Protein AF-0000000083255151 (afdb_homodimer)

Structure (mmCIF, N/CA/C/O backbone):
data_AF-0000000083255151-model_v1
#
loop_
_entity.id
_entity.type
_entity.pdbx_description
1 polymer 'AraC-like DNA-binding protein'
#
loop_
_atom_site.group_PDB
_atom_site.id
_atom_site.type_symbol
_atom_site.label_atom_id
_atom_site.label_alt_id
_atom_site.label_comp_id
_atom_site.label_asym_id
_atom_site.label_entity_id
_atom_site.label_seq_id
_atom_site.pdbx_PDB_ins_code
_atom_site.Cartn_x
_atom_site.Cartn_y
_atom_site.Cartn_z
_atom_site.occupancy
_atom_site.B_iso_or_equiv
_atom_site.auth_seq_id
_atom_site.auth_comp_id
_atom_site.auth_asym_id
_atom_site.auth_atom_id
_atom_site.pdbx_PDB_model_num
ATOM 1 N N . MET A 1 1 ? -8.586 -33.812 -32.344 1 21.75 1 MET A N 1
ATOM 2 C CA . MET A 1 1 ? -9.836 -33.344 -31.766 1 21.75 1 MET A CA 1
ATOM 3 C C . MET A 1 1 ? -9.727 -33.281 -30.234 1 21.75 1 MET A C 1
ATOM 5 O O . MET A 1 1 ? -9.516 -34.312 -29.578 1 21.75 1 MET A O 1
ATOM 9 N N . THR A 1 2 ? -9.094 -32.188 -29.609 1 25.64 2 THR A N 1
ATOM 10 C CA . THR A 1 2 ? -8.719 -31.984 -28.219 1 25.64 2 THR A CA 1
ATOM 11 C C . THR A 1 2 ? -9.914 -32.219 -27.297 1 25.64 2 THR A C 1
ATOM 13 O O . THR A 1 2 ? -10.922 -31.516 -27.375 1 25.64 2 THR A O 1
ATOM 16 N N . THR A 1 3 ? -10.203 -33.438 -27.047 1 28.23 3 THR A N 1
ATOM 17 C CA . THR A 1 3 ? -11.32 -33.906 -26.234 1 28.23 3 THR A CA 1
ATOM 18 C C . THR A 1 3 ? -11.445 -33.094 -24.953 1 28.23 3 THR A C 1
ATOM 20 O O . THR A 1 3 ? -10.531 -33.094 -24.125 1 28.23 3 THR A O 1
ATOM 23 N N . PHE A 1 4 ? -12.078 -31.938 -25 1 32.28 4 PHE A N 1
ATOM 24 C CA . PHE A 1 4 ? -12.453 -31.078 -23.875 1 32.28 4 PHE A CA 1
ATOM 25 C C . PHE A 1 4 ? -13.25 -31.859 -22.844 1 32.28 4 PHE A C 1
ATOM 27 O O . PHE A 1 4 ? -14.281 -32.469 -23.156 1 32.28 4 PHE A O 1
ATOM 34 N N . MET A 1 5 ? -12.719 -32.688 -22.047 1 35.41 5 MET A N 1
ATOM 35 C CA . MET A 1 5 ? -13.5 -33.344 -21.016 1 35.41 5 MET A CA 1
ATOM 36 C C . MET A 1 5 ? -14.398 -32.344 -20.281 1 35.41 5 MET A C 1
ATOM 38 O O . MET A 1 5 ? -14.078 -31.172 -20.188 1 35.41 5 MET A O 1
ATOM 42 N N . ASP A 1 6 ? -15.727 -32.562 -20.109 1 39.16 6 ASP A N 1
ATOM 43 C CA . ASP A 1 6 ? -16.875 -31.938 -19.469 1 39.16 6 ASP A CA 1
ATOM 44 C C . ASP A 1 6 ? -16.484 -31.281 -18.141 1 39.16 6 ASP A C 1
ATOM 46 O O . ASP A 1 6 ? -17.219 -30.438 -17.609 1 39.16 6 ASP A O 1
ATOM 50 N N . TYR A 1 7 ? -15.594 -31.875 -17.25 1 45.94 7 TYR A N 1
ATOM 51 C CA . TYR A 1 7 ? -15.359 -31.344 -15.914 1 45.94 7 TYR A CA 1
ATOM 52 C C . TYR A 1 7 ? -14.375 -30.188 -15.961 1 45.94 7 TYR A C 1
ATOM 54 O O . TYR A 1 7 ? -13.25 -30.297 -15.461 1 45.94 7 TYR A O 1
ATOM 62 N N . THR A 1 8 ? -14.508 -29.344 -17.016 1 59.59 8 THR A N 1
ATOM 63 C CA . THR A 1 8 ? -13.516 -28.281 -17.156 1 59.59 8 THR A CA 1
ATOM 64 C C . THR A 1 8 ? -13.852 -27.094 -16.266 1 59.59 8 THR A C 1
ATOM 66 O O . THR A 1 8 ? -15.016 -26.703 -16.141 1 59.59 8 THR A O 1
ATOM 69 N N . ILE A 1 9 ? -12.977 -26.688 -15.422 1 71.25 9 ILE A N 1
ATOM 70 C CA . ILE A 1 9 ? -13.117 -25.516 -14.578 1 71.25 9 ILE A CA 1
ATOM 71 C C . ILE A 1 9 ? -13.609 -24.328 -15.406 1 71.25 9 ILE A C 1
ATOM 73 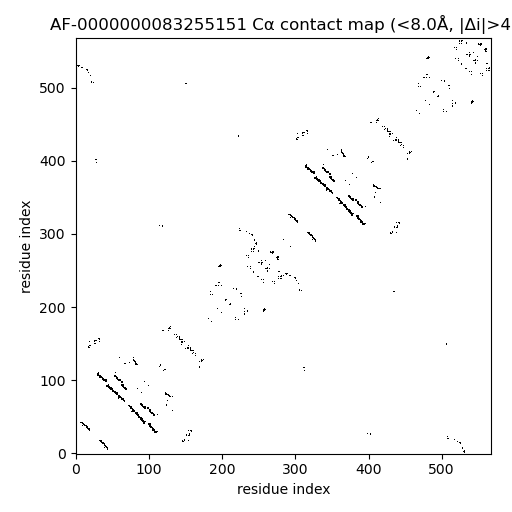O O . ILE A 1 9 ? -14.484 -23.578 -14.969 1 71.25 9 ILE A O 1
ATOM 77 N N . SER A 1 10 ? -13.062 -24.219 -16.703 1 73.75 10 SER A N 1
ATOM 78 C CA . SER A 1 10 ? -13.359 -23.125 -17.609 1 73.75 10 SER A CA 1
ATOM 79 C C . SER A 1 10 ? -13.195 -23.562 -19.062 1 73.75 10 SER A C 1
ATOM 81 O O . SER A 1 10 ? -12.328 -24.375 -19.391 1 73.75 10 SER A O 1
ATOM 83 N N . LYS A 1 11 ? -14.023 -23.109 -20.031 1 74.62 11 LYS A N 1
ATOM 84 C CA . LYS A 1 11 ? -13.914 -23.391 -21.453 1 74.62 11 LYS A CA 1
ATOM 85 C C . LYS A 1 11 ? -12.836 -22.531 -22.094 1 74.62 11 LYS A C 1
ATOM 87 O O . LYS A 1 11 ? -12.469 -22.75 -23.266 1 74.62 11 LYS A O 1
ATOM 92 N N . LEU A 1 12 ? -12.445 -21.531 -21.312 1 82.25 12 LEU A N 1
ATOM 93 C CA . LEU A 1 12 ? -11.375 -20.672 -21.781 1 82.25 12 LEU A CA 1
ATOM 94 C C . LEU A 1 12 ? -10.109 -20.875 -20.953 1 82.25 12 LEU A C 1
ATOM 96 O O . LEU A 1 12 ? -10.172 -21.328 -19.812 1 82.25 12 LEU A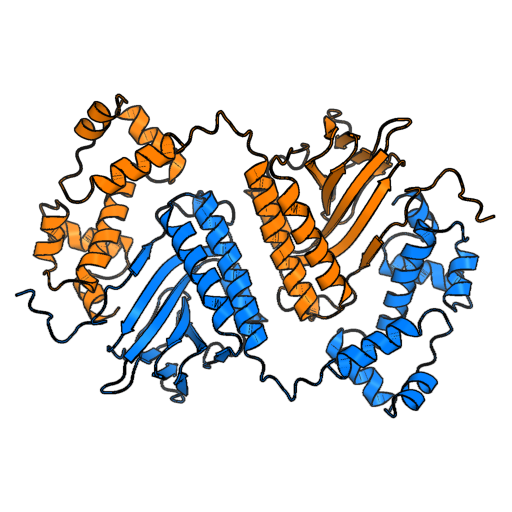 O 1
ATOM 100 N N . PRO A 1 13 ? -9.008 -20.578 -21.531 1 86.06 13 PRO A N 1
ATOM 101 C CA . PRO A 1 13 ? -7.742 -20.812 -20.828 1 86.06 13 PRO A CA 1
ATOM 102 C C . PRO A 1 13 ? -7.648 -20.062 -19.516 1 86.06 13 PRO A C 1
ATOM 104 O O . PRO A 1 13 ? -7.973 -18.875 -19.453 1 86.06 13 PRO A O 1
ATOM 107 N N . ILE A 1 14 ? -7.254 -20.812 -18.516 1 89.5 14 ILE A N 1
ATOM 108 C CA . ILE A 1 14 ? -7.027 -20.297 -17.172 1 89.5 14 ILE A CA 1
ATOM 109 C C . ILE A 1 14 ? -5.598 -19.781 -17.062 1 89.5 14 ILE A C 1
ATOM 111 O O . ILE A 1 14 ? -4.66 -20.406 -17.547 1 89.5 14 ILE A O 1
ATOM 115 N N . ARG A 1 15 ? -5.461 -18.594 -16.469 1 90.75 15 ARG A N 1
ATOM 116 C CA . ARG A 1 15 ? -4.148 -18 -16.25 1 90.75 15 ARG A CA 1
ATOM 117 C C . ARG A 1 15 ? -3.812 -17.984 -14.758 1 90.75 15 ARG A C 1
ATOM 119 O O . ARG A 1 15 ? -4.539 -17.391 -13.961 1 90.75 15 ARG A O 1
ATOM 126 N N . ILE A 1 16 ? -2.734 -18.672 -14.367 1 91.75 16 ILE A N 1
ATOM 127 C CA . ILE A 1 16 ? -2.273 -18.672 -12.977 1 91.75 16 ILE A CA 1
ATOM 128 C C . ILE A 1 16 ? -0.81 -18.25 -12.922 1 91.75 16 ILE A C 1
ATOM 130 O O . ILE A 1 16 ? 0.021 -18.734 -13.688 1 91.75 16 ILE A O 1
ATOM 134 N N . VAL A 1 17 ? -0.518 -17.312 -12.062 1 93.62 17 VAL A N 1
ATOM 135 C CA . VAL A 1 17 ? 0.846 -16.844 -11.852 1 93.62 17 VAL A CA 1
ATOM 136 C C . VAL A 1 17 ? 1.248 -17.062 -10.398 1 93.62 17 VAL A C 1
ATOM 138 O O . VAL A 1 17 ? 0.583 -16.562 -9.477 1 93.62 17 VAL A O 1
ATOM 141 N N . ASP A 1 18 ? 2.324 -17.828 -10.242 1 93.69 18 ASP A N 1
ATOM 142 C CA . ASP A 1 18 ? 2.811 -18.125 -8.898 1 93.69 18 ASP A CA 1
ATOM 143 C C . ASP A 1 18 ? 4.012 -17.25 -8.539 1 93.69 18 ASP A C 1
ATOM 145 O O . ASP A 1 18 ? 4.746 -16.797 -9.422 1 93.69 18 ASP A O 1
ATOM 149 N N . ARG A 1 19 ? 4.152 -17.016 -7.25 1 93.19 19 ARG A N 1
ATOM 150 C CA . ARG A 1 19 ? 5.371 -16.375 -6.77 1 93.19 19 ARG A CA 1
ATOM 151 C C . ARG A 1 19 ? 6.586 -17.266 -6.98 1 93.19 19 ARG A C 1
ATOM 153 O O . ARG A 1 19 ? 6.648 -18.375 -6.438 1 93.19 19 ARG A O 1
ATOM 160 N N . MET A 1 20 ? 7.562 -16.781 -7.691 1 91.31 20 MET A N 1
ATOM 161 C CA . MET A 1 20 ? 8.734 -17.594 -8.031 1 91.31 20 MET A CA 1
ATOM 162 C C . MET A 1 20 ? 9.961 -17.109 -7.25 1 91.31 20 MET A C 1
ATOM 164 O O . MET A 1 20 ? 11.086 -17.516 -7.551 1 91.31 20 MET A O 1
ATOM 168 N N . ILE A 1 21 ? 9.727 -16.219 -6.371 1 92.5 21 ILE A N 1
ATOM 169 C CA . ILE A 1 21 ? 10.797 -15.641 -5.578 1 92.5 21 ILE A CA 1
ATOM 170 C C . ILE A 1 21 ? 10.617 -16.016 -4.109 1 92.5 21 ILE A C 1
ATOM 172 O O . ILE A 1 21 ? 9.508 -15.977 -3.584 1 92.5 21 ILE A O 1
ATOM 176 N N . ASP A 1 22 ? 11.75 -16.391 -3.533 1 92.75 22 ASP A N 1
ATOM 177 C CA . ASP A 1 22 ? 11.742 -16.641 -2.094 1 92.75 22 ASP A CA 1
ATOM 178 C C . ASP A 1 22 ? 11.266 -15.406 -1.328 1 92.75 22 ASP A C 1
ATOM 180 O O . ASP A 1 22 ? 11.82 -14.32 -1.476 1 92.75 22 ASP A O 1
ATOM 184 N N . PRO A 1 23 ? 10.219 -15.602 -0.482 1 89.94 23 PRO A N 1
ATOM 185 C CA . PRO A 1 23 ? 9.688 -14.453 0.251 1 89.94 23 PRO A CA 1
ATOM 186 C C . PRO A 1 23 ? 10.734 -13.781 1.141 1 89.94 23 PRO A C 1
ATOM 188 O O . PRO A 1 23 ? 10.633 -12.586 1.418 1 89.94 23 PRO A O 1
ATOM 191 N N . GLY A 1 24 ? 11.695 -14.578 1.586 1 90.25 24 GLY A N 1
ATOM 192 C CA . GLY A 1 24 ? 12.75 -14.023 2.418 1 90.25 24 GLY A CA 1
ATOM 193 C C . GLY A 1 24 ? 13.57 -12.953 1.715 1 90.25 24 GLY A C 1
ATOM 194 O O . GLY A 1 24 ? 14.227 -12.141 2.367 1 90.25 24 GLY A O 1
ATOM 195 N N . THR A 1 25 ? 13.5 -12.938 0.373 1 90.81 25 THR A N 1
ATOM 196 C CA . THR A 1 25 ? 14.305 -11.992 -0.402 1 90.81 25 THR A CA 1
ATOM 197 C C . THR A 1 25 ? 13.5 -10.742 -0.732 1 90.81 25 THR A C 1
ATOM 199 O O . THR A 1 25 ? 14.047 -9.766 -1.25 1 90.81 25 THR A O 1
ATOM 202 N N . LEU A 1 26 ? 12.234 -10.742 -0.451 1 93.69 26 LEU A N 1
ATOM 203 C CA . LEU A 1 26 ? 11.375 -9.609 -0.771 1 93.69 26 LEU A CA 1
ATOM 204 C C . LEU A 1 26 ? 11.602 -8.461 0.206 1 93.69 26 LEU A C 1
ATOM 206 O O . LEU A 1 26 ? 12.039 -8.68 1.338 1 93.69 26 LEU A O 1
ATOM 210 N N . SER A 1 27 ? 11.383 -7.242 -0.234 1 93.88 27 SER A N 1
ATOM 211 C CA . SER A 1 27 ? 11.523 -6.055 0.605 1 93.88 27 SER A CA 1
ATOM 212 C C . SER A 1 27 ? 10.32 -5.879 1.519 1 93.88 27 SER A C 1
ATOM 214 O O . SER A 1 27 ? 10.469 -5.539 2.695 1 93.88 27 SER A O 1
ATOM 216 N N . VAL A 1 28 ? 9.133 -6.035 0.936 1 95.25 28 VAL A N 1
ATOM 217 C CA . VAL A 1 28 ? 7.906 -5.977 1.718 1 95.25 28 VAL A CA 1
ATOM 218 C C . VAL A 1 28 ? 7.664 -7.32 2.404 1 95.25 28 VAL A C 1
ATOM 220 O O . VAL A 1 28 ? 7.078 -8.227 1.813 1 95.25 28 VAL A O 1
ATOM 223 N N . LYS A 1 29 ? 8.016 -7.395 3.656 1 94.25 29 LYS A N 1
ATOM 224 C CA . LYS A 1 29 ? 8.023 -8.664 4.375 1 94.25 29 LYS A CA 1
ATOM 225 C C . LYS A 1 29 ? 6.637 -8.992 4.922 1 94.25 29 LYS A C 1
ATOM 227 O O . LYS A 1 29 ? 6.281 -10.164 5.062 1 94.25 29 LYS A O 1
ATOM 232 N N . SER A 1 30 ? 5.863 -7.984 5.172 1 95.88 30 SER A N 1
ATOM 233 C CA . SER A 1 30 ? 4.605 -8.18 5.895 1 95.88 30 SER A CA 1
ATOM 234 C C . SER A 1 30 ? 3.463 -8.5 4.934 1 95.88 30 SER A C 1
ATOM 236 O O . SER A 1 30 ? 2.344 -8.773 5.367 1 95.88 30 SER A O 1
ATOM 238 N N . LEU A 1 31 ? 3.691 -8.453 3.66 1 96.69 31 LEU A N 1
ATOM 239 C CA . LEU A 1 31 ? 2.664 -8.75 2.668 1 96.69 31 LEU A CA 1
ATOM 240 C C . LEU A 1 31 ? 3.277 -9.391 1.427 1 96.69 31 LEU A C 1
ATOM 242 O O . LEU A 1 31 ? 4.121 -8.789 0.763 1 96.69 31 LEU A O 1
ATOM 246 N N . SER A 1 32 ? 2.828 -10.531 1.109 1 95.56 32 SER A N 1
ATOM 247 C CA . SER A 1 32 ? 3.322 -11.234 -0.07 1 95.56 32 SER A CA 1
ATOM 248 C C . SER A 1 32 ? 2.182 -11.883 -0.848 1 95.56 32 SER A C 1
ATOM 250 O O . SER A 1 32 ? 1.274 -12.469 -0.254 1 95.56 32 SER A O 1
ATOM 252 N N . LEU A 1 33 ? 2.219 -11.672 -2.133 1 96.94 33 LEU A N 1
ATOM 253 C CA . LEU A 1 33 ? 1.314 -12.383 -3.033 1 96.94 33 LEU A CA 1
ATOM 254 C C . LEU A 1 33 ? 1.851 -13.766 -3.365 1 96.94 33 LEU A C 1
ATOM 256 O O . LEU A 1 33 ? 3.006 -13.914 -3.775 1 96.94 33 LEU A O 1
ATOM 260 N N . ILE A 1 34 ? 1.034 -14.742 -3.156 1 95.12 34 ILE A N 1
ATOM 261 C CA . ILE A 1 34 ? 1.442 -16.125 -3.396 1 95.12 34 ILE A CA 1
ATOM 262 C C . ILE A 1 34 ? 1.076 -16.531 -4.824 1 95.12 34 ILE A C 1
ATOM 264 O O . ILE A 1 34 ? 1.91 -17.062 -5.555 1 95.12 34 ILE A O 1
ATOM 268 N N . THR A 1 35 ? -0.158 -16.281 -5.152 1 94.88 35 THR A N 1
ATOM 269 C CA . THR A 1 35 ? -0.671 -16.656 -6.465 1 94.88 35 THR A CA 1
ATOM 270 C C . THR A 1 35 ? -1.714 -15.656 -6.945 1 94.88 35 THR A C 1
ATOM 272 O O . THR A 1 35 ? -2.418 -15.047 -6.133 1 94.88 35 THR A O 1
ATOM 275 N N . ALA A 1 36 ? -1.72 -15.367 -8.195 1 96.5 36 ALA A N 1
ATOM 276 C CA . ALA A 1 36 ? -2.809 -14.68 -8.875 1 96.5 36 ALA A CA 1
ATOM 277 C C . ALA A 1 36 ? -3.414 -15.555 -9.969 1 96.5 36 ALA A C 1
ATOM 279 O O . ALA A 1 36 ? -2.691 -16.234 -10.703 1 96.5 36 ALA A O 1
ATOM 280 N N . GLY A 1 37 ? -4.715 -15.547 -10.016 1 95.19 37 GLY A N 1
ATOM 281 C CA . GLY A 1 37 ? -5.371 -16.391 -11 1 95.19 37 GLY A CA 1
ATOM 282 C C . GLY A 1 37 ? -6.516 -15.695 -11.711 1 95.19 37 GLY A C 1
ATOM 283 O O . GLY A 1 37 ? -7.195 -14.852 -11.125 1 95.19 37 GLY A O 1
ATOM 284 N N . HIS A 1 38 ? -6.633 -15.977 -12.945 1 95.06 38 HIS A N 1
ATOM 285 C CA . HIS A 1 38 ? -7.766 -15.578 -13.766 1 95.06 38 HIS A CA 1
ATOM 286 C C . HIS A 1 38 ? -8.484 -16.797 -14.352 1 95.06 38 HIS A C 1
ATOM 288 O O . HIS A 1 38 ? -7.887 -17.562 -15.109 1 95.06 38 HIS A O 1
ATOM 294 N N . LEU A 1 39 ? -9.68 -17.031 -13.93 1 93.25 39 LEU A N 1
ATOM 295 C CA . LEU A 1 39 ? -10.539 -18.094 -14.438 1 93.25 39 LEU A CA 1
ATOM 296 C C . LEU A 1 39 ? -11.711 -17.531 -15.227 1 93.25 39 LEU A C 1
ATOM 298 O O . LEU A 1 39 ? -12.805 -17.359 -14.68 1 93.25 39 LEU A O 1
ATOM 302 N N . PRO A 1 40 ? -11.414 -17.375 -16.516 1 93.06 40 PRO A N 1
ATOM 303 C CA . PRO A 1 40 ? -12.523 -16.875 -17.328 1 93.06 40 PRO A CA 1
ATOM 304 C C . PRO A 1 40 ? -13.594 -17.938 -17.594 1 93.06 40 PRO A C 1
ATOM 306 O O . PRO A 1 40 ? -13.273 -19.109 -17.75 1 93.06 40 PRO A O 1
ATOM 309 N N . ASN A 1 41 ? -14.828 -17.609 -17.531 1 92.25 41 ASN A N 1
ATOM 310 C CA . ASN A 1 41 ? -15.953 -18.469 -17.875 1 92.25 41 ASN A CA 1
ATOM 311 C C . ASN A 1 41 ? -15.977 -19.734 -17 1 92.25 41 ASN A C 1
ATOM 313 O O . ASN A 1 41 ? -16.219 -20.828 -17.5 1 92.25 41 ASN A O 1
ATOM 317 N N . ARG A 1 42 ? -15.664 -19.609 -15.789 1 90.88 42 ARG A N 1
ATOM 318 C CA . ARG A 1 42 ? -15.711 -20.719 -14.859 1 90.88 42 ARG A CA 1
ATOM 319 C C . ARG A 1 42 ? -17.109 -21.328 -14.789 1 90.88 42 ARG A C 1
ATOM 321 O O . ARG A 1 42 ? -18.094 -20.594 -14.695 1 90.88 42 ARG A O 1
ATOM 328 N N . THR A 1 43 ? -17.188 -22.672 -14.812 1 89.88 43 THR A N 1
ATOM 329 C CA . THR A 1 43 ? -18.453 -23.375 -14.719 1 89.88 43 THR A CA 1
ATOM 330 C C . THR A 1 43 ? -18.531 -24.203 -13.445 1 89.88 43 THR A C 1
ATOM 332 O O . THR A 1 43 ? -19.609 -24.531 -12.969 1 89.88 43 THR A O 1
ATOM 335 N N . LEU A 1 44 ? -17.453 -24.469 -12.875 1 87.56 44 LEU A N 1
ATOM 336 C CA . LEU A 1 44 ? -17.359 -25.391 -11.75 1 87.56 44 LEU A CA 1
ATOM 337 C C . LEU A 1 44 ? -17.812 -24.734 -10.453 1 87.56 44 LEU A C 1
ATOM 339 O O . LEU A 1 44 ? -17.344 -23.641 -10.117 1 87.56 44 LEU A O 1
ATOM 343 N N . PHE A 1 45 ? -18.719 -25.406 -9.789 1 91.94 45 PHE A N 1
ATOM 344 C CA . PHE A 1 45 ? -19.109 -25.031 -8.438 1 91.94 45 PHE A CA 1
ATOM 345 C C . PHE A 1 45 ? -18.328 -25.828 -7.402 1 91.94 45 PHE A C 1
ATOM 347 O O . PHE A 1 45 ? -18.172 -27.047 -7.539 1 91.94 45 PHE A O 1
ATOM 354 N N . ARG A 1 46 ? -17.797 -25.188 -6.391 1 91.81 46 ARG A N 1
ATOM 355 C CA . ARG A 1 46 ? -17.016 -25.859 -5.359 1 91.81 46 ARG A CA 1
ATOM 356 C C . ARG A 1 46 ? -17.812 -25.984 -4.062 1 91.81 46 ARG A C 1
ATOM 358 O O . ARG A 1 46 ? -18.391 -25.016 -3.592 1 91.81 46 ARG A O 1
ATOM 365 N N . ARG A 1 47 ? -17.781 -27.25 -3.58 1 92.06 47 ARG A N 1
ATOM 366 C CA . ARG A 1 47 ? -18.453 -27.531 -2.312 1 92.06 47 ARG A CA 1
ATOM 367 C C . ARG A 1 47 ? -17.438 -27.875 -1.225 1 92.06 47 ARG A C 1
ATOM 369 O O . ARG A 1 47 ? -16.438 -28.562 -1.489 1 92.06 47 ARG A O 1
ATOM 376 N N . SER A 1 48 ? -17.688 -27.391 -0.019 1 93.31 48 SER A N 1
ATOM 377 C CA . SER A 1 48 ? -16.922 -27.719 1.176 1 93.31 48 SER A CA 1
ATOM 378 C C . SER A 1 48 ? -15.438 -27.422 0.976 1 93.31 48 SER A C 1
ATOM 380 O O . SER A 1 48 ? -14.586 -28.234 1.324 1 93.31 48 SER A O 1
ATOM 382 N N . ALA A 1 49 ? -15.18 -26.328 0.329 1 92 49 ALA A N 1
ATOM 383 C CA . ALA A 1 49 ? -13.797 -25.922 0.069 1 92 49 ALA A CA 1
ATOM 384 C C . ALA A 1 49 ? -13.164 -25.297 1.309 1 92 49 ALA A C 1
ATOM 386 O O . ALA A 1 49 ? -13.82 -24.531 2.029 1 92 49 ALA A O 1
ATOM 387 N N . THR A 1 50 ? -11.953 -25.672 1.591 1 91.94 50 THR A N 1
ATOM 388 C CA . THR A 1 50 ? -11.148 -25.062 2.648 1 91.94 50 THR A CA 1
ATOM 389 C C . THR A 1 50 ? -9.844 -24.5 2.086 1 91.94 50 THR A C 1
ATOM 391 O O . THR A 1 50 ? -9.359 -24.969 1.052 1 91.94 50 THR A O 1
ATOM 394 N N . PHE A 1 51 ? -9.336 -23.562 2.688 1 90.94 51 PHE A N 1
ATOM 395 C CA . PHE A 1 51 ? -8.117 -22.938 2.211 1 90.94 51 PHE A CA 1
ATOM 396 C C . PHE A 1 51 ? -7.133 -22.719 3.357 1 90.94 51 PHE A C 1
ATOM 398 O O . PHE A 1 51 ? -7.543 -22.5 4.5 1 90.94 51 PHE A O 1
ATOM 405 N N . ASN A 1 52 ? -5.855 -22.75 2.979 1 90.19 52 ASN A N 1
ATOM 406 C CA . ASN A 1 52 ? -4.805 -22.578 3.977 1 90.19 52 ASN A CA 1
ATOM 407 C C . ASN A 1 52 ? -4.328 -21.125 4.043 1 90.19 52 ASN A C 1
ATOM 409 O O . ASN A 1 52 ? -3.646 -20.75 4.992 1 90.19 52 ASN A O 1
ATOM 413 N N . HIS A 1 53 ? -4.66 -20.375 3.062 1 93.31 53 HIS A N 1
ATOM 414 C CA . HIS A 1 53 ? -4.266 -18.969 2.986 1 93.31 53 HIS A CA 1
ATOM 415 C C . HIS A 1 53 ? -5.469 -18.062 2.746 1 93.31 53 HIS A C 1
ATOM 417 O O . HIS A 1 53 ? -6.547 -18.547 2.377 1 93.31 53 HIS A O 1
ATOM 423 N N . HIS A 1 54 ? -5.254 -16.797 3.064 1 96.5 54 HIS A N 1
ATOM 424 C CA . HIS A 1 54 ? -6.266 -15.805 2.703 1 96.5 54 HIS A CA 1
ATOM 425 C C . HIS A 1 54 ? -6.281 -15.562 1.199 1 96.5 54 HIS A C 1
ATOM 427 O O . HIS A 1 54 ? -5.25 -15.664 0.536 1 96.5 54 HIS A O 1
ATOM 433 N N . ALA A 1 55 ? -7.473 -15.297 0.708 1 97 55 ALA A N 1
ATOM 434 C CA . ALA A 1 55 ? -7.578 -14.945 -0.706 1 97 55 ALA A CA 1
ATOM 435 C C . ALA A 1 55 ? -8.695 -13.938 -0.938 1 97 55 ALA A C 1
ATOM 437 O O . ALA A 1 55 ? -9.672 -13.883 -0.178 1 97 55 ALA A O 1
ATOM 438 N N . ILE A 1 56 ? -8.477 -13.086 -1.926 1 97.19 56 ILE A N 1
ATOM 439 C CA . ILE A 1 56 ? -9.484 -12.156 -2.416 1 97.19 56 ILE A CA 1
ATOM 440 C C . ILE A 1 56 ? -9.984 -12.609 -3.785 1 97.19 56 ILE A C 1
ATOM 442 O O . ILE A 1 56 ? -9.188 -12.898 -4.68 1 97.19 56 ILE A O 1
ATOM 446 N N . VAL A 1 57 ? -11.281 -12.664 -3.922 1 96.81 57 VAL A N 1
ATOM 447 C CA . VAL A 1 57 ? -11.875 -13.078 -5.191 1 96.81 57 VAL A CA 1
ATOM 448 C C . VAL A 1 57 ? -12.734 -11.945 -5.754 1 96.81 57 VAL A C 1
ATOM 450 O O . VAL A 1 57 ? -13.555 -11.367 -5.039 1 96.81 57 VAL A O 1
ATOM 453 N N . TYR A 1 58 ? -12.477 -11.594 -6.934 1 95.88 58 TYR A N 1
ATOM 454 C CA . TYR A 1 58 ? -13.25 -10.586 -7.652 1 95.88 58 TYR A CA 1
ATOM 455 C C . TYR A 1 58 ? -13.93 -11.188 -8.875 1 95.88 58 TYR A C 1
ATOM 457 O O . TYR A 1 58 ? -13.273 -11.844 -9.695 1 95.88 58 TYR A O 1
ATOM 465 N N . ILE A 1 59 ? -15.203 -10.969 -8.992 1 95.56 59 ILE A N 1
ATOM 466 C CA . ILE A 1 59 ? -15.977 -11.492 -10.109 1 95.56 59 ILE A CA 1
ATOM 467 C C . ILE A 1 59 ? -16.234 -10.383 -11.125 1 95.56 59 ILE A C 1
ATOM 469 O O . ILE A 1 59 ? -17.016 -9.461 -10.867 1 95.56 59 ILE A O 1
ATOM 473 N N . ALA A 1 60 ? -15.609 -10.516 -12.266 1 93.94 60 ALA A N 1
ATOM 474 C CA . ALA A 1 60 ? -15.688 -9.477 -13.289 1 93.94 60 ALA A CA 1
ATOM 475 C C . ALA A 1 60 ? -16.969 -9.609 -14.109 1 93.94 60 ALA A C 1
ATOM 477 O O . ALA A 1 60 ? -17.422 -8.641 -14.719 1 93.94 60 ALA A O 1
ATOM 478 N N . ASP A 1 61 ? -17.516 -10.742 -14.188 1 93.69 61 ASP A N 1
ATOM 479 C CA . ASP A 1 61 ? -18.75 -11.008 -14.914 1 93.69 61 ASP A CA 1
ATOM 480 C C . ASP A 1 61 ? -19.375 -12.336 -14.484 1 93.69 61 ASP A C 1
ATOM 482 O O . ASP A 1 61 ? -18.688 -13.172 -13.891 1 93.69 61 ASP A O 1
ATOM 486 N N . GLY A 1 62 ? -20.703 -12.43 -14.766 1 95.5 62 GLY A N 1
ATOM 487 C CA . GLY A 1 62 ? -21.375 -13.68 -14.469 1 95.5 62 GLY A CA 1
ATOM 488 C C . GLY A 1 62 ? -22.109 -13.664 -13.133 1 95.5 62 GLY A C 1
ATOM 489 O O . GLY A 1 62 ? -22.328 -12.594 -12.555 1 95.5 62 GLY A O 1
ATOM 490 N N . SER A 1 63 ? -22.562 -14.859 -12.789 1 96.06 63 SER A N 1
ATOM 491 C CA . SER A 1 63 ? -23.359 -14.945 -11.57 1 96.06 63 SER A CA 1
ATOM 492 C C . SER A 1 63 ? -23.188 -16.297 -10.891 1 96.06 63 SER A C 1
ATOM 494 O O . SER A 1 63 ? -22.812 -17.281 -11.539 1 96.06 63 SER A O 1
ATOM 496 N N . GLY A 1 64 ? -23.516 -16.344 -9.625 1 97.75 64 GLY A N 1
ATOM 497 C CA . GLY A 1 64 ? -23.438 -17.531 -8.805 1 97.75 64 GLY A CA 1
ATOM 498 C C . GLY A 1 64 ? -23.766 -17.281 -7.344 1 97.75 64 GLY A C 1
ATOM 499 O O . GLY A 1 64 ? -24.594 -16.422 -7.023 1 97.75 64 GLY A O 1
ATOM 500 N N . THR A 1 65 ? -23.203 -18.156 -6.527 1 98.25 65 THR A N 1
ATOM 501 C CA . THR A 1 65 ? -23.5 -18 -5.105 1 98.25 65 THR A CA 1
ATOM 502 C C . THR A 1 65 ? -22.25 -18.25 -4.262 1 98.25 65 THR A C 1
ATOM 504 O O . THR A 1 65 ? -21.266 -18.812 -4.75 1 98.25 65 THR A O 1
ATOM 507 N N . TYR A 1 66 ? -22.234 -17.766 -3.082 1 98.31 66 TYR A N 1
ATOM 508 C CA . TYR A 1 66 ? -21.172 -17.859 -2.08 1 98.31 66 TYR A CA 1
ATOM 509 C C . TYR A 1 66 ? -21.75 -18.109 -0.695 1 98.31 66 TYR A C 1
ATOM 511 O O . TYR A 1 66 ? -22.703 -17.438 -0.279 1 98.31 66 TYR A O 1
ATOM 519 N N . GLN A 1 67 ? -21.266 -19.172 -0.073 1 98.31 67 GLN A N 1
ATOM 520 C CA . GLN A 1 67 ? -21.734 -19.562 1.248 1 98.31 67 GLN A CA 1
ATOM 521 C C . GLN A 1 67 ? -20.562 -19.922 2.166 1 98.31 67 GLN A C 1
ATOM 523 O O . GLN A 1 67 ? -19.609 -20.578 1.742 1 98.31 67 GLN A O 1
ATOM 528 N N . VAL A 1 68 ? -20.609 -19.391 3.412 1 98.19 68 VAL A N 1
ATOM 529 C CA . VAL A 1 68 ? -19.547 -19.641 4.383 1 98.19 68 VAL A CA 1
ATOM 530 C C . VAL A 1 68 ? -20.094 -20.453 5.551 1 98.19 68 VAL A C 1
ATOM 532 O O . VAL A 1 68 ? -21.109 -20.078 6.156 1 98.19 68 VAL A O 1
ATOM 535 N N . ASN A 1 69 ? -19.438 -21.578 5.852 1 97.94 69 ASN A N 1
ATOM 536 C CA . ASN A 1 69 ? -19.75 -22.422 7.004 1 97.94 69 ASN A CA 1
ATOM 537 C C . ASN A 1 69 ? -21.219 -22.812 7.031 1 97.94 69 ASN A C 1
ATOM 539 O O . ASN A 1 69 ? -21.859 -22.766 8.078 1 97.94 69 ASN A O 1
ATOM 543 N N . GLY A 1 70 ? -21.688 -23.047 5.906 1 96 70 GLY A N 1
ATOM 544 C CA . GLY A 1 70 ? -23.062 -23.516 5.805 1 96 70 GLY A CA 1
ATOM 545 C C . GLY A 1 70 ? -24.094 -22.438 6.148 1 96 70 GLY A C 1
ATOM 546 O O . GLY A 1 70 ? -25.266 -22.734 6.391 1 96 70 GLY A O 1
ATOM 547 N N . GLY A 1 71 ? -23.672 -21.219 6.246 1 96.56 71 GLY A N 1
ATOM 548 C CA . GLY A 1 71 ? -24.562 -20.125 6.559 1 96.56 71 GLY A CA 1
ATOM 549 C C . GLY A 1 71 ? -25.438 -19.719 5.387 1 96.56 71 GLY A C 1
ATOM 550 O O . GLY A 1 71 ? -25.906 -20.562 4.625 1 96.56 71 GLY A O 1
ATOM 551 N N . GLU A 1 72 ? -25.766 -18.5 5.305 1 96.81 72 GLU A N 1
ATOM 552 C CA . GLU A 1 72 ? -26.641 -17.953 4.258 1 96.81 72 GLU A CA 1
ATOM 553 C C . GLU A 1 72 ? -25.969 -18.062 2.887 1 96.81 72 GLU A C 1
ATOM 555 O O . GLU A 1 72 ? -24.781 -17.781 2.74 1 96.81 72 GLU A O 1
ATOM 560 N N . ARG A 1 73 ? -26.859 -18.531 1.989 1 97.88 73 ARG A N 1
ATOM 561 C CA . ARG A 1 73 ? -26.406 -18.5 0.6 1 97.88 73 ARG A CA 1
ATOM 562 C C . ARG A 1 73 ? -26.547 -17.109 0.01 1 97.88 73 ARG A C 1
ATOM 564 O O . ARG A 1 73 ? -27.656 -16.562 -0.088 1 97.88 73 ARG A O 1
ATOM 571 N N . GLN A 1 74 ? -25.453 -16.531 -0.443 1 98.38 74 GLN A N 1
ATOM 572 C CA . GLN A 1 74 ? -25.438 -15.141 -0.9 1 98.38 74 GLN A CA 1
ATOM 573 C C . GLN A 1 74 ? -25.25 -15.062 -2.414 1 98.38 74 GLN A C 1
ATOM 575 O O . GLN A 1 74 ? -24.422 -15.773 -2.982 1 98.38 74 GLN A O 1
ATOM 580 N N . PRO A 1 75 ? -26.016 -14.219 -3.066 1 97.88 75 PRO A N 1
ATOM 581 C CA . PRO A 1 75 ? -25.844 -14.07 -4.512 1 97.88 75 PRO A CA 1
ATOM 582 C C . PRO A 1 75 ? -24.547 -13.359 -4.883 1 97.88 75 PRO A C 1
ATOM 584 O O . PRO A 1 75 ? -24.125 -12.438 -4.18 1 97.88 75 PRO A O 1
ATOM 587 N N . VAL A 1 76 ? -23.938 -13.781 -5.93 1 97.56 76 VAL A N 1
ATOM 588 C CA . VAL A 1 76 ? -22.734 -13.188 -6.516 1 97.56 76 VAL A CA 1
ATOM 589 C C . VAL A 1 76 ? -23.016 -12.766 -7.957 1 97.56 76 VAL A C 1
ATOM 591 O O . VAL A 1 76 ? -23.672 -13.5 -8.711 1 97.56 76 VAL A O 1
ATOM 594 N N . GLY A 1 77 ? -22.625 -11.617 -8.336 1 94.88 77 GLY A N 1
ATOM 595 C CA . GLY A 1 77 ? -22.75 -11.117 -9.695 1 94.88 77 GLY A CA 1
ATOM 596 C C . GLY A 1 77 ? -21.594 -10.25 -10.133 1 94.88 77 GLY A C 1
ATOM 597 O O . GLY A 1 77 ? -20.547 -10.242 -9.484 1 94.88 77 GLY A O 1
ATOM 598 N N . LYS A 1 78 ? -21.781 -9.641 -11.312 1 93.94 78 LYS A N 1
ATOM 599 C CA . LYS A 1 78 ? -20.75 -8.742 -11.82 1 93.94 78 LYS A CA 1
ATOM 600 C C . LYS A 1 78 ? -20.406 -7.664 -10.797 1 93.94 78 LYS A C 1
ATOM 602 O O . LYS A 1 78 ? -21.297 -6.969 -10.297 1 93.94 78 LYS A O 1
ATOM 607 N N . GLY A 1 79 ? -19.094 -7.586 -10.453 1 92.75 79 GLY A N 1
ATOM 608 C CA . GLY A 1 79 ? -18.656 -6.562 -9.523 1 92.75 79 GLY A CA 1
ATOM 609 C C . GLY A 1 79 ? -18.625 -7.039 -8.086 1 92.75 79 GLY A C 1
ATOM 610 O O . GLY A 1 79 ? -18.156 -6.32 -7.195 1 92.75 79 GLY A O 1
ATOM 611 N N . SER A 1 80 ? -19.031 -8.297 -7.871 1 95.19 80 SER A N 1
ATOM 612 C CA . SER A 1 80 ? -18.969 -8.852 -6.523 1 95.19 80 SER A CA 1
ATOM 613 C C . SER A 1 80 ? -17.547 -9.227 -6.148 1 95.19 80 SER A C 1
ATOM 615 O O . SER A 1 80 ? -16.734 -9.562 -7.016 1 95.19 80 SER A O 1
ATOM 617 N N . PHE A 1 81 ? -17.266 -9.086 -4.871 1 95.69 81 PHE A N 1
ATOM 618 C CA . PHE A 1 81 ? -16.016 -9.664 -4.367 1 95.69 81 PHE A CA 1
ATOM 619 C C . PHE A 1 81 ? -16.219 -10.242 -2.971 1 95.69 81 PHE A C 1
ATOM 621 O O . PHE A 1 81 ? -17.109 -9.797 -2.23 1 95.69 81 PHE A O 1
ATOM 628 N N . PHE A 1 82 ? -15.516 -11.289 -2.713 1 97.5 82 PHE A N 1
ATOM 629 C CA . PHE A 1 82 ? -15.602 -11.992 -1.438 1 97.5 82 PHE A CA 1
ATOM 630 C C . PHE A 1 82 ? -14.242 -12.562 -1.051 1 97.5 82 PHE A C 1
ATOM 632 O O . PHE A 1 82 ? -13.273 -12.453 -1.807 1 97.5 82 PHE A O 1
ATOM 639 N N . LEU A 1 83 ? -14.125 -13.07 0.156 1 97.56 83 LEU A N 1
ATOM 640 C CA . LEU A 1 83 ? -12.836 -13.43 0.734 1 97.56 83 LEU A CA 1
ATOM 641 C C . LEU A 1 83 ? -12.82 -14.906 1.127 1 97.56 83 LEU A C 1
ATOM 643 O O . LEU A 1 83 ? -13.859 -15.484 1.451 1 97.56 83 LEU A O 1
ATOM 647 N N . PHE A 1 84 ? -11.695 -15.516 0.991 1 96.62 84 PHE A N 1
ATOM 648 C CA . PHE A 1 84 ? -11.406 -16.797 1.624 1 96.62 84 PHE A CA 1
ATOM 649 C C . PHE A 1 84 ? -10.414 -16.625 2.768 1 96.62 84 PHE A C 1
ATOM 651 O O . PHE A 1 84 ? -9.539 -15.758 2.713 1 96.62 84 PHE A O 1
ATOM 658 N N . TYR A 1 85 ? -10.531 -17.406 3.775 1 96.25 85 TYR A N 1
ATOM 659 C CA . TYR A 1 85 ? -9.625 -17.375 4.922 1 96.25 85 TYR A CA 1
ATOM 660 C C . TYR A 1 85 ? -9.578 -18.734 5.609 1 96.25 85 TYR A C 1
ATOM 662 O O . TYR A 1 85 ? -10.516 -19.516 5.504 1 96.25 85 TYR A O 1
ATOM 670 N N . PRO A 1 86 ? -8.414 -19.047 6.227 1 94.44 86 PRO A N 1
ATOM 671 C CA . PRO A 1 86 ? -8.281 -20.344 6.895 1 94.44 86 PRO A CA 1
ATOM 672 C C . PRO A 1 86 ? -9.305 -20.531 8.016 1 94.44 86 PRO A C 1
ATOM 674 O O . PRO A 1 86 ? -9.711 -19.562 8.664 1 94.44 86 PRO A O 1
ATOM 677 N N . GLY A 1 87 ? -9.711 -21.766 8.234 1 95.31 87 GLY A N 1
ATOM 678 C CA . GLY A 1 87 ? -10.578 -22.109 9.352 1 95.31 87 GLY A CA 1
ATOM 679 C C . GLY A 1 87 ? -12.047 -22.109 8.984 1 95.31 87 GLY A C 1
ATOM 680 O O . GLY A 1 87 ? -12.898 -22.406 9.828 1 95.31 87 GLY A O 1
ATOM 681 N N . ALA A 1 88 ? -12.383 -21.812 7.793 1 96.75 88 ALA A N 1
ATOM 682 C CA . ALA A 1 88 ? -13.773 -21.797 7.336 1 96.75 88 ALA A CA 1
ATOM 683 C C . ALA A 1 88 ? -13.977 -22.734 6.156 1 96.75 88 ALA A C 1
ATOM 685 O O . ALA A 1 88 ? -13.016 -23.156 5.508 1 96.75 88 ALA A O 1
ATOM 686 N N . VAL A 1 89 ? -15.227 -23.094 5.977 1 96.38 89 VAL A N 1
ATOM 687 C CA . VAL A 1 89 ? -15.633 -23.938 4.855 1 96.38 89 VAL A CA 1
ATOM 688 C C . VAL A 1 89 ? -16.469 -23.125 3.873 1 96.38 89 VAL A C 1
ATOM 690 O O . VAL A 1 89 ? -17.391 -22.406 4.277 1 96.38 89 VAL A O 1
ATOM 693 N N . PHE A 1 90 ? -16.172 -23.234 2.594 1 96.38 90 PHE A N 1
ATOM 694 C CA . PHE A 1 90 ? -16.828 -22.375 1.607 1 96.38 90 PHE A CA 1
ATOM 695 C C . PHE A 1 90 ? -17.531 -23.203 0.546 1 96.38 90 PHE A C 1
ATOM 697 O O . PHE A 1 90 ? -17 -24.219 0.096 1 96.38 90 PHE A O 1
ATOM 704 N N . ASP A 1 91 ? -18.703 -22.875 0.177 1 96.38 91 ASP A N 1
ATOM 705 C CA . ASP A 1 91 ? -19.422 -23.312 -1.01 1 96.38 91 ASP A CA 1
ATOM 706 C C . ASP A 1 91 ? -19.641 -22.156 -1.979 1 96.38 91 ASP A C 1
ATOM 708 O O . ASP A 1 91 ? -20.297 -21.172 -1.638 1 96.38 91 ASP A O 1
ATOM 712 N N . TYR A 1 92 ? -19.094 -22.266 -3.146 1 96.81 92 TYR A N 1
ATOM 713 C CA . TYR A 1 92 ? -19.172 -21.094 -4.02 1 96.81 92 TYR A CA 1
ATOM 714 C C . TYR A 1 92 ? -19.016 -21.5 -5.48 1 96.81 92 TYR A C 1
ATOM 716 O O . TYR A 1 92 ? -18.422 -22.547 -5.785 1 96.81 92 TYR A O 1
ATOM 724 N N . GLY A 1 93 ? -19.484 -20.703 -6.383 1 95.69 93 GLY A N 1
ATOM 725 C CA . GLY A 1 93 ? -19.344 -20.906 -7.816 1 95.69 93 GLY A CA 1
ATOM 726 C C . GLY A 1 93 ? -20.609 -20.562 -8.594 1 95.69 93 GLY A C 1
ATOM 727 O O . GLY A 1 93 ? -21.594 -20.125 -8.016 1 95.69 93 GLY A O 1
ATOM 728 N N . PRO A 1 94 ? -20.438 -20.609 -9.891 1 95.62 94 PRO A N 1
ATOM 729 C CA . PRO A 1 94 ? -21.609 -20.359 -10.734 1 95.62 94 PRO A CA 1
ATOM 730 C C . PRO A 1 94 ? -22.719 -21.391 -10.531 1 95.62 94 PRO A C 1
ATOM 732 O O . PRO A 1 94 ? -22.438 -22.547 -10.172 1 95.62 94 PRO A O 1
ATOM 735 N N . GLY A 1 95 ? -23.984 -20.922 -10.672 1 90.25 95 GLY A N 1
ATOM 736 C CA . GLY A 1 95 ? -25.094 -21.859 -10.672 1 90.25 95 GLY A CA 1
ATOM 737 C C . GLY A 1 95 ? -25.062 -22.812 -11.859 1 90.25 95 GLY A C 1
ATOM 738 O O . GLY A 1 95 ? -24.203 -22.703 -12.727 1 90.25 95 GLY A O 1
ATOM 739 N N . PRO A 1 96 ? -26.125 -23.688 -11.781 1 88.44 96 PRO A N 1
ATOM 740 C CA . PRO A 1 96 ? -26.219 -24.609 -12.922 1 88.44 96 PRO A CA 1
ATOM 741 C C . PRO A 1 96 ? -26.391 -23.875 -14.25 1 88.44 96 PRO A C 1
ATOM 743 O O . PRO A 1 96 ? -27.203 -22.953 -14.352 1 88.44 96 PRO A O 1
ATOM 746 N N . ASN A 1 97 ? -25.609 -24.125 -15.289 1 88.38 97 ASN A N 1
ATOM 747 C CA . ASN A 1 97 ? -25.641 -23.547 -16.641 1 88.38 97 ASN A CA 1
ATOM 748 C C . ASN A 1 97 ? -25.188 -22.094 -16.641 1 88.38 97 ASN A C 1
ATOM 750 O O . ASN A 1 97 ? -25.562 -21.328 -17.531 1 88.38 97 ASN A O 1
ATOM 754 N N . GLU A 1 98 ? -24.672 -21.656 -15.57 1 92.88 98 GLU A N 1
ATOM 755 C CA . GLU A 1 98 ? -24.094 -20.312 -15.5 1 92.88 98 GLU A CA 1
ATOM 756 C C . GLU A 1 98 ? -22.578 -20.359 -15.492 1 92.88 98 GLU A C 1
ATOM 758 O O . GLU A 1 98 ? -21.984 -21.438 -15.328 1 92.88 98 GLU A O 1
ATOM 763 N N . THR A 1 99 ? -22.016 -19.234 -15.836 1 94.94 99 THR A N 1
ATOM 764 C CA . THR A 1 99 ? -20.578 -19.078 -15.758 1 94.94 99 THR A CA 1
ATOM 765 C C . THR A 1 99 ? -20.203 -17.766 -15.07 1 94.94 99 THR A C 1
ATOM 767 O O . THR A 1 99 ? -21.047 -16.875 -14.945 1 94.94 99 THR A O 1
ATOM 770 N N . TRP A 1 100 ? -19.031 -17.672 -14.508 1 95.38 100 TRP A N 1
ATOM 771 C CA . TRP A 1 100 ? -18.547 -16.359 -14.086 1 95.38 100 TRP A CA 1
ATOM 772 C C . TRP A 1 100 ? -17.078 -16.172 -14.445 1 95.38 100 TRP A C 1
ATOM 774 O O . TRP A 1 100 ? -16.406 -17.125 -14.852 1 95.38 100 TRP A O 1
ATOM 784 N N . ASP A 1 101 ? -16.625 -14.93 -14.547 1 95.12 101 ASP A N 1
ATOM 785 C CA . ASP A 1 101 ? -15.258 -14.492 -14.781 1 95.12 101 ASP A CA 1
ATOM 786 C C . ASP A 1 101 ? -14.586 -14.07 -13.469 1 95.12 101 ASP A C 1
ATOM 788 O O . ASP A 1 101 ? -14.906 -13.016 -12.922 1 95.12 101 ASP A O 1
ATOM 792 N N . GLU A 1 102 ? -13.617 -14.922 -13.07 1 95.5 102 GLU A N 1
ATOM 793 C CA . GLU A 1 102 ? -13.086 -14.797 -11.719 1 95.5 102 GLU A CA 1
ATOM 794 C C . GLU A 1 102 ? -11.609 -14.398 -11.742 1 95.5 102 GLU A C 1
ATOM 796 O O . GLU A 1 102 ? -10.82 -14.969 -12.5 1 95.5 102 GLU A O 1
ATOM 801 N N . PHE A 1 103 ? -11.273 -13.375 -11.016 1 96.06 103 PHE A N 1
ATOM 802 C CA . PHE A 1 103 ? -9.898 -13.109 -10.609 1 96.06 103 PHE A CA 1
ATOM 803 C C . PHE A 1 103 ? -9.703 -13.406 -9.125 1 96.06 103 PHE A C 1
ATOM 805 O O . PHE A 1 103 ? -10.57 -13.094 -8.305 1 96.06 103 PHE A O 1
ATOM 812 N N . TYR A 1 104 ? -8.633 -14.031 -8.766 1 96.56 104 TYR A N 1
ATOM 813 C CA . TYR A 1 104 ? -8.359 -14.219 -7.344 1 96.56 104 TYR A CA 1
ATOM 814 C C . TYR A 1 104 ? -6.895 -13.953 -7.031 1 96.56 104 TYR A C 1
ATOM 816 O O . TYR A 1 104 ? -6.031 -14.086 -7.902 1 96.56 104 TYR A O 1
ATOM 824 N N . PHE A 1 105 ? -6.586 -13.531 -5.836 1 97.69 105 PHE A N 1
ATOM 825 C CA . PHE A 1 105 ? -5.258 -13.258 -5.301 1 97.69 105 PHE A CA 1
ATOM 826 C C . PHE A 1 105 ? -5.082 -13.914 -3.936 1 97.69 105 PHE A C 1
ATOM 828 O O . PHE A 1 105 ? -5.828 -13.617 -3 1 97.69 105 PHE A O 1
ATOM 835 N N . THR A 1 106 ? -4.145 -14.82 -3.861 1 96.94 106 THR A N 1
ATOM 836 C CA . THR A 1 106 ? -3.805 -15.445 -2.586 1 96.94 106 THR A CA 1
ATOM 837 C C . THR A 1 106 ? -2.654 -14.695 -1.913 1 96.94 106 THR A C 1
ATOM 839 O O . THR A 1 106 ? -1.65 -14.383 -2.557 1 96.94 106 THR A O 1
ATOM 842 N N . VAL A 1 107 ? -2.824 -14.438 -0.595 1 97.44 107 VAL A N 1
ATOM 843 C CA . VAL A 1 107 ? -1.879 -13.555 0.079 1 97.44 107 VAL A CA 1
ATOM 844 C C . VAL A 1 107 ? -1.518 -14.133 1.446 1 97.44 107 VAL A C 1
ATOM 846 O O . VAL A 1 107 ? -2.217 -15.008 1.963 1 97.44 107 VAL A O 1
ATOM 849 N N . GLU A 1 108 ? -0.401 -13.648 1.929 1 96.25 108 GLU A N 1
ATOM 850 C CA . GLU A 1 108 ? 0.026 -13.969 3.287 1 96.25 108 GLU A CA 1
ATOM 851 C C . GLU A 1 108 ? 0.799 -12.812 3.912 1 96.25 108 GLU A C 1
ATOM 853 O O . GLU A 1 108 ? 1.219 -11.891 3.213 1 96.25 108 GLU A O 1
ATOM 858 N N . GLY A 1 109 ? 0.908 -12.859 5.27 1 95.69 109 GLY A N 1
ATOM 859 C CA . GLY A 1 109 ? 1.658 -11.852 6.012 1 95.69 109 GLY A CA 1
ATOM 860 C C . GLY A 1 109 ? 0.834 -11.164 7.078 1 95.69 109 GLY A C 1
ATOM 861 O O . GLY A 1 109 ? -0.393 -11.273 7.094 1 95.69 109 GLY A O 1
ATOM 862 N N . THR A 1 110 ? 1.49 -10.367 7.895 1 95.19 110 THR A N 1
ATOM 863 C CA . THR A 1 110 ? 0.852 -9.734 9.039 1 95.19 110 THR A CA 1
ATOM 864 C C . THR A 1 110 ? -0.123 -8.648 8.586 1 95.19 110 THR A C 1
ATOM 866 O O . THR A 1 110 ? -1.104 -8.359 9.281 1 95.19 110 THR A O 1
ATOM 869 N N . ARG A 1 111 ? 0.074 -8.0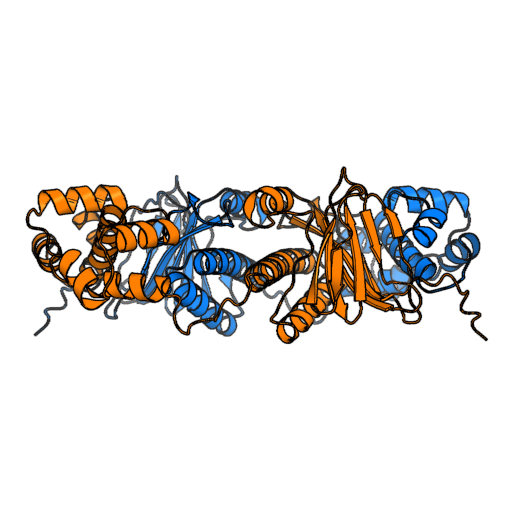23 7.449 1 95.94 111 ARG A N 1
ATOM 870 C CA . ARG A 1 111 ? -0.836 -7 6.941 1 95.94 111 ARG A CA 1
ATOM 871 C C . ARG A 1 111 ? -2.201 -7.598 6.617 1 95.94 111 ARG A C 1
ATOM 873 O O . ARG A 1 111 ? -3.229 -6.934 6.777 1 95.94 111 ARG A O 1
ATOM 880 N N . VAL A 1 112 ? -2.127 -8.828 6.207 1 95.94 112 VAL A N 1
ATOM 881 C CA . VAL A 1 112 ? -3.379 -9.508 5.879 1 95.94 112 VAL A CA 1
ATOM 882 C C . VAL A 1 112 ? -4.227 -9.664 7.141 1 95.94 112 VAL A C 1
ATOM 884 O O . VAL A 1 112 ? -5.438 -9.438 7.113 1 95.94 112 VAL A O 1
ATOM 887 N N . GLU A 1 113 ? -3.543 -9.938 8.195 1 94 113 GLU A N 1
ATOM 888 C CA . GLU A 1 113 ? -4.242 -10.031 9.477 1 94 113 GLU A CA 1
ATOM 889 C C . GLU A 1 113 ? -4.859 -8.695 9.867 1 94 113 GLU A C 1
ATOM 891 O O . GLU A 1 113 ? -5.977 -8.648 10.383 1 94 113 GLU A O 1
ATOM 896 N N . GLU A 1 114 ? -4.148 -7.668 9.602 1 94.38 114 GLU A N 1
ATOM 897 C CA . GLU A 1 114 ? -4.672 -6.336 9.883 1 94.38 114 GLU A CA 1
ATOM 898 C C . GLU A 1 114 ? -5.906 -6.039 9.039 1 94.38 114 GLU A C 1
ATOM 900 O O . GLU A 1 114 ? -6.887 -5.484 9.531 1 94.38 114 GLU A O 1
ATOM 905 N N . TRP A 1 115 ? -5.836 -6.379 7.684 1 96.12 115 TRP A N 1
ATOM 906 C CA . TRP A 1 115 ? -6.984 -6.148 6.812 1 96.12 115 TRP A CA 1
ATOM 907 C C . TRP A 1 115 ? -8.25 -6.742 7.414 1 96.12 115 TRP A C 1
ATOM 909 O O . TRP A 1 115 ? -9.258 -6.047 7.562 1 96.12 115 TRP A O 1
ATOM 919 N N . PHE A 1 116 ? -8.141 -7.965 7.875 1 93.19 116 PHE A N 1
ATOM 920 C CA . PHE A 1 116 ? -9.281 -8.734 8.336 1 93.19 116 PHE A CA 1
ATOM 921 C C . PHE A 1 116 ? -9.75 -8.242 9.703 1 93.19 116 PHE A C 1
ATOM 923 O O . PHE A 1 116 ? -10.93 -8.367 10.047 1 93.19 116 PHE A O 1
ATOM 930 N N . ALA A 1 117 ? -8.859 -7.629 10.406 1 92.19 117 ALA A N 1
ATOM 931 C CA . ALA A 1 117 ? -9.195 -7.145 11.742 1 92.19 117 ALA A CA 1
ATOM 932 C C . ALA A 1 117 ? -9.773 -5.734 11.688 1 92.19 117 ALA A C 1
ATOM 934 O O . ALA A 1 117 ? -10.383 -5.27 12.648 1 92.19 117 ALA A O 1
ATOM 935 N N . THR A 1 118 ? -9.594 -5.055 10.594 1 92.62 118 THR A N 1
ATOM 936 C CA . THR A 1 118 ? -9.93 -3.633 10.602 1 92.62 118 THR A CA 1
ATOM 937 C C . THR A 1 118 ? -10.891 -3.293 9.469 1 92.62 118 THR A C 1
ATOM 939 O O . THR A 1 118 ? -12.102 -3.273 9.664 1 92.62 118 THR A O 1
ATOM 942 N N . TRP A 1 119 ? -10.484 -3.309 8.297 1 90.44 119 TRP A N 1
ATOM 943 C CA . TRP A 1 119 ? -11.312 -2.67 7.273 1 90.44 119 TRP A CA 1
ATOM 944 C C . TRP A 1 119 ? -11.93 -3.709 6.348 1 90.44 119 TRP A C 1
ATOM 946 O O . TRP A 1 119 ? -12.828 -3.393 5.559 1 90.44 119 TRP A O 1
ATOM 956 N N . LEU A 1 120 ? -11.445 -4.926 6.363 1 92.06 120 LEU A N 1
ATOM 957 C CA . LEU A 1 120 ? -12.188 -5.992 5.699 1 92.06 120 LEU A CA 1
ATOM 958 C C . LEU A 1 120 ? -13.219 -6.605 6.645 1 92.06 120 LEU A C 1
ATOM 960 O O . LEU A 1 120 ? -13.172 -7.805 6.926 1 92.06 120 LEU A O 1
ATOM 964 N N . SER A 1 121 ? -14.117 -5.773 6.988 1 86.56 121 SER A N 1
ATOM 965 C CA . SER A 1 121 ? -15.141 -6.188 7.945 1 86.56 121 SER A CA 1
ATOM 966 C C . SER A 1 121 ? -16.109 -7.191 7.32 1 86.56 121 SER A C 1
ATOM 968 O O . SER A 1 121 ? -16.266 -7.23 6.098 1 86.56 121 SER A O 1
ATOM 970 N N . GLU A 1 122 ? -16.688 -8.031 8.133 1 92.38 122 GLU A N 1
ATOM 971 C CA . GLU A 1 122 ? -17.656 -9.039 7.695 1 92.38 122 GLU A CA 1
ATOM 972 C C . GLU A 1 122 ? -17.062 -9.898 6.574 1 92.38 122 GLU A C 1
ATOM 974 O O . GLU A 1 122 ? -17.625 -9.977 5.48 1 92.38 122 GLU A O 1
ATOM 979 N N . PRO A 1 123 ? -15.992 -10.586 6.84 1 94.56 123 PRO A N 1
ATOM 980 C CA . PRO A 1 123 ? -15.297 -11.344 5.801 1 94.56 123 PRO A CA 1
ATOM 981 C C . PRO A 1 123 ? -16.156 -12.453 5.199 1 94.56 123 PRO A C 1
ATOM 983 O O . PRO A 1 123 ? -15.82 -12.992 4.141 1 94.56 123 PRO A O 1
ATOM 986 N N . ASP A 1 124 ? -17.328 -12.773 5.824 1 96.62 124 ASP A N 1
ATOM 987 C CA . ASP A 1 124 ? -18.188 -13.852 5.359 1 96.62 124 ASP A CA 1
ATOM 988 C C . ASP A 1 124 ? -19.219 -13.344 4.355 1 96.62 124 ASP A C 1
ATOM 990 O O . ASP A 1 124 ? -20 -14.117 3.803 1 96.62 124 ASP A O 1
ATOM 994 N N . ARG A 1 125 ? -19.234 -12.039 4.113 1 96.62 125 ARG A N 1
ATOM 995 C CA . ARG A 1 125 ? -20.266 -11.461 3.271 1 96.62 125 ARG A CA 1
ATOM 996 C C . ARG A 1 125 ? -19.719 -11.102 1.895 1 96.62 125 ARG A C 1
ATOM 998 O O . ARG A 1 125 ? -18.594 -10.633 1.773 1 96.62 125 ARG A O 1
ATOM 1005 N N . VAL A 1 126 ? -20.594 -11.344 0.957 1 97.44 126 VAL A N 1
ATOM 1006 C CA . VAL A 1 126 ? -20.297 -10.859 -0.388 1 97.44 126 VAL A CA 1
ATOM 1007 C C . VAL A 1 126 ? -20.438 -9.336 -0.434 1 97.44 126 VAL A C 1
ATOM 1009 O O . VAL A 1 126 ? -21.391 -8.781 0.136 1 97.44 126 VAL A O 1
ATOM 1012 N N . LYS A 1 127 ? -19.484 -8.711 -1.05 1 94.62 127 LYS A N 1
ATOM 1013 C CA . LYS A 1 127 ? -19.547 -7.266 -1.238 1 94.62 127 LYS A CA 1
ATOM 1014 C C . LYS A 1 127 ? -19.703 -6.91 -2.715 1 94.62 127 LYS A C 1
ATOM 1016 O O . LYS A 1 127 ? -19.375 -7.715 -3.59 1 94.62 127 LYS A O 1
ATOM 1021 N N . GLN A 1 128 ? -20.266 -5.719 -2.939 1 92.38 128 GLN A N 1
ATOM 1022 C CA . GLN A 1 128 ? -20.531 -5.262 -4.301 1 92.38 128 GLN A CA 1
ATOM 1023 C C . GLN A 1 128 ? -19.75 -3.98 -4.605 1 92.38 128 GLN A C 1
ATOM 1025 O O . GLN A 1 128 ? -19.922 -2.971 -3.918 1 92.38 128 GLN A O 1
ATOM 1030 N N . ALA A 1 129 ? -18.875 -4.133 -5.574 1 87.88 129 ALA A N 1
ATOM 1031 C CA . ALA A 1 129 ? -18.172 -2.934 -6.031 1 87.88 129 ALA A CA 1
ATOM 1032 C C . ALA A 1 129 ? -18.938 -2.234 -7.145 1 87.88 129 ALA A C 1
ATOM 1034 O O . ALA A 1 129 ? -19.453 -2.887 -8.055 1 87.88 129 ALA A O 1
ATOM 1035 N N . TRP A 1 130 ? -19.062 -0.91 -7.129 1 78.12 130 TRP A N 1
ATOM 1036 C CA . TRP A 1 130 ? -19.875 -0.181 -8.094 1 78.12 130 TRP A CA 1
ATOM 1037 C C . TRP A 1 130 ? -19 0.477 -9.156 1 78.12 130 TRP A C 1
ATOM 1039 O O . TRP A 1 130 ? -19.516 0.961 -10.172 1 78.12 130 TRP A O 1
ATOM 1049 N N . ASN A 1 131 ? -17.719 0.63 -9.016 1 69.56 131 ASN A N 1
ATOM 1050 C CA . ASN A 1 131 ? -16.828 1.223 -10.008 1 69.56 131 ASN A CA 1
ATOM 1051 C C . ASN A 1 131 ? -15.992 0.161 -10.711 1 69.56 131 ASN A C 1
ATOM 1053 O O . ASN A 1 131 ? -14.773 0.095 -10.523 1 69.56 131 ASN A O 1
ATOM 1057 N N . TYR A 1 132 ? -16.562 -0.565 -11.812 1 62.53 132 TYR A N 1
ATOM 1058 C CA . TYR A 1 132 ? -16 -1.761 -12.438 1 62.53 132 TYR A CA 1
ATOM 1059 C C . TYR A 1 132 ? -14.805 -1.414 -13.305 1 62.53 132 TYR A C 1
ATOM 1061 O O . TYR A 1 132 ? -13.766 -2.076 -13.227 1 62.53 132 TYR A O 1
ATOM 1069 N N . ASP A 1 133 ? -14.883 -0.497 -14.164 1 64.19 133 ASP A N 1
ATOM 1070 C CA . ASP A 1 133 ? -13.961 -0.277 -15.273 1 64.19 133 ASP A CA 1
ATOM 1071 C C . ASP A 1 133 ? -12.562 0.059 -14.766 1 64.19 133 ASP A C 1
ATOM 1073 O O . ASP A 1 133 ? -11.562 -0.392 -15.328 1 64.19 133 ASP A O 1
ATOM 1077 N N . THR A 1 134 ? -12.523 0.591 -13.641 1 70.19 134 THR A N 1
ATOM 1078 C CA . THR A 1 134 ? -11.227 1.029 -13.141 1 70.19 134 THR A CA 1
ATOM 1079 C C . THR A 1 134 ? -10.484 -0.127 -12.477 1 70.19 134 THR A C 1
ATOM 1081 O O . THR A 1 134 ? -9.258 -0.127 -12.406 1 70.19 134 THR A O 1
ATOM 1084 N N . GLN A 1 135 ? -11.117 -1.215 -12.352 1 83.06 135 GLN A N 1
ATOM 1085 C CA . GLN A 1 135 ? -10.523 -2.303 -11.586 1 83.06 135 GLN A CA 1
ATOM 1086 C C . GLN A 1 135 ? -9.727 -3.242 -12.484 1 83.06 135 GLN A C 1
ATOM 1088 O O . GLN A 1 135 ? -8.672 -3.74 -12.086 1 83.06 135 GLN A O 1
ATOM 1093 N N . ARG A 1 136 ? -10.094 -3.355 -13.711 1 86.69 136 ARG A N 1
ATOM 1094 C CA . ARG A 1 136 ? -9.461 -4.32 -14.602 1 86.69 136 ARG A CA 1
ATOM 1095 C C . ARG A 1 136 ? -8.016 -3.924 -14.906 1 86.69 136 ARG A C 1
ATOM 1097 O O . ARG A 1 136 ? -7.133 -4.777 -14.953 1 86.69 136 ARG A O 1
ATOM 1104 N N . GLY A 1 137 ? -7.844 -2.695 -15.164 1 90 137 GLY A N 1
ATOM 1105 C CA . GLY A 1 137 ? -6.488 -2.221 -15.414 1 90 137 GLY A CA 1
ATOM 1106 C C . GLY A 1 137 ? -5.535 -2.512 -14.273 1 90 137 GLY A C 1
ATOM 1107 O O . GLY A 1 137 ? -4.41 -2.961 -14.5 1 90 137 GLY A O 1
ATOM 1108 N N . LYS A 1 138 ? -5.93 -2.303 -13.086 1 93.25 138 LYS A N 1
ATOM 1109 C CA . LYS A 1 138 ? -5.117 -2.572 -11.898 1 93.25 138 LYS A CA 1
ATOM 1110 C C . LYS A 1 138 ? -4.836 -4.066 -11.758 1 93.25 138 LYS A C 1
ATOM 1112 O O . LYS A 1 138 ? -3.711 -4.465 -11.453 1 93.25 138 LYS A O 1
ATOM 1117 N N . ILE A 1 139 ? -5.875 -4.84 -12.047 1 95.44 139 ILE A N 1
ATOM 1118 C CA . ILE A 1 139 ? -5.75 -6.289 -11.938 1 95.44 139 ILE A CA 1
ATOM 1119 C C . ILE A 1 139 ? -4.711 -6.793 -12.938 1 95.44 139 ILE A C 1
ATOM 1121 O O . ILE A 1 139 ? -3.809 -7.551 -12.57 1 95.44 139 ILE A O 1
ATOM 1125 N N . GLU A 1 140 ? -4.77 -6.352 -14.117 1 94.75 140 GLU A N 1
ATOM 1126 C CA . GLU A 1 140 ? -3.834 -6.777 -15.148 1 94.75 140 GLU A CA 1
ATOM 1127 C C . GLU A 1 140 ? -2.406 -6.355 -14.812 1 94.75 140 GLU A C 1
ATOM 1129 O O . GLU A 1 140 ? -1.453 -7.078 -15.109 1 94.75 140 GLU A O 1
ATOM 1134 N N . ARG A 1 141 ? -2.289 -5.23 -14.258 1 95.88 141 ARG A N 1
ATOM 1135 C CA . ARG A 1 141 ? -0.966 -4.766 -13.844 1 95.88 141 ARG A CA 1
ATOM 1136 C C . ARG A 1 141 ? -0.382 -5.664 -12.766 1 95.88 141 ARG A C 1
ATOM 1138 O O . ARG A 1 141 ? 0.81 -5.98 -12.789 1 95.88 141 ARG A O 1
ATOM 1145 N N . ILE A 1 142 ? -1.194 -6.082 -11.836 1 97.19 142 ILE A N 1
ATOM 1146 C CA . ILE A 1 142 ? -0.742 -6.988 -10.789 1 97.19 142 ILE A CA 1
ATOM 1147 C C . ILE A 1 142 ? -0.235 -8.289 -11.414 1 97.19 142 ILE A C 1
ATOM 1149 O O . ILE A 1 142 ? 0.849 -8.766 -11.07 1 97.19 142 ILE A O 1
ATOM 1153 N N . PHE A 1 143 ? -1 -8.805 -12.383 1 96.25 143 PHE A N 1
ATOM 1154 C CA . PHE A 1 143 ? -0.595 -10.023 -13.07 1 96.25 143 PHE A CA 1
ATOM 1155 C C . PHE A 1 143 ? 0.735 -9.828 -13.789 1 96.25 143 PHE A C 1
ATOM 1157 O O . PHE A 1 143 ? 1.626 -10.672 -13.703 1 96.25 143 PHE A O 1
ATOM 1164 N N . ALA A 1 144 ? 0.842 -8.711 -14.445 1 95.56 144 ALA A N 1
ATOM 1165 C CA . ALA A 1 144 ? 2.055 -8.43 -15.203 1 95.56 144 ALA A CA 1
ATOM 1166 C C . ALA A 1 144 ? 3.268 -8.32 -14.289 1 95.56 144 ALA A C 1
ATOM 1168 O O . ALA A 1 144 ? 4.34 -8.836 -14.602 1 95.56 144 ALA A O 1
ATOM 1169 N N . LEU A 1 145 ? 3.111 -7.664 -13.203 1 95.62 145 LEU A N 1
ATOM 1170 C CA . LEU A 1 145 ? 4.188 -7.512 -12.234 1 95.62 145 LEU A CA 1
ATOM 1171 C C . LEU A 1 145 ? 4.617 -8.867 -11.68 1 95.62 145 LEU A C 1
ATOM 1173 O O . LEU A 1 145 ? 5.809 -9.172 -11.617 1 95.62 145 LEU A O 1
ATOM 1177 N N . MET A 1 146 ? 3.646 -9.688 -11.375 1 94.38 146 MET A N 1
ATOM 1178 C CA . MET A 1 146 ? 3.957 -11.008 -10.852 1 94.38 146 MET A CA 1
ATOM 1179 C C . MET A 1 146 ? 4.637 -11.875 -11.906 1 94.38 146 MET A C 1
ATOM 1181 O O . MET A 1 146 ? 5.57 -12.617 -11.602 1 94.38 146 MET A O 1
ATOM 1185 N N . ASP A 1 147 ? 4.203 -11.727 -13.086 1 90.62 147 ASP A N 1
ATOM 1186 C CA . ASP A 1 147 ? 4.672 -12.547 -14.195 1 90.62 147 ASP A CA 1
ATOM 1187 C C . ASP A 1 147 ? 6.133 -12.242 -14.523 1 90.62 147 ASP A C 1
ATOM 1189 O O . ASP A 1 147 ? 6.832 -13.07 -15.102 1 90.62 147 ASP A O 1
ATOM 1193 N N . SER A 1 148 ? 6.574 -11.078 -14.18 1 87.31 148 SER A N 1
ATOM 1194 C CA . SER A 1 148 ? 7.949 -10.688 -14.477 1 87.31 148 SER A CA 1
ATOM 1195 C C . SER A 1 148 ? 8.945 -11.562 -13.727 1 87.31 148 SER A C 1
ATOM 1197 O O . SER A 1 148 ? 10.094 -11.719 -14.164 1 87.31 148 SER A O 1
ATOM 1199 N N . GLY A 1 149 ? 8.547 -12.055 -12.57 1 85.69 149 GLY A N 1
ATOM 1200 C CA . GLY A 1 149 ? 9.406 -12.93 -11.781 1 85.69 149 GLY A CA 1
ATOM 1201 C C . GLY A 1 149 ? 10.516 -12.18 -11.062 1 85.69 149 GLY A C 1
ATOM 1202 O O . GLY A 1 149 ? 11.508 -12.781 -10.648 1 85.69 149 GLY A O 1
ATOM 1203 N N . GLU A 1 150 ? 10.422 -10.891 -10.984 1 89.12 150 GLU A N 1
ATOM 1204 C CA . GLU A 1 150 ? 11.414 -10.078 -10.289 1 89.12 150 GLU A CA 1
ATOM 1205 C C . GLU A 1 150 ? 10.938 -9.688 -8.898 1 89.12 150 GLU A C 1
ATOM 1207 O O . GLU A 1 150 ? 9.766 -9.352 -8.703 1 89.12 150 GLU A O 1
ATOM 1212 N N . ALA A 1 151 ? 11.906 -9.734 -8 1 91.06 151 ALA A N 1
ATOM 1213 C CA . ALA A 1 151 ? 11.578 -9.5 -6.602 1 91.06 151 ALA A CA 1
ATOM 1214 C C . ALA A 1 151 ? 10.922 -8.133 -6.418 1 91.06 151 ALA A C 1
ATOM 1216 O O . ALA A 1 151 ? 9.883 -8.016 -5.766 1 91.06 151 ALA A O 1
ATOM 1217 N N . GLY A 1 152 ? 11.539 -7.105 -7.004 1 92.25 152 GLY A N 1
ATOM 1218 C CA . GLY A 1 152 ? 10.984 -5.766 -6.895 1 92.25 152 GLY A CA 1
ATOM 1219 C C . GLY A 1 152 ? 9.57 -5.66 -7.438 1 92.25 152 GLY A C 1
ATOM 1220 O O . GLY A 1 152 ? 8.742 -4.934 -6.887 1 92.25 152 GLY A O 1
ATOM 1221 N N . ASN A 1 153 ? 9.32 -6.406 -8.5 1 94.06 153 ASN A N 1
ATOM 1222 C CA . ASN A 1 153 ? 7.996 -6.383 -9.102 1 94.06 153 ASN A CA 1
ATOM 1223 C C . ASN A 1 153 ? 6.98 -7.141 -8.258 1 94.06 153 ASN A C 1
ATOM 1225 O O . ASN A 1 153 ? 5.801 -6.781 -8.227 1 94.06 153 ASN A O 1
ATOM 1229 N N . LEU A 1 154 ? 7.426 -8.156 -7.586 1 95.75 154 LEU A N 1
ATOM 1230 C CA . LEU A 1 154 ? 6.527 -8.844 -6.668 1 95.75 154 LEU A CA 1
ATOM 1231 C C . LEU A 1 154 ? 6.137 -7.941 -5.504 1 95.75 154 LEU A C 1
ATOM 1233 O O . LEU A 1 154 ? 4.984 -7.945 -5.07 1 95.75 154 LEU A O 1
ATOM 1237 N N . ASP A 1 155 ? 7.086 -7.172 -4.984 1 96.56 155 ASP A N 1
ATOM 1238 C CA . ASP A 1 155 ? 6.785 -6.184 -3.951 1 96.56 155 ASP A CA 1
ATOM 1239 C C . ASP A 1 155 ? 5.789 -5.145 -4.461 1 96.56 155 ASP A C 1
ATOM 1241 O O . ASP A 1 155 ? 4.824 -4.816 -3.768 1 96.56 155 ASP A O 1
ATOM 1245 N N . ARG A 1 156 ? 6.004 -4.727 -5.707 1 96.25 156 ARG A N 1
ATOM 1246 C CA . ARG A 1 156 ? 5.09 -3.773 -6.332 1 96.25 156 ARG A CA 1
ATOM 1247 C C . ARG A 1 156 ? 3.688 -4.355 -6.449 1 96.25 156 ARG A C 1
ATOM 1249 O O . ARG A 1 156 ? 2.701 -3.672 -6.172 1 96.25 156 ARG A O 1
ATOM 1256 N N . ALA A 1 157 ? 3.662 -5.566 -6.848 1 97.5 157 ALA A N 1
ATOM 1257 C CA . ALA A 1 157 ? 2.371 -6.23 -7.016 1 97.5 157 ALA A CA 1
ATOM 1258 C C . ALA A 1 157 ? 1.619 -6.312 -5.691 1 97.5 157 ALA A C 1
ATOM 1260 O O . ALA A 1 157 ? 0.409 -6.078 -5.641 1 97.5 157 ALA A O 1
ATOM 1261 N N . ALA A 1 158 ? 2.336 -6.609 -4.66 1 97.69 158 ALA A N 1
ATOM 1262 C CA . ALA A 1 158 ? 1.725 -6.723 -3.34 1 97.69 158 ALA A CA 1
ATOM 1263 C C . ALA A 1 158 ? 1.17 -5.379 -2.875 1 97.69 158 ALA A C 1
ATOM 1265 O O . ALA A 1 158 ? 0.047 -5.305 -2.369 1 97.69 158 ALA A O 1
ATOM 1266 N N . LEU A 1 159 ? 1.928 -4.34 -3.045 1 97 159 LEU A N 1
ATOM 1267 C CA . LEU A 1 159 ? 1.49 -3.002 -2.656 1 97 159 LEU A CA 1
ATOM 1268 C C . LEU A 1 159 ? 0.309 -2.549 -3.508 1 97 159 LEU A C 1
ATOM 1270 O O . LEU A 1 159 ? -0.636 -1.945 -2.992 1 97 159 LEU A O 1
ATOM 1274 N N . LEU A 1 160 ? 0.355 -2.846 -4.77 1 96.44 160 LEU A N 1
ATOM 1275 C CA . LEU A 1 160 ? -0.739 -2.504 -5.672 1 96.44 160 LEU A CA 1
ATOM 1276 C C . LEU A 1 160 ? -2.008 -3.262 -5.297 1 96.44 160 LEU A C 1
ATOM 1278 O O . LEU A 1 160 ? -3.105 -2.701 -5.336 1 96.44 160 LEU A O 1
ATOM 1282 N N . LEU A 1 161 ? -1.831 -4.473 -4.93 1 97.38 161 LEU A N 1
ATOM 1283 C CA . LEU A 1 161 ? -2.988 -5.262 -4.523 1 97.38 161 LEU A CA 1
ATOM 1284 C C . LEU A 1 161 ? -3.664 -4.648 -3.299 1 97.38 161 LEU A C 1
ATOM 1286 O O . LEU A 1 161 ? -4.895 -4.594 -3.229 1 97.38 161 LEU A O 1
ATOM 1290 N N . GLU A 1 162 ? -2.9 -4.223 -2.355 1 97.12 162 GLU A N 1
ATOM 1291 C CA . GLU A 1 162 ? -3.479 -3.625 -1.155 1 97.12 162 GLU A CA 1
ATOM 1292 C C . GLU A 1 162 ? -4.285 -2.373 -1.496 1 97.12 162 GLU A C 1
ATOM 1294 O O . GLU A 1 162 ? -5.395 -2.189 -0.997 1 97.12 162 GLU A O 1
ATOM 1299 N N . THR A 1 163 ? -3.713 -1.494 -2.334 1 94.38 163 THR A N 1
ATOM 1300 C CA . THR A 1 163 ? -4.43 -0.287 -2.736 1 94.38 163 THR A CA 1
ATOM 1301 C C . THR A 1 163 ? -5.695 -0.641 -3.51 1 94.38 163 THR A C 1
ATOM 1303 O O . THR A 1 163 ? -6.742 -0.021 -3.314 1 94.38 163 THR A O 1
ATOM 1306 N N . PHE A 1 164 ? -5.57 -1.633 -4.32 1 94.19 164 PHE A N 1
ATOM 1307 C CA . PHE A 1 164 ? -6.707 -2.113 -5.098 1 94.19 164 PHE A CA 1
ATOM 1308 C C . PHE A 1 164 ? -7.82 -2.604 -4.18 1 94.19 164 PHE A C 1
ATOM 1310 O O . PHE A 1 164 ? -8.977 -2.189 -4.32 1 94.19 164 PHE A O 1
ATOM 1317 N N . LEU A 1 165 ? -7.438 -3.453 -3.297 1 95 165 LEU A N 1
ATOM 1318 C CA . LEU A 1 165 ? -8.414 -4.031 -2.375 1 95 165 LEU A CA 1
ATOM 1319 C C . LEU A 1 165 ? -9.062 -2.945 -1.521 1 95 165 LEU A C 1
ATOM 1321 O O . LEU A 1 165 ? -10.266 -2.982 -1.272 1 95 165 LEU A O 1
ATOM 1325 N N . PHE A 1 166 ? -8.273 -1.997 -1.095 1 94.56 166 PHE A N 1
ATOM 1326 C CA . PHE A 1 166 ? -8.797 -0.894 -0.299 1 94.56 166 PHE A CA 1
ATOM 1327 C C . PHE A 1 166 ? -9.828 -0.094 -1.092 1 94.56 166 PHE A C 1
ATOM 1329 O O . PHE A 1 166 ? -10.883 0.258 -0.569 1 94.56 166 PHE A O 1
ATOM 1336 N N . GLU A 1 167 ? -9.555 0.173 -2.334 1 90.69 167 GLU A N 1
ATOM 1337 C CA . GLU A 1 167 ? -10.492 0.889 -3.195 1 90.69 167 GLU A CA 1
ATOM 1338 C C . GLU A 1 167 ? -11.766 0.084 -3.412 1 90.69 167 GLU A C 1
ATOM 1340 O O . GLU A 1 167 ? -12.867 0.647 -3.447 1 90.69 167 GLU A O 1
ATOM 1345 N N . LEU A 1 168 ? -11.562 -1.194 -3.609 1 91 168 LEU A N 1
ATOM 1346 C CA . LEU A 1 168 ? -12.711 -2.076 -3.783 1 91 168 LEU A CA 1
ATOM 1347 C C . LEU A 1 168 ? -13.641 -2.002 -2.576 1 91 168 LEU A C 1
ATOM 1349 O O . LEU A 1 168 ? -14.852 -1.868 -2.73 1 91 168 LEU A O 1
ATOM 1353 N N . MET A 1 169 ? -13.078 -2.041 -1.423 1 90.88 169 MET A N 1
ATOM 1354 C CA . MET A 1 169 ? -13.844 -1.994 -0.178 1 90.88 169 MET A CA 1
ATOM 1355 C C . MET A 1 169 ? -14.547 -0.651 -0.022 1 90.88 169 MET A C 1
ATOM 1357 O O . MET A 1 169 ? -15.711 -0.599 0.377 1 90.88 169 MET A O 1
ATOM 1361 N N . GLN A 1 170 ? -13.828 0.403 -0.38 1 86 170 GLN A N 1
ATOM 1362 C CA . GLN A 1 170 ? -14.414 1.734 -0.267 1 86 170 GLN A CA 1
ATOM 1363 C C . GLN A 1 170 ? -15.578 1.909 -1.24 1 86 170 GLN A C 1
ATOM 1365 O O . GLN A 1 170 ? -16.531 2.631 -0.95 1 86 170 GLN A O 1
ATOM 1370 N N . SER A 1 171 ? -15.492 1.262 -2.322 1 84.38 171 SER A N 1
ATOM 1371 C CA . SER A 1 171 ? -16.516 1.386 -3.357 1 84.38 171 SER A CA 1
ATOM 1372 C C . SER A 1 171 ? -17.719 0.496 -3.059 1 84.38 171 SER A C 1
ATOM 1374 O O . SER A 1 171 ? -18.734 0.555 -3.76 1 84.38 171 SER A O 1
ATOM 1376 N N . SER A 1 172 ? -17.578 -0.409 -2.148 1 85.12 172 SER A N 1
ATOM 1377 C CA . SER A 1 172 ? -18.672 -1.321 -1.828 1 85.12 172 SER A CA 1
ATOM 1378 C C . SER A 1 172 ? -19.688 -0.658 -0.912 1 85.12 172 SER A C 1
ATOM 1380 O O . SER A 1 172 ? -20.766 -1.218 -0.658 1 85.12 172 SER A O 1
ATOM 1382 N N . LYS A 1 173 ? -19.344 0.443 -0.393 1 74.62 173 LYS A N 1
ATOM 1383 C CA . LYS A 1 173 ? -20.328 1.187 0.393 1 74.62 173 LYS A CA 1
ATOM 1384 C C . LYS A 1 173 ? -21.406 1.789 -0.501 1 74.62 173 LYS A C 1
ATOM 1386 O O . LYS A 1 173 ? -21.094 2.334 -1.565 1 74.62 173 LYS A O 1
ATOM 1391 N N . PRO A 1 174 ? -22.75 1.178 -0.191 1 61.72 174 PRO A N 1
ATOM 1392 C CA . PRO A 1 174 ? -23.828 1.639 -1.072 1 61.72 174 PRO A CA 1
ATOM 1393 C C . PRO A 1 174 ? -23.703 3.123 -1.414 1 61.72 174 PRO A C 1
ATOM 1395 O O . PRO A 1 174 ? -23.281 3.922 -0.576 1 61.72 174 PRO A O 1
ATOM 1398 N N . PRO A 1 175 ? -23.562 3.242 -2.713 1 52.06 175 PRO A N 1
ATOM 1399 C CA . PRO A 1 175 ? -23.625 4.672 -3.035 1 52.06 175 PRO A CA 1
ATOM 1400 C C . PRO A 1 175 ? -24.766 5.387 -2.303 1 52.06 175 PRO A C 1
ATOM 1402 O O . PRO A 1 175 ? -25.922 4.973 -2.393 1 52.06 175 PRO A O 1
ATOM 1405 N N . GLY A 1 176 ? -24.844 5.289 -1.087 1 46.12 176 GLY A N 1
ATOM 1406 C CA . GLY A 1 176 ? -25.938 6.164 -0.696 1 46.12 176 GLY A CA 1
ATOM 1407 C C . GLY A 1 176 ? -26.234 7.23 -1.73 1 46.12 176 GLY A C 1
ATOM 1408 O O . GLY A 1 176 ? -25.5 7.391 -2.703 1 46.12 176 GLY A O 1
ATOM 1409 N N . LYS A 1 177 ? -27.688 7.754 -1.749 1 43.44 177 LYS A N 1
ATOM 1410 C CA . LYS A 1 177 ? -27.875 8.945 -2.578 1 43.44 177 LYS A CA 1
ATOM 1411 C C . LYS A 1 177 ? -26.609 9.805 -2.592 1 43.44 177 LYS A C 1
ATOM 1413 O O . LYS A 1 177 ? -26.25 10.406 -1.574 1 43.44 177 LYS A O 1
ATOM 1418 N N . ALA A 1 178 ? -25.625 9.266 -3.072 1 43.75 178 ALA A N 1
ATOM 1419 C CA . ALA A 1 178 ? -24.438 10.125 -3.152 1 43.75 178 ALA A CA 1
ATOM 1420 C C . ALA A 1 178 ? -24.828 11.602 -3.107 1 43.75 178 ALA A C 1
ATOM 1422 O O . ALA A 1 178 ? -25.328 12.148 -4.094 1 43.75 178 ALA A O 1
ATOM 1423 N N . PRO A 1 179 ? -25.375 12.078 -2.107 1 40.78 179 PRO A N 1
ATOM 1424 C CA . PRO A 1 179 ? -25.359 13.516 -2.404 1 40.78 179 PRO A CA 1
ATOM 1425 C C . PRO A 1 179 ? -24 14.016 -2.855 1 40.78 179 PRO A C 1
ATOM 1427 O O . PRO A 1 179 ? -22.969 13.383 -2.572 1 40.78 179 PRO A O 1
ATOM 1430 N N . ALA A 1 180 ? -23.781 14.93 -3.715 1 46.34 180 ALA A N 1
ATOM 1431 C CA . ALA A 1 180 ? -22.578 15.672 -4.07 1 46.34 180 ALA A CA 1
ATOM 1432 C C . ALA A 1 180 ? -21.547 15.617 -2.945 1 46.34 180 ALA A C 1
ATOM 1434 O O . ALA A 1 180 ? -20.422 15.172 -3.146 1 46.34 180 ALA A O 1
ATOM 1435 N N . VAL A 1 181 ? -21.578 16.422 -2.01 1 52.47 181 VAL A N 1
ATOM 1436 C CA . VAL A 1 181 ? -20.781 16.562 -0.793 1 52.47 181 VAL A CA 1
ATOM 1437 C C . VAL A 1 181 ? -21.5 15.906 0.379 1 52.47 181 VAL A C 1
ATOM 1439 O O . VAL A 1 181 ? -22.656 16.25 0.678 1 52.47 181 VAL A O 1
ATOM 1442 N N . SER A 1 182 ? -21 14.641 0.946 1 66.25 182 SER A N 1
ATOM 1443 C CA . SER A 1 182 ? -21.578 14.062 2.156 1 66.25 182 SER A CA 1
ATOM 1444 C C . SER A 1 182 ? -21.984 15.148 3.146 1 66.25 182 SER A C 1
ATOM 1446 O O . SER A 1 182 ? -21.312 16.172 3.256 1 66.25 182 SER A O 1
ATOM 1448 N N . PRO A 1 183 ? -23.234 15.195 3.578 1 74.88 183 PRO A N 1
ATOM 1449 C CA . PRO A 1 183 ? -23.609 16.188 4.59 1 74.88 183 PRO A CA 1
ATOM 1450 C C . PRO A 1 183 ? -22.516 16.391 5.633 1 74.88 183 PRO A C 1
ATOM 1452 O O . PRO A 1 183 ? -22.281 17.531 6.074 1 74.88 183 PRO A O 1
ATOM 1455 N N . THR A 1 184 ? -21.828 15.336 5.805 1 82.06 184 THR A N 1
ATOM 1456 C CA . THR A 1 184 ? -20.766 15.422 6.789 1 82.06 184 THR A CA 1
ATOM 1457 C C . THR A 1 184 ? -19.578 16.219 6.238 1 82.06 184 THR A C 1
ATOM 1459 O O . THR A 1 184 ? -19 17.062 6.945 1 82.06 184 THR A O 1
ATOM 1462 N N . ALA A 1 185 ? -19.359 15.953 5 1 81 185 ALA A N 1
ATOM 1463 C CA . ALA A 1 185 ? -18.266 16.703 4.367 1 81 185 ALA A CA 1
ATOM 1464 C C . ALA A 1 185 ? -18.578 18.203 4.332 1 81 185 ALA A C 1
ATOM 1466 O O . ALA A 1 185 ? -17.703 19.031 4.57 1 81 185 ALA A O 1
ATOM 1467 N N . ALA A 1 186 ? -19.734 18.484 4.098 1 84.5 186 ALA A N 1
ATOM 1468 C CA . ALA A 1 186 ? -20.172 19.891 4.062 1 84.5 186 ALA A CA 1
ATOM 1469 C C . ALA A 1 186 ? -20.047 20.531 5.441 1 84.5 186 ALA A C 1
ATOM 1471 O O . ALA A 1 186 ? -19.656 21.703 5.555 1 84.5 186 ALA A O 1
ATOM 1472 N N . LEU A 1 187 ? -20.391 19.766 6.41 1 88.19 187 LEU A N 1
ATOM 1473 C CA . LEU A 1 187 ? -20.297 20.281 7.77 1 88.19 187 LEU A CA 1
ATOM 1474 C C . LEU A 1 187 ? -18.844 20.484 8.18 1 88.19 187 LEU A C 1
ATOM 1476 O O . LEU A 1 187 ? -18.516 21.484 8.828 1 88.19 187 LEU A O 1
ATOM 1480 N N . LEU A 1 188 ? -18.047 19.562 7.805 1 88.88 188 LEU A N 1
ATOM 1481 C CA . LEU A 1 188 ? -16.625 19.703 8.086 1 88.88 188 LEU A CA 1
ATOM 1482 C C . LEU A 1 188 ? -16.062 20.969 7.43 1 88.88 188 LEU A C 1
ATOM 1484 O O . LEU A 1 188 ? -15.32 21.719 8.062 1 88.88 188 LEU A O 1
ATOM 1488 N N . GLU A 1 189 ? -16.453 21.141 6.23 1 88 189 GLU A N 1
ATOM 1489 C CA . GLU A 1 189 ? -16.016 22.328 5.5 1 88 189 GLU A CA 1
ATOM 1490 C C . GLU A 1 189 ? -16.516 23.609 6.16 1 88 189 GLU A C 1
ATOM 1492 O O . GLU A 1 189 ? -15.812 24.625 6.203 1 88 189 GLU A O 1
ATOM 1497 N N . ALA A 1 190 ? -17.703 23.516 6.574 1 89.38 190 ALA A N 1
ATOM 1498 C CA . ALA A 1 190 ? -18.312 24.672 7.234 1 89.38 190 ALA A CA 1
ATOM 1499 C C . ALA A 1 190 ? -17.562 25.016 8.516 1 89.38 190 ALA A C 1
ATOM 1501 O O . ALA A 1 190 ? -17.328 26.203 8.805 1 89.38 190 ALA A O 1
ATOM 1502 N N . VAL A 1 191 ? -17.234 24.031 9.273 1 91.62 191 VAL A N 1
ATOM 1503 C CA . VAL A 1 191 ? -16.484 24.266 10.508 1 91.62 191 VAL A CA 1
ATOM 1504 C C . VAL A 1 191 ? -15.117 24.844 10.18 1 91.62 191 VAL A C 1
ATOM 1506 O O . VAL A 1 191 ? -14.672 25.797 10.805 1 91.62 191 VAL A O 1
ATOM 1509 N N . GLN A 1 192 ? -14.516 24.281 9.203 1 88.75 192 GLN A N 1
ATOM 1510 C CA . GLN A 1 192 ? -13.195 24.734 8.781 1 88.75 192 GLN A CA 1
ATOM 1511 C C . GLN A 1 192 ? -13.227 26.203 8.352 1 88.75 192 GLN A C 1
ATOM 1513 O O . GLN A 1 192 ? -12.312 26.969 8.68 1 88.75 192 GLN A O 1
ATOM 1518 N N . ALA A 1 193 ? -14.188 26.562 7.676 1 86.5 193 ALA A N 1
ATOM 1519 C CA . ALA A 1 193 ? -14.32 27.906 7.148 1 86.5 193 ALA A CA 1
ATOM 1520 C C . ALA A 1 193 ? -14.57 28.922 8.273 1 86.5 193 ALA A C 1
ATOM 1522 O O . ALA A 1 193 ? -14.312 30.109 8.109 1 86.5 193 ALA A O 1
ATOM 1523 N N . GLY A 1 194 ? -15.031 28.453 9.391 1 83.25 194 GLY A N 1
ATOM 1524 C CA . GLY A 1 194 ? -15.445 29.344 10.461 1 83.25 194 GLY A CA 1
ATOM 1525 C C . GLY A 1 194 ? -14.406 29.484 11.555 1 83.25 194 GLY A C 1
ATOM 1526 O O . GLY A 1 194 ? -14.68 30.062 12.617 1 83.25 194 GLY A O 1
ATOM 1527 N N . ILE A 1 195 ? -13.164 29.062 11.305 1 81.5 195 ILE A N 1
ATOM 1528 C CA . ILE A 1 195 ? -12.234 28.969 12.422 1 81.5 195 ILE A CA 1
ATOM 1529 C C . ILE A 1 195 ? -11.5 30.281 12.617 1 81.5 195 ILE A C 1
ATOM 1531 O O . ILE A 1 195 ? -10.891 30.516 13.664 1 81.5 195 ILE A O 1
ATOM 1535 N N . ALA A 1 196 ? -11.438 31.219 11.656 1 76.56 196 ALA A N 1
ATOM 1536 C CA . ALA A 1 196 ? -10.68 32.469 11.711 1 76.56 196 ALA A CA 1
ATOM 1537 C C . ALA A 1 196 ? -11.266 33.406 12.742 1 76.56 196 ALA A C 1
ATOM 1539 O O . ALA A 1 196 ? -10.586 34.312 13.219 1 76.56 196 ALA A O 1
ATOM 1540 N N . GLU A 1 197 ? -12.508 33.312 13.086 1 75.94 197 GLU A N 1
ATOM 1541 C CA . GLU A 1 197 ? -13.219 34.031 14.133 1 75.94 197 GLU A CA 1
ATOM 1542 C C . GLU A 1 197 ? -13.578 33.125 15.297 1 75.94 197 GLU A C 1
ATOM 1544 O O . GLU A 1 197 ? -13.367 31.906 15.219 1 75.94 197 GLU A O 1
ATOM 1549 N N . PRO A 1 198 ? -13.781 33.781 16.516 1 81.62 198 PRO A N 1
ATOM 1550 C CA . PRO A 1 198 ? -14.32 32.844 17.5 1 81.62 198 PRO A CA 1
ATOM 1551 C C . PRO A 1 198 ? -15.383 31.922 16.922 1 81.62 198 PRO A C 1
ATOM 1553 O O . PRO A 1 198 ? -16.312 32.375 16.25 1 81.62 198 PRO A O 1
ATOM 1556 N N . PHE A 1 199 ? -15 30.703 16.953 1 85.88 199 PHE A N 1
ATOM 1557 C CA . PHE A 1 199 ? -15.898 29.688 16.406 1 85.88 199 PHE A CA 1
ATOM 1558 C C . PHE A 1 199 ? -17.25 29.703 17.109 1 85.88 199 PHE A C 1
ATOM 1560 O O . PHE A 1 199 ? -17.312 29.578 18.328 1 85.88 199 PHE A O 1
ATOM 1567 N N . ASP A 1 200 ? -18.203 30.016 16.375 1 90.25 200 ASP A N 1
ATOM 1568 C CA . ASP A 1 200 ? -19.562 30.047 16.906 1 90.25 200 ASP A CA 1
ATOM 1569 C C . ASP A 1 200 ? -20.375 28.859 16.391 1 90.25 200 ASP A C 1
ATOM 1571 O O . ASP A 1 200 ? -21 28.938 15.328 1 90.25 200 ASP A O 1
ATOM 1575 N N . ALA A 1 201 ? -20.422 27.891 17.234 1 92.19 201 ALA A N 1
ATOM 1576 C CA . ALA A 1 201 ? -21.125 26.656 16.844 1 92.19 201 ALA A CA 1
ATOM 1577 C C . ALA A 1 201 ? -22.609 26.906 16.688 1 92.19 201 ALA A C 1
ATOM 1579 O O . ALA A 1 201 ? -23.266 26.328 15.812 1 92.19 201 ALA A O 1
ATOM 1580 N N . ALA A 1 202 ? -23.141 27.75 17.516 1 93.12 202 ALA A N 1
ATOM 1581 C CA . ALA A 1 202 ? -24.562 28.031 17.469 1 93.12 202 ALA A CA 1
ATOM 1582 C C . ALA A 1 202 ? -24.953 28.703 16.141 1 93.12 202 ALA A C 1
ATOM 1584 O O . ALA A 1 202 ? -25.953 28.344 15.531 1 93.12 202 ALA A O 1
ATOM 1585 N N . ALA A 1 203 ? -24.172 29.641 15.781 1 92.69 203 ALA A N 1
ATOM 1586 C CA . ALA A 1 203 ? -24.406 30.312 14.516 1 92.69 203 ALA A CA 1
ATOM 1587 C C . ALA A 1 203 ? -24.344 29.344 13.344 1 92.69 203 ALA A C 1
ATOM 1589 O O . ALA A 1 203 ? -25.125 29.453 12.391 1 92.69 203 ALA A O 1
ATOM 1590 N N . LEU A 1 204 ? -23.359 28.469 13.383 1 91.88 204 LEU A N 1
ATOM 1591 C CA . LEU A 1 204 ? -23.203 27.469 12.336 1 91.88 204 LEU A CA 1
ATOM 1592 C C . LEU A 1 204 ? -24.438 26.562 12.266 1 91.88 204 LEU A C 1
ATOM 1594 O O . LEU A 1 204 ? -24.922 26.266 11.18 1 91.88 204 LEU A O 1
ATOM 1598 N N . CYS A 1 205 ? -24.875 26.125 13.383 1 94.38 205 CYS A N 1
ATOM 1599 C CA . CYS A 1 205 ? -26.062 25.281 13.445 1 94.38 205 CYS A CA 1
ATOM 1600 C C . CYS A 1 205 ? -27.266 25.984 12.82 1 94.38 205 CYS A C 1
ATOM 1602 O O . CYS A 1 205 ? -28.016 25.375 12.062 1 94.38 205 CYS A O 1
ATOM 1604 N N . GLU A 1 206 ? -27.438 27.25 13.188 1 94.44 206 GLU A N 1
ATOM 1605 C CA . GLU A 1 206 ? -28.547 28.047 12.641 1 94.44 206 GLU A CA 1
ATOM 1606 C C . GLU A 1 206 ? -28.453 28.141 11.125 1 94.44 206 GLU A C 1
ATOM 1608 O O . GLU A 1 206 ? -29.453 27.953 10.422 1 94.44 206 GLU A O 1
ATOM 1613 N N . ARG A 1 207 ? -27.328 28.375 10.633 1 91.69 207 ARG A N 1
ATOM 1614 C CA . ARG A 1 207 ? -27.094 28.531 9.203 1 91.69 207 ARG A CA 1
ATOM 1615 C C . ARG A 1 207 ? -27.391 27.25 8.445 1 91.69 207 ARG A C 1
ATOM 1617 O O . ARG A 1 207 ? -27.891 27.281 7.316 1 91.69 207 ARG A O 1
ATOM 1624 N N . HIS A 1 208 ? -27.078 26.141 9.039 1 91.62 208 HIS A N 1
ATOM 1625 C CA . HIS A 1 208 ? -27.219 24.859 8.359 1 91.62 208 HIS A CA 1
ATOM 1626 C C . HIS A 1 208 ? -28.469 24.125 8.82 1 91.62 208 HIS A C 1
ATOM 1628 O O . HIS A 1 208 ? -28.703 22.969 8.43 1 91.62 208 HIS A O 1
ATOM 1634 N N . HIS A 1 209 ? -29.219 24.75 9.648 1 93.94 209 HIS A N 1
ATOM 1635 C CA . HIS A 1 209 ? -30.5 24.234 10.125 1 93.94 209 HIS A CA 1
ATOM 1636 C C . HIS A 1 209 ? -30.328 22.859 10.773 1 93.94 209 HIS A C 1
ATOM 1638 O O . HIS A 1 209 ? -31.078 21.938 10.453 1 93.94 209 HIS A O 1
ATOM 1644 N N . ILE A 1 210 ? -29.359 22.766 11.633 1 94.75 210 ILE A N 1
ATOM 1645 C CA . ILE A 1 210 ? -29.141 21.531 12.391 1 94.75 210 ILE A CA 1
ATOM 1646 C C . ILE A 1 210 ? -28.984 21.875 13.875 1 94.75 210 ILE A C 1
ATOM 1648 O O . ILE A 1 210 ? -28.734 23.016 14.234 1 94.75 210 ILE A O 1
ATOM 1652 N N . SER A 1 211 ? -29.203 20.859 14.711 1 95.94 211 SER A N 1
ATOM 1653 C CA . SER A 1 211 ? -29.016 21.031 16.141 1 95.94 211 SER A CA 1
ATOM 1654 C C . SER A 1 211 ? -27.562 20.875 16.547 1 95.94 211 SER A C 1
ATOM 1656 O O . SER A 1 211 ? -26.75 20.344 15.781 1 95.94 211 SER A O 1
ATOM 1658 N N . MET A 1 212 ? -27.281 21.406 17.75 1 95.75 212 MET A N 1
ATOM 1659 C CA . MET A 1 212 ? -25.938 21.25 18.297 1 95.75 212 MET A CA 1
ATOM 1660 C C . MET A 1 212 ? -25.594 19.766 18.484 1 95.75 212 MET A C 1
ATOM 1662 O O . MET A 1 212 ? -24.469 19.359 18.234 1 95.75 212 MET A O 1
ATOM 1666 N N . SER A 1 213 ? -26.531 19.031 18.859 1 96.19 213 SER A N 1
ATOM 1667 C CA . SER A 1 213 ? -26.328 17.609 19.047 1 96.19 213 SER A CA 1
ATOM 1668 C C . SER A 1 213 ? -25.984 16.922 17.719 1 96.19 213 SER A C 1
ATOM 1670 O O . SER A 1 213 ? -25.109 16.062 17.656 1 96.19 213 SER A O 1
ATOM 1672 N N . THR A 1 214 ? -26.609 17.344 16.719 1 94.81 214 THR A N 1
ATOM 1673 C CA . THR A 1 214 ? -26.359 16.797 15.383 1 94.81 214 THR A CA 1
ATOM 1674 C C . THR A 1 214 ? -24.969 17.172 14.898 1 94.81 214 THR A C 1
ATOM 1676 O O . THR A 1 214 ? -24.25 16.328 14.352 1 94.81 214 THR A O 1
ATOM 1679 N N . LEU A 1 215 ? -24.609 18.391 15.125 1 95.06 215 LEU A N 1
ATOM 1680 C CA . LEU A 1 215 ? -23.281 18.844 14.734 1 95.06 215 LEU A CA 1
ATOM 1681 C C . LEU A 1 215 ? -22.203 18.062 15.469 1 95.06 215 LEU A C 1
ATOM 1683 O O . LEU A 1 215 ? -21.281 17.531 14.844 1 95.06 215 LEU A O 1
ATOM 1687 N N . ARG A 1 216 ? -22.375 17.969 16.75 1 96.25 216 ARG A N 1
ATOM 1688 C CA . ARG A 1 216 ? -21.391 17.266 17.562 1 96.25 216 ARG A CA 1
ATOM 1689 C C . ARG A 1 216 ? -21.281 15.812 17.156 1 96.25 216 ARG A C 1
ATOM 1691 O O . ARG A 1 216 ? -20.172 15.281 17.031 1 96.25 216 ARG A O 1
ATOM 1698 N N . ARG A 1 217 ? -22.375 15.211 16.906 1 95.19 217 ARG A N 1
ATOM 1699 C CA . ARG A 1 217 ? -22.391 13.805 16.5 1 95.19 217 ARG A CA 1
ATOM 1700 C C . ARG A 1 217 ? -21.734 13.625 15.133 1 95.19 217 ARG A C 1
ATOM 1702 O O . ARG A 1 217 ? -20.984 12.68 14.93 1 95.19 217 ARG A O 1
ATOM 1709 N N . ALA A 1 218 ? -22 14.508 14.266 1 93.44 218 ALA A N 1
ATOM 1710 C CA . ALA A 1 218 ? -21.453 14.438 12.914 1 93.44 218 ALA A CA 1
ATOM 1711 C C . ALA A 1 218 ? -19.938 14.57 12.93 1 93.44 218 ALA A C 1
ATOM 1713 O O . ALA A 1 218 ? -19.234 13.812 12.258 1 93.44 218 ALA A O 1
ATOM 1714 N N . ILE A 1 219 ? -19.484 15.492 13.734 1 94.06 219 ILE A N 1
ATOM 1715 C CA . ILE A 1 219 ? -18.047 15.734 13.812 1 94.06 219 ILE A CA 1
ATOM 1716 C C . ILE A 1 219 ? -17.344 14.539 14.461 1 94.06 219 ILE A C 1
ATOM 1718 O O . ILE A 1 219 ? -16.344 14.047 13.953 1 94.06 219 ILE A O 1
ATOM 1722 N N . HIS A 1 220 ? -17.938 14.117 15.453 1 95.25 220 HIS A N 1
ATOM 1723 C CA . HIS A 1 220 ? -17.344 12.977 16.141 1 95.25 220 HIS A CA 1
ATOM 1724 C C . HIS A 1 220 ? -17.328 11.742 15.242 1 95.25 220 HIS A C 1
ATOM 1726 O O . HIS A 1 220 ? -16.328 11.023 15.195 1 95.25 220 HIS A O 1
ATOM 1732 N N . LYS A 1 221 ? -18.359 11.523 14.609 1 92.19 221 LYS A N 1
ATOM 1733 C CA . LYS A 1 221 ? -18.453 10.383 13.711 1 92.19 221 LYS A CA 1
ATOM 1734 C C . LYS A 1 221 ? -17.438 10.484 12.578 1 92.19 221 LYS A C 1
ATOM 1736 O O . LYS A 1 221 ? -16.812 9.492 12.195 1 92.19 221 LYS A O 1
ATOM 1741 N N . ALA A 1 222 ? -17.234 11.648 12.117 1 91.56 222 ALA A N 1
ATOM 1742 C CA . ALA A 1 222 ? -16.406 11.875 10.938 1 91.56 222 ALA A CA 1
ATOM 1743 C C . ALA A 1 222 ? -14.922 11.891 11.312 1 91.56 222 ALA A C 1
ATOM 1745 O O . ALA A 1 222 ? -14.07 11.461 10.531 1 91.56 222 ALA A O 1
ATOM 1746 N N . THR A 1 223 ? -14.602 12.391 12.5 1 93.94 223 THR A N 1
ATOM 1747 C CA . THR A 1 223 ? -13.195 12.68 12.781 1 93.94 223 THR A CA 1
ATOM 1748 C C . THR A 1 223 ? -12.703 11.875 13.977 1 93.94 223 THR A C 1
ATOM 1750 O O . THR A 1 223 ? -11.5 11.734 14.18 1 93.94 223 THR A O 1
ATOM 1753 N N . GLY A 1 224 ? -13.609 11.438 14.742 1 94.81 224 GLY A N 1
ATOM 1754 C CA . GLY A 1 224 ? -13.258 10.789 16 1 94.81 224 GLY A CA 1
ATOM 1755 C C . GLY A 1 224 ? -13.016 11.773 17.125 1 94.81 224 GLY A C 1
ATOM 1756 O O . GLY A 1 224 ? -12.859 11.375 18.281 1 94.81 224 GLY A O 1
ATOM 1757 N N . TYR A 1 225 ? -13.016 12.992 16.859 1 95.56 225 TYR A N 1
ATOM 1758 C CA . TYR A 1 225 ? -12.781 14.016 17.875 1 95.56 225 TYR A CA 1
ATOM 1759 C C . TYR A 1 225 ? -14.094 14.672 18.297 1 95.56 225 TYR A C 1
ATOM 1761 O O . TYR A 1 225 ? -15.062 14.68 17.531 1 95.56 225 TYR A O 1
ATOM 1769 N N . SER A 1 226 ? -14.102 15.227 19.5 1 96.56 226 SER A N 1
ATOM 1770 C CA . SER A 1 226 ? -15.188 16.125 19.875 1 96.56 226 SER A CA 1
ATOM 1771 C C . SER A 1 226 ? -15.133 17.422 19.062 1 96.56 226 SER A C 1
ATOM 1773 O O . SER A 1 226 ? -14.086 17.766 18.5 1 96.56 226 SER A O 1
ATOM 1775 N N . LEU A 1 227 ? -16.266 18.078 18.984 1 94.94 227 LEU A N 1
ATOM 1776 C CA . LEU A 1 227 ? -16.328 19.344 18.25 1 94.94 227 LEU A CA 1
ATOM 1777 C C . LEU A 1 227 ? -15.273 20.312 18.75 1 94.94 227 LEU A C 1
ATOM 1779 O O . LEU A 1 227 ? -14.555 20.922 17.953 1 94.94 227 LEU A O 1
ATOM 1783 N N . HIS A 1 228 ? -15.18 20.391 20.016 1 94.38 228 HIS A N 1
ATOM 1784 C CA . HIS A 1 228 ? -14.227 21.312 20.609 1 94.38 228 HIS A CA 1
ATOM 1785 C C . HIS A 1 228 ? -12.797 20.953 20.234 1 94.38 228 HIS A C 1
ATOM 1787 O O . HIS A 1 228 ? -12.016 21.812 19.828 1 94.38 228 HIS A O 1
ATOM 1793 N N . GLU A 1 229 ? -12.484 19.656 20.375 1 95.44 229 GLU A N 1
ATOM 1794 C CA . GLU A 1 229 ? -11.148 19.188 20.031 1 95.44 229 GLU A CA 1
ATOM 1795 C C . GLU A 1 229 ? -10.859 19.391 18.547 1 95.44 229 GLU A C 1
ATOM 1797 O O . GLU A 1 229 ? -9.758 19.812 18.188 1 95.44 229 GLU A O 1
ATOM 1802 N N . TYR A 1 230 ? -11.844 19.125 17.703 1 95.5 230 TYR A N 1
ATOM 1803 C CA . TYR A 1 230 ? -11.68 19.312 16.266 1 95.5 230 TYR A CA 1
ATOM 1804 C C . TYR A 1 230 ? -11.391 20.766 15.93 1 95.5 230 TYR A C 1
ATOM 1806 O O . TYR A 1 230 ? -10.477 21.047 15.156 1 95.5 230 TYR A O 1
ATOM 1814 N N . VAL A 1 231 ? -12.102 21.656 16.5 1 94.81 231 VAL A N 1
ATOM 1815 C CA . VAL A 1 231 ? -11.922 23.078 16.266 1 94.81 231 VAL A CA 1
ATOM 1816 C C . VAL A 1 231 ? -10.531 23.516 16.719 1 94.81 231 VAL A C 1
ATOM 1818 O O . VAL A 1 231 ? -9.844 24.266 16.031 1 94.81 231 VAL A O 1
ATOM 1821 N N . HIS A 1 232 ? -10.141 22.984 17.859 1 95 232 HIS A N 1
ATOM 1822 C CA . HIS A 1 232 ? -8.805 23.312 18.375 1 95 232 HIS A CA 1
ATOM 1823 C C . HIS A 1 232 ? -7.727 22.844 17.406 1 95 232 HIS A C 1
ATOM 1825 O O . HIS A 1 232 ? -6.773 23.578 17.125 1 95 232 HIS A O 1
ATOM 1831 N N . ARG A 1 233 ? -7.898 21.688 16.938 1 94.88 233 ARG A N 1
ATOM 1832 C CA . ARG A 1 233 ? -6.91 21.141 16.016 1 94.88 233 ARG A CA 1
ATOM 1833 C C . ARG A 1 233 ? -6.879 21.938 14.711 1 94.88 233 ARG A C 1
ATOM 1835 O O . ARG A 1 233 ? -5.809 22.188 14.148 1 94.88 233 ARG A O 1
ATOM 1842 N N . LEU A 1 234 ? -8.008 22.328 14.234 1 94.56 234 LEU A N 1
ATOM 1843 C CA . LEU A 1 234 ? -8.086 23.172 13.047 1 94.56 234 LEU A CA 1
ATOM 1844 C C . LEU A 1 234 ? -7.359 24.484 13.266 1 94.56 234 LEU A C 1
ATOM 1846 O O . LEU A 1 234 ? -6.586 24.922 12.406 1 94.56 234 LEU A O 1
ATOM 1850 N N . LYS A 1 235 ? -7.629 25.062 14.359 1 94.81 235 LYS A N 1
ATOM 1851 C CA . LYS A 1 235 ? -7.016 26.344 14.672 1 94.81 235 LYS A CA 1
ATOM 1852 C C . LYS A 1 235 ? -5.5 26.219 14.805 1 94.81 235 LYS A C 1
ATOM 1854 O O . LYS A 1 235 ? -4.758 27.078 14.312 1 94.81 235 LYS A O 1
ATOM 1859 N N . ILE A 1 236 ? -5.105 25.172 15.461 1 95.19 236 ILE A N 1
ATOM 1860 C CA . ILE A 1 236 ? -3.674 24.969 15.648 1 95.19 236 ILE A CA 1
ATOM 1861 C C . ILE A 1 236 ? -3.008 24.719 14.289 1 95.19 236 ILE A C 1
ATOM 1863 O O . ILE A 1 236 ? -1.902 25.203 14.039 1 95.19 236 ILE A O 1
ATOM 1867 N N . SER A 1 237 ? -3.664 23.953 13.484 1 93.62 237 SER A N 1
ATOM 1868 C CA . SER A 1 237 ? -3.15 23.75 12.133 1 93.62 237 SER A CA 1
ATOM 1869 C C . SER A 1 237 ? -3.01 25.078 11.391 1 93.62 237 SER A C 1
ATOM 1871 O O . SER A 1 237 ? -1.992 25.328 10.742 1 93.62 237 SER A O 1
ATOM 1873 N N . GLU A 1 238 ? -3.969 25.891 11.5 1 92.5 238 GLU A N 1
ATOM 1874 C CA . GLU A 1 238 ? -3.914 27.219 10.891 1 92.5 238 GLU A CA 1
ATOM 1875 C C . GLU A 1 238 ? -2.818 28.062 11.523 1 92.5 238 GLU A C 1
ATOM 1877 O O . GLU A 1 238 ? -2.143 28.828 10.828 1 92.5 238 GLU A O 1
ATOM 1882 N N . ALA A 1 239 ? -2.721 27.953 12.758 1 93.81 239 ALA A N 1
ATOM 1883 C CA . ALA A 1 239 ? -1.659 28.688 13.453 1 93.81 239 ALA A CA 1
ATOM 1884 C C . ALA A 1 239 ? -0.289 28.328 12.875 1 93.81 239 ALA A C 1
ATOM 1886 O O . ALA A 1 239 ? 0.551 29.219 12.672 1 93.81 239 ALA A O 1
ATOM 1887 N N . LYS A 1 240 ? -0.095 27.047 12.656 1 91.75 240 LYS A N 1
ATOM 1888 C CA . LYS A 1 240 ? 1.154 26.594 12.039 1 91.75 240 LYS A CA 1
ATOM 1889 C C . LYS A 1 240 ? 1.397 27.312 10.711 1 91.75 240 LYS A C 1
ATOM 1891 O O . LYS A 1 240 ? 2.504 27.781 10.453 1 91.75 240 LYS A O 1
ATOM 1896 N N . ASN A 1 241 ? 0.38 27.375 9.953 1 89.94 241 ASN A N 1
ATOM 1897 C CA . ASN A 1 241 ? 0.477 28.016 8.648 1 89.94 241 ASN A CA 1
ATOM 1898 C C . ASN A 1 241 ? 0.796 29.5 8.781 1 89.94 241 ASN A C 1
ATOM 1900 O O . ASN A 1 241 ? 1.645 30.031 8.062 1 89.94 241 ASN A O 1
ATOM 1904 N N . ILE A 1 242 ? 0.152 30.141 9.695 1 90.56 242 ILE A N 1
ATOM 1905 C CA . ILE A 1 242 ? 0.361 31.562 9.906 1 90.56 242 ILE A CA 1
ATOM 1906 C C . ILE A 1 242 ? 1.79 31.812 10.391 1 90.56 242 ILE A C 1
ATOM 1908 O O . ILE A 1 242 ? 2.49 32.688 9.852 1 90.56 242 ILE A O 1
ATOM 1912 N N . LEU A 1 243 ? 2.215 31 11.32 1 89.88 243 LEU A N 1
ATOM 1913 C CA . LEU A 1 243 ? 3.533 31.172 11.922 1 89.88 243 LEU A CA 1
ATOM 1914 C C . LEU A 1 243 ? 4.633 30.984 10.883 1 89.88 243 LEU A C 1
ATOM 1916 O O . LEU A 1 243 ? 5.68 31.625 10.945 1 89.88 243 LEU A O 1
ATOM 1920 N N . LEU A 1 244 ? 4.332 30.156 9.945 1 87.81 244 LEU A N 1
ATOM 1921 C CA . LEU A 1 244 ? 5.363 29.797 8.969 1 87.81 244 LEU A CA 1
ATOM 1922 C C . LEU A 1 244 ? 5.324 30.75 7.773 1 87.81 244 LEU A C 1
ATOM 1924 O O . LEU A 1 244 ? 6.316 30.891 7.055 1 87.81 244 LEU A O 1
ATOM 1928 N N . ASN A 1 245 ? 4.172 31.422 7.566 1 89.44 245 ASN A N 1
ATOM 1929 C CA . ASN A 1 245 ? 4.012 32.156 6.316 1 89.44 245 ASN A CA 1
ATOM 1930 C C . ASN A 1 245 ? 3.906 33.656 6.555 1 89.44 245 ASN A C 1
ATOM 1932 O O . ASN A 1 245 ? 3.861 34.438 5.605 1 89.44 245 ASN A O 1
ATOM 1936 N N . THR A 1 246 ? 3.818 34.031 7.828 1 87.62 246 THR A N 1
ATOM 1937 C CA . THR A 1 246 ? 3.682 35.438 8.148 1 87.62 246 THR A CA 1
ATOM 1938 C C . THR A 1 246 ? 4.656 35.844 9.25 1 87.62 246 THR A C 1
ATOM 1940 O O . THR A 1 246 ? 5.359 35 9.805 1 87.62 246 THR A O 1
ATOM 1943 N N . ASN A 1 247 ? 4.691 37.156 9.531 1 86.56 247 ASN A N 1
ATOM 1944 C CA . ASN A 1 247 ? 5.52 37.656 10.617 1 86.56 247 ASN A CA 1
ATOM 1945 C C . ASN A 1 247 ? 4.691 37.969 11.859 1 86.56 247 ASN A C 1
ATOM 1947 O O . ASN A 1 247 ? 5.152 38.656 12.766 1 86.56 247 ASN A O 1
ATOM 1951 N N . GLN A 1 248 ? 3.572 37.438 11.828 1 91.38 248 GLN A N 1
ATOM 1952 C CA . GLN A 1 248 ? 2.717 37.656 12.984 1 91.38 248 GLN A CA 1
ATOM 1953 C C . GLN A 1 248 ? 3.316 37.031 14.25 1 91.38 248 GLN A C 1
ATOM 1955 O O . GLN A 1 248 ? 3.84 35.938 14.211 1 91.38 248 GLN A O 1
ATOM 1960 N N . SER A 1 249 ? 3.244 37.844 15.258 1 93.31 249 SER A N 1
ATOM 1961 C CA . SER A 1 249 ? 3.693 37.312 16.531 1 93.31 249 SER A CA 1
ATOM 1962 C C . SER A 1 249 ? 2.785 36.188 17.016 1 93.31 249 SER A C 1
ATOM 1964 O O . SER A 1 249 ? 1.693 36 16.484 1 93.31 249 SER A O 1
ATOM 1966 N N . VAL A 1 250 ? 3.293 35.438 18 1 95 250 VAL A N 1
ATOM 1967 C CA . VAL A 1 250 ? 2.492 34.406 18.609 1 95 250 VAL A CA 1
ATOM 1968 C C . VAL A 1 250 ? 1.19 34.969 19.141 1 95 250 VAL A C 1
ATOM 1970 O O . VAL A 1 250 ? 0.117 34.406 18.969 1 95 250 VAL A O 1
ATOM 1973 N N . LYS A 1 251 ? 1.358 36.156 19.734 1 95.56 251 LYS A N 1
ATOM 1974 C CA . LYS A 1 251 ? 0.191 36.844 20.281 1 95.56 251 LYS A CA 1
ATOM 1975 C C . LYS A 1 251 ? -0.798 37.219 19.188 1 95.56 251 LYS A C 1
ATOM 1977 O O . LYS A 1 251 ? -2 36.969 19.312 1 95.56 251 LYS A O 1
ATOM 1982 N N . GLU A 1 252 ? -0.344 37.781 18.141 1 94.88 252 GLU A N 1
ATOM 1983 C CA . GLU A 1 252 ? -1.194 38.188 17.031 1 94.88 252 GLU A CA 1
ATOM 1984 C C . GLU A 1 252 ? -1.877 36.969 16.391 1 94.88 252 GLU A C 1
ATOM 1986 O O . GLU A 1 252 ? -3.047 37.031 16.016 1 94.88 252 GLU A O 1
ATOM 1991 N N . THR A 1 253 ? -1.115 35.906 16.25 1 94.62 253 THR A N 1
ATOM 1992 C CA . THR A 1 253 ? -1.659 34.656 15.695 1 94.62 253 THR A CA 1
ATOM 1993 C C . THR A 1 253 ? -2.793 34.156 16.578 1 94.62 253 THR A C 1
ATOM 1995 O O . THR A 1 253 ? -3.855 33.781 16.062 1 94.62 253 THR A O 1
ATOM 1998 N N . ALA A 1 254 ? -2.551 34.125 17.859 1 95.19 254 ALA A N 1
ATOM 1999 C CA . ALA A 1 254 ? -3.562 33.656 18.812 1 95.19 254 ALA A CA 1
ATOM 2000 C C . ALA A 1 254 ? -4.84 34.5 18.688 1 95.19 254 ALA A C 1
ATOM 2002 O O . ALA A 1 254 ? -5.941 33.938 18.609 1 95.19 254 ALA A O 1
ATOM 2003 N N . ILE A 1 255 ? -4.703 35.812 18.609 1 93.06 255 ILE A N 1
ATOM 2004 C CA . ILE A 1 255 ? -5.836 36.75 18.5 1 93.06 255 ILE A CA 1
ATOM 2005 C C . ILE A 1 255 ? -6.574 36.5 17.188 1 93.06 255 ILE A C 1
ATOM 2007 O O . ILE A 1 255 ? -7.809 36.438 17.172 1 93.06 255 ILE A O 1
ATOM 2011 N N . ALA A 1 256 ? -5.844 36.344 16.156 1 91.31 256 ALA A N 1
ATOM 2012 C CA . ALA A 1 256 ? -6.43 36.125 14.836 1 91.31 256 ALA A CA 1
ATOM 2013 C C . ALA A 1 256 ? -7.289 34.875 14.812 1 91.31 256 ALA A C 1
ATOM 2015 O O . ALA A 1 256 ? -8.266 34.781 14.062 1 91.31 256 ALA A O 1
ATOM 2016 N N . LEU A 1 257 ? -6.965 33.938 15.641 1 93.5 257 LEU A N 1
ATOM 2017 C CA . LEU A 1 257 ? -7.672 32.656 15.648 1 93.5 257 LEU A CA 1
ATOM 2018 C C . LEU A 1 257 ? -8.719 32.625 16.75 1 93.5 257 LEU A C 1
ATOM 2020 O O . LEU A 1 257 ? -9.344 31.594 17 1 93.5 257 LEU A O 1
ATOM 2024 N N . GLY A 1 258 ? -8.875 33.75 17.453 1 91.44 258 GLY A N 1
ATOM 2025 C CA . GLY A 1 258 ? -9.984 33.938 18.375 1 91.44 258 GLY A CA 1
ATOM 2026 C C . GLY A 1 258 ? -9.656 33.5 19.797 1 91.44 258 GLY A C 1
ATOM 2027 O O . GLY A 1 258 ? -10.555 33.344 20.609 1 91.44 258 GLY A O 1
ATOM 2028 N N . PHE A 1 259 ? -8.414 33.312 20.047 1 93.5 259 PHE A N 1
ATOM 2029 C CA . PHE A 1 259 ? -8.031 33 21.422 1 93.5 259 PHE A CA 1
ATOM 2030 C C . PHE A 1 259 ? -7.926 34.281 22.266 1 93.5 259 PHE A C 1
ATOM 2032 O O . PHE A 1 259 ? -7.344 35.25 21.812 1 93.5 259 PHE A O 1
ATOM 2039 N N . LYS A 1 260 ? -8.516 34.25 23.391 1 90.31 260 LYS A N 1
ATOM 2040 C CA . LYS A 1 260 ? -8.461 35.406 24.281 1 90.31 260 LYS A CA 1
ATOM 2041 C C . LYS A 1 260 ? -7.207 35.375 25.141 1 90.31 260 LYS A C 1
ATOM 2043 O O . LYS A 1 260 ? -6.703 36.406 25.562 1 90.31 260 LYS A O 1
ATOM 2048 N N . ASP A 1 261 ? -6.742 34.188 25.375 1 93.94 261 ASP A N 1
ATOM 2049 C CA . ASP A 1 261 ? -5.574 33.969 26.234 1 93.94 261 ASP A CA 1
ATOM 2050 C C . ASP A 1 261 ? -4.418 33.375 25.438 1 93.94 261 ASP A C 1
ATOM 2052 O O . ASP A 1 261 ? -4.461 32.188 25.078 1 93.94 261 ASP A O 1
ATOM 2056 N N . VAL A 1 262 ? -3.404 34.156 25.344 1 94.88 262 VAL A N 1
ATOM 2057 C CA . VAL A 1 262 ? -2.242 33.75 24.562 1 94.88 262 VAL A CA 1
ATOM 2058 C C . VAL A 1 262 ? -1.543 32.594 25.25 1 94.88 262 VAL A C 1
ATOM 2060 O O . VAL A 1 262 ? -1.007 31.688 24.594 1 94.88 262 VAL A O 1
ATOM 2063 N N . PHE A 1 263 ? -1.584 32.562 26.547 1 95.62 263 PHE A N 1
ATOM 2064 C CA . PHE A 1 263 ? -0.949 31.484 27.297 1 95.62 263 PHE A CA 1
ATOM 2065 C C . PHE A 1 263 ? -1.683 30.156 27.062 1 95.62 263 PHE A C 1
ATOM 2067 O O . PHE A 1 263 ? -1.055 29.109 26.922 1 95.62 263 PHE A O 1
ATOM 2074 N N . TYR A 1 264 ? -2.967 30.312 27.078 1 96 264 TYR A N 1
ATOM 2075 C CA . TYR A 1 264 ? -3.746 29.109 26.766 1 96 264 TYR A CA 1
ATOM 2076 C C . TYR A 1 264 ? -3.457 28.625 25.359 1 96 264 TYR A C 1
ATOM 2078 O O . TYR A 1 264 ? -3.277 27.422 25.141 1 96 264 TYR A O 1
ATOM 2086 N N . PHE A 1 265 ? -3.428 29.531 24.438 1 96.56 265 PHE A N 1
ATOM 2087 C CA . PHE A 1 265 ? -3.098 29.203 23.062 1 96.56 265 PHE A CA 1
ATOM 2088 C C . PHE A 1 265 ? -1.76 28.469 22.984 1 96.56 265 PHE A C 1
ATOM 2090 O O . PHE A 1 265 ? -1.649 27.438 22.344 1 96.56 265 PHE A O 1
ATOM 2097 N N . SER A 1 266 ? -0.783 28.969 23.609 1 97.12 266 SER A N 1
ATOM 2098 C CA . SER A 1 266 ? 0.562 28.406 23.562 1 97.12 266 SER A CA 1
ATOM 2099 C C . SER A 1 266 ? 0.597 27 24.156 1 97.12 266 SER A C 1
ATOM 2101 O O . SER A 1 266 ? 1.257 26.109 23.625 1 97.12 266 SER A O 1
ATOM 2103 N N . ARG A 1 267 ? -0.092 26.797 25.234 1 96.75 267 ARG A N 1
ATOM 2104 C CA . ARG A 1 267 ? -0.161 25.484 25.859 1 96.75 267 ARG A CA 1
ATOM 2105 C C . ARG A 1 267 ? -0.855 24.484 24.953 1 96.75 267 ARG A C 1
ATOM 2107 O O . ARG A 1 267 ? -0.413 23.328 24.828 1 96.75 267 ARG A O 1
ATOM 2114 N N . LEU A 1 268 ? -1.919 24.906 24.375 1 96.44 268 LEU A N 1
ATOM 2115 C CA . LEU A 1 268 ? -2.668 24.047 23.469 1 96.44 268 LEU A CA 1
ATOM 2116 C C . LEU A 1 268 ? -1.824 23.688 22.25 1 96.44 268 LEU A C 1
ATOM 2118 O O . LEU A 1 268 ? -1.807 22.531 21.828 1 96.44 268 LEU A O 1
ATOM 2122 N N . PHE A 1 269 ? -1.17 24.703 21.703 1 96.81 269 PHE A N 1
ATOM 2123 C CA . PHE A 1 269 ? -0.272 24.484 20.578 1 96.81 269 PHE A CA 1
ATOM 2124 C C . PHE A 1 269 ? 0.78 23.438 20.922 1 96.81 269 PHE A C 1
ATOM 2126 O O . PHE A 1 269 ? 0.98 22.484 20.156 1 96.81 269 PHE A O 1
ATOM 2133 N N . LYS A 1 270 ? 1.344 23.594 22.031 1 95.12 270 LYS A N 1
ATOM 2134 C CA . LYS A 1 270 ? 2.383 22.656 22.453 1 95.12 270 LYS A CA 1
ATOM 2135 C C . LYS A 1 270 ? 1.812 21.266 22.656 1 95.12 270 LYS A C 1
ATOM 2137 O O . LYS A 1 270 ? 2.455 20.266 22.297 1 95.12 270 LYS A O 1
ATOM 2142 N N . LYS A 1 271 ? 0.688 21.172 23.203 1 94.94 271 LYS A N 1
ATOM 2143 C CA . LYS A 1 271 ? 0.036 19.891 23.438 1 94.94 271 LYS A CA 1
ATOM 2144 C C . LYS A 1 271 ? -0.211 19.156 22.109 1 94.94 271 LYS A C 1
ATOM 2146 O O . LYS A 1 271 ? 0.007 17.953 22.016 1 94.94 271 LYS A O 1
ATOM 2151 N N . ILE A 1 272 ? -0.629 19.875 21.109 1 93 272 ILE A N 1
ATOM 2152 C CA . ILE A 1 272 ? -1.052 19.266 19.859 1 93 272 ILE A CA 1
ATOM 2153 C C . ILE A 1 272 ? 0.159 19.078 18.938 1 93 272 ILE A C 1
ATOM 2155 O O . ILE A 1 272 ? 0.289 18.031 18.297 1 93 272 ILE A O 1
ATOM 2159 N N . VAL A 1 273 ? 1.071 20.016 18.969 1 90.69 273 VAL A N 1
ATOM 2160 C CA . VAL A 1 273 ? 2.182 20.031 18.016 1 90.69 273 VAL A CA 1
ATOM 2161 C C . VAL A 1 273 ? 3.416 19.406 18.672 1 90.69 273 VAL A C 1
ATOM 2163 O O . VAL A 1 273 ? 4.285 18.859 17.969 1 90.69 273 VAL A O 1
ATOM 2166 N N . GLY A 1 274 ? 3.562 19.516 20 1 88.62 274 GLY A N 1
ATOM 2167 C CA . GLY A 1 274 ? 4.688 18.938 20.719 1 88.62 274 GLY A CA 1
ATOM 2168 C C . GLY A 1 274 ? 5.742 19.969 21.094 1 88.62 274 GLY A C 1
ATOM 2169 O O . GLY A 1 274 ? 6.602 19.703 21.938 1 88.62 274 GLY A O 1
ATOM 2170 N N . VAL A 1 275 ? 5.727 21.078 20.422 1 89.62 275 VAL A N 1
ATOM 2171 C CA . VAL A 1 275 ? 6.66 22.156 20.734 1 89.62 275 VAL A CA 1
ATOM 2172 C C . VAL A 1 275 ? 5.906 23.484 20.828 1 89.62 275 VAL A C 1
ATOM 2174 O O . VAL A 1 275 ? 4.762 23.594 20.375 1 89.62 275 VAL A O 1
ATOM 2177 N N . SER A 1 276 ? 6.52 24.5 21.406 1 93.19 276 SER A N 1
ATOM 2178 C CA . SER A 1 276 ? 5.891 25.797 21.531 1 93.19 276 SER A CA 1
ATOM 2179 C C . SER A 1 276 ? 5.77 26.5 20.188 1 93.19 276 SER A C 1
ATOM 2181 O O . SER A 1 276 ? 6.488 26.156 19.234 1 93.19 276 SER A O 1
ATOM 2183 N N . PRO A 1 277 ? 4.84 27.422 20.078 1 93.81 277 PRO A N 1
ATOM 2184 C CA . PRO A 1 277 ? 4.699 28.141 18.812 1 93.81 277 PRO A CA 1
ATOM 2185 C C . PRO A 1 277 ? 5.992 28.828 18.375 1 93.81 277 PRO A C 1
ATOM 2187 O O . PRO A 1 277 ? 6.352 28.781 17.203 1 93.81 277 PRO A O 1
ATOM 2190 N N . GLN A 1 278 ? 6.637 29.422 19.328 1 90.12 278 GLN A N 1
ATOM 2191 C CA . GLN A 1 278 ? 7.883 30.109 19.016 1 90.12 278 GLN A CA 1
ATOM 2192 C C . GLN A 1 278 ? 8.938 29.125 18.516 1 90.12 278 GLN A C 1
ATOM 2194 O O . GLN A 1 278 ? 9.641 29.406 17.531 1 90.12 278 GLN A O 1
ATOM 2199 N N . HIS A 1 279 ? 9.055 28.078 19.203 1 86.75 279 HIS A N 1
ATOM 2200 C CA . HIS A 1 279 ? 9.992 27.031 18.797 1 86.75 279 HIS A CA 1
ATOM 2201 C C . HIS A 1 279 ? 9.641 26.516 17.406 1 86.75 279 HIS A C 1
ATOM 2203 O O . HIS A 1 279 ? 10.539 26.281 16.578 1 86.75 279 HIS A O 1
ATOM 2209 N N . TYR A 1 280 ? 8.383 26.328 17.219 1 87.94 280 TYR A N 1
ATOM 2210 C CA . TYR A 1 280 ? 7.918 25.844 15.922 1 87.94 280 TYR A CA 1
ATOM 2211 C C . TYR A 1 280 ? 8.328 26.797 14.797 1 87.94 280 TYR A C 1
ATOM 2213 O O . TYR A 1 280 ? 8.844 26.359 13.766 1 87.94 280 TYR A O 1
ATOM 2221 N N . ARG A 1 281 ? 8.141 28 14.977 1 83.62 281 ARG A N 1
ATOM 2222 C CA . ARG A 1 281 ? 8.492 29.016 13.984 1 83.62 281 ARG A CA 1
ATOM 2223 C C . ARG A 1 281 ? 9.984 29 13.688 1 83.62 281 ARG A C 1
ATOM 2225 O O . ARG A 1 281 ? 10.391 29.125 12.531 1 83.62 281 ARG A O 1
ATOM 2232 N N . ASN A 1 282 ? 10.75 28.75 14.727 1 76.94 282 ASN A N 1
ATOM 2233 C CA . ASN A 1 282 ? 12.195 28.906 14.594 1 76.94 282 ASN A CA 1
ATOM 2234 C C . ASN A 1 282 ? 12.852 27.625 14.094 1 76.94 282 ASN A C 1
ATOM 2236 O O . ASN A 1 282 ? 14.008 27.641 13.656 1 76.94 282 ASN A O 1
ATOM 2240 N N . HIS A 1 283 ? 12.133 26.516 14.234 1 69.31 283 HIS A N 1
ATOM 2241 C CA . HIS A 1 283 ? 12.828 25.25 14 1 69.31 283 HIS A CA 1
ATOM 2242 C C . HIS A 1 283 ? 12.141 24.438 12.906 1 69.31 283 HIS A C 1
ATOM 2244 O O . HIS A 1 283 ? 12.531 23.312 12.625 1 69.31 283 HIS A O 1
ATOM 2250 N N . VAL A 1 284 ? 11.18 24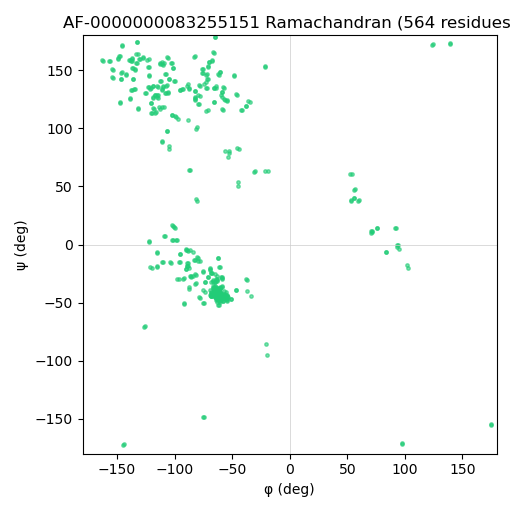.891 12.344 1 68.88 284 VAL A N 1
ATOM 2251 C CA . VAL A 1 284 ? 10.602 24.203 11.195 1 68.88 284 VAL A CA 1
ATOM 2252 C C . VAL A 1 284 ? 11.164 24.812 9.906 1 68.88 284 VAL A C 1
ATOM 2254 O O . VAL A 1 284 ? 11.305 26.031 9.789 1 68.88 284 VAL A O 1
ATOM 2257 N N . MET B 1 1 ? 3.043 47.281 2.914 1 21.8 1 MET B N 1
ATOM 2258 C CA . MET B 1 1 ? 4.32 46.688 2.514 1 21.8 1 MET B CA 1
ATOM 2259 C C . MET B 1 1 ? 4.695 45.531 3.418 1 21.8 1 MET B C 1
ATOM 2261 O O . MET B 1 1 ? 4.875 45.688 4.625 1 21.8 1 MET B O 1
ATOM 2265 N N . THR B 1 2 ? 4.156 44.281 3.201 1 25.94 2 THR B N 1
ATOM 2266 C CA . THR B 1 2 ? 4.238 43.062 4.027 1 25.94 2 THR B CA 1
ATOM 2267 C C . THR B 1 2 ? 5.691 42.75 4.355 1 25.94 2 THR B C 1
ATOM 2269 O O . THR B 1 2 ? 6.492 42.469 3.455 1 25.94 2 THR B O 1
ATOM 2272 N N . THR B 1 3 ? 6.203 43.406 5.301 1 28.41 3 THR B N 1
ATOM 2273 C CA . THR B 1 3 ? 7.586 43.312 5.754 1 28.41 3 THR B CA 1
ATOM 2274 C C . THR B 1 3 ? 8.008 41.844 5.871 1 28.41 3 THR B C 1
ATOM 2276 O O . THR B 1 3 ? 7.465 41.125 6.688 1 28.41 3 THR B O 1
ATOM 2279 N N . PHE B 1 4 ? 8.398 41.25 4.785 1 32.75 4 PHE B N 1
ATOM 2280 C CA . PHE B 1 4 ? 8.992 39.906 4.699 1 32.75 4 PHE B CA 1
ATOM 2281 C C . PHE B 1 4 ? 10.227 39.812 5.586 1 32.75 4 PHE B C 1
ATOM 2283 O O . PHE B 1 4 ? 11.172 40.594 5.434 1 32.75 4 PHE B O 1
ATOM 2290 N N . MET B 1 5 ? 10.156 39.625 6.855 1 35.69 5 MET B N 1
ATOM 2291 C CA . MET B 1 5 ? 11.336 39.438 7.691 1 35.69 5 MET B CA 1
ATOM 2292 C C . MET B 1 5 ? 12.289 38.438 7.078 1 35.69 5 MET B C 1
ATOM 2294 O O . MET B 1 5 ? 11.867 37.531 6.352 1 35.69 5 MET B O 1
ATOM 2298 N N . ASP B 1 6 ? 13.609 38.688 6.906 1 39.22 6 ASP B N 1
ATOM 2299 C CA . ASP B 1 6 ? 14.805 37.969 6.461 1 39.22 6 ASP B CA 1
ATOM 2300 C C . ASP B 1 6 ? 14.766 36.5 6.859 1 39.22 6 ASP B C 1
ATOM 2302 O O . ASP B 1 6 ? 15.477 35.688 6.285 1 39.22 6 ASP B O 1
ATOM 2306 N N . TYR B 1 7 ? 14.367 36.094 8.133 1 46.38 7 TYR B N 1
ATOM 2307 C CA . TYR B 1 7 ? 14.523 34.719 8.609 1 46.38 7 TYR B CA 1
ATOM 2308 C C . TYR B 1 7 ? 13.406 33.844 8.078 1 46.38 7 TYR B C 1
ATOM 2310 O O . TYR B 1 7 ? 12.656 33.219 8.852 1 46.38 7 TYR B O 1
ATOM 2318 N N . THR B 1 8 ? 12.992 34.094 6.801 1 60.25 8 THR B N 1
ATOM 2319 C CA . THR B 1 8 ? 11.844 33.344 6.293 1 60.25 8 THR B CA 1
ATOM 2320 C C . THR B 1 8 ? 12.266 31.969 5.797 1 60.25 8 THR B C 1
ATOM 2322 O O . THR B 1 8 ? 13.336 31.828 5.195 1 60.25 8 THR B O 1
ATOM 2325 N N . ILE B 1 9 ? 11.688 30.953 6.266 1 72 9 ILE B N 1
ATOM 2326 C CA . ILE B 1 9 ? 11.906 29.578 5.828 1 72 9 ILE B CA 1
ATOM 2327 C C . ILE B 1 9 ? 11.891 29.516 4.301 1 72 9 ILE B C 1
ATOM 2329 O O . ILE B 1 9 ? 12.727 28.844 3.691 1 72 9 ILE B O 1
ATOM 2333 N N . SER B 1 10 ? 10.93 30.328 3.664 1 73.69 10 SER B N 1
ATOM 2334 C CA . SER B 1 10 ? 10.719 30.344 2.221 1 73.69 10 SER B CA 1
ATOM 2335 C C . SER B 1 10 ? 10.141 31.672 1.763 1 73.69 10 SER B C 1
ATOM 2337 O O . SER B 1 10 ? 9.359 32.312 2.488 1 73.69 10 SER B O 1
ATOM 2339 N N . LYS B 1 11 ? 10.492 32.219 0.568 1 74.75 11 LYS B N 1
ATOM 2340 C CA . LYS B 1 11 ? 9.938 33.438 -0.002 1 74.75 11 LYS B CA 1
ATOM 2341 C C . LYS B 1 11 ? 8.578 33.188 -0.646 1 74.75 11 LYS B C 1
ATOM 2343 O O . LYS B 1 11 ? 7.871 34.125 -1.023 1 74.75 11 LYS B O 1
ATOM 2348 N N . LEU B 1 12 ? 8.352 31.875 -0.8 1 82.81 12 LEU B N 1
ATOM 2349 C CA . LEU B 1 12 ? 7.059 31.484 -1.347 1 82.81 12 LEU B CA 1
ATOM 2350 C C . LEU B 1 12 ? 6.203 30.797 -0.28 1 82.81 12 LEU B C 1
ATOM 2352 O O . LEU B 1 12 ? 6.73 30.266 0.696 1 82.81 12 LEU B O 1
ATOM 2356 N N . PRO B 1 13 ? 4.934 30.859 -0.449 1 86 13 PRO B N 1
ATOM 2357 C CA . PRO B 1 13 ? 4.043 30.297 0.568 1 86 13 PRO B CA 1
ATOM 2358 C C . PRO B 1 13 ? 4.293 28.812 0.811 1 86 13 PRO B C 1
ATOM 2360 O O . PRO B 1 13 ? 4.418 28.031 -0.143 1 86 13 PRO B O 1
ATOM 2363 N N . ILE B 1 14 ? 4.395 28.516 2.08 1 89.69 14 ILE B N 1
ATOM 2364 C CA . ILE B 1 14 ? 4.562 27.141 2.551 1 89.69 14 ILE B CA 1
ATOM 2365 C C . ILE B 1 14 ? 3.197 26.484 2.736 1 89.69 14 ILE B C 1
ATOM 2367 O O . ILE B 1 14 ? 2.262 27.125 3.236 1 89.69 14 ILE B O 1
ATOM 2371 N N . ARG B 1 15 ? 3.076 25.266 2.229 1 90.88 15 ARG B N 1
ATOM 2372 C CA . ARG B 1 15 ? 1.844 24.5 2.379 1 90.88 15 ARG B CA 1
ATOM 2373 C C . ARG B 1 15 ? 2.043 23.328 3.338 1 90.88 15 ARG B C 1
ATOM 2375 O O . ARG B 1 15 ? 2.893 22.469 3.107 1 90.88 15 ARG B O 1
ATOM 2382 N N . ILE B 1 16 ? 1.289 23.328 4.445 1 91.75 16 ILE B N 1
ATOM 2383 C CA . ILE B 1 16 ? 1.335 22.219 5.406 1 91.75 16 ILE B CA 1
ATOM 2384 C C . ILE B 1 16 ? -0.07 21.672 5.621 1 91.75 16 ILE B C 1
ATOM 2386 O O . ILE B 1 16 ? -1.021 22.422 5.832 1 91.75 16 ILE B O 1
ATOM 2390 N N . VAL B 1 17 ? -0.199 20.375 5.527 1 93.69 17 VAL B N 1
ATOM 2391 C CA . VAL B 1 17 ? -1.464 19.703 5.77 1 93.69 17 VAL B CA 1
ATOM 2392 C C . VAL B 1 17 ? -1.299 18.703 6.91 1 93.69 17 VAL B C 1
ATOM 2394 O O . VAL B 1 17 ? -0.449 17.797 6.844 1 93.69 17 VAL B O 1
ATOM 2397 N N . ASP B 1 18 ? -2.115 18.906 7.934 1 93.81 18 ASP B N 1
ATOM 2398 C CA . ASP B 1 18 ? -2.057 18.016 9.102 1 93.81 18 ASP B CA 1
ATOM 2399 C C . ASP B 1 18 ? -3.189 17 9.07 1 93.81 18 ASP B C 1
ATOM 2401 O O . ASP B 1 18 ? -4.242 17.25 8.477 1 93.81 18 ASP B O 1
ATOM 2405 N N . ARG B 1 19 ? -2.918 15.867 9.688 1 93.31 19 ARG B N 1
ATOM 2406 C CA . ARG B 1 19 ? -3.986 14.891 9.906 1 93.31 19 ARG B CA 1
ATOM 2407 C C . ARG B 1 19 ? -5.035 15.445 10.867 1 93.31 19 ARG B C 1
ATOM 2409 O O . ARG B 1 19 ? -4.73 15.758 12.023 1 93.31 19 ARG B O 1
ATOM 2416 N N . MET B 1 20 ? -6.262 15.508 10.438 1 91.44 20 MET B N 1
ATOM 2417 C CA . MET B 1 20 ? -7.332 16.094 11.242 1 91.44 20 MET B CA 1
ATOM 2418 C C . MET B 1 20 ? -8.281 15.023 11.758 1 91.44 20 MET B C 1
ATOM 2420 O O . MET B 1 20 ? -9.367 15.328 12.25 1 91.44 20 MET B O 1
ATOM 2424 N N . ILE B 1 21 ? -7.906 13.812 11.531 1 92.62 21 ILE B N 1
ATOM 2425 C CA . ILE B 1 21 ? -8.727 12.68 11.938 1 92.62 21 ILE B CA 1
ATOM 2426 C C . ILE B 1 21 ? -7.996 11.867 13.008 1 92.62 21 ILE B C 1
ATOM 2428 O O . ILE B 1 21 ? -6.789 11.633 12.898 1 92.62 21 ILE B O 1
ATOM 2432 N N . ASP B 1 22 ? -8.789 11.508 14.008 1 92.88 22 ASP B N 1
ATOM 2433 C CA . ASP B 1 22 ? -8.25 10.602 15.016 1 92.88 22 ASP B CA 1
ATOM 2434 C C . ASP B 1 22 ? -7.738 9.312 14.383 1 92.88 22 ASP B C 1
ATOM 2436 O O . ASP B 1 22 ? -8.484 8.625 13.68 1 92.88 22 ASP B O 1
ATOM 2440 N N . PRO B 1 23 ? -6.457 8.977 14.641 1 90.12 23 PRO B N 1
ATOM 2441 C CA . PRO B 1 23 ? -5.898 7.766 14.031 1 90.12 23 PRO B CA 1
ATOM 2442 C C . PRO B 1 23 ? -6.668 6.504 14.406 1 90.12 23 PRO B C 1
ATOM 2444 O O . PRO B 1 23 ? -6.684 5.535 13.648 1 90.12 23 PRO B O 1
ATOM 2447 N N . GLY B 1 24 ? -7.273 6.539 15.594 1 90.44 24 GLY B N 1
ATOM 2448 C CA . GLY B 1 24 ? -8.055 5.395 16.031 1 90.44 24 GLY B CA 1
ATOM 2449 C C . GLY B 1 24 ? -9.219 5.082 15.109 1 90.44 24 GLY B C 1
ATOM 2450 O O . GLY B 1 24 ? -9.734 3.961 15.109 1 90.44 24 GLY B O 1
ATOM 2451 N N . THR B 1 25 ? -9.625 6.078 14.297 1 90.88 25 THR B N 1
ATOM 2452 C CA . THR B 1 25 ? -10.781 5.906 13.43 1 90.88 25 THR B CA 1
ATOM 2453 C C . THR B 1 25 ? -10.352 5.461 12.031 1 90.88 25 THR B C 1
ATOM 2455 O O . THR B 1 25 ? -11.195 5.125 11.195 1 90.88 25 THR B O 1
ATOM 2458 N N . LEU B 1 26 ? -9.086 5.457 11.758 1 93.75 26 LEU B N 1
ATOM 2459 C CA . LEU B 1 26 ? -8.586 5.09 10.438 1 93.75 26 LEU B CA 1
ATOM 2460 C C . LEU B 1 26 ? -8.648 3.578 10.242 1 93.75 26 LEU B C 1
ATOM 2462 O O . LEU B 1 26 ? -8.625 2.818 11.211 1 93.75 26 LEU B O 1
ATOM 2466 N N . SER B 1 27 ? -8.797 3.145 9.008 1 94 27 SER B N 1
ATOM 2467 C CA . SER B 1 27 ? -8.828 1.726 8.672 1 94 27 SER B CA 1
ATOM 2468 C C . SER B 1 27 ? -7.426 1.127 8.648 1 94 27 SER B C 1
ATOM 2470 O O . SER B 1 27 ? -7.215 0.011 9.133 1 94 27 SER B O 1
ATOM 2472 N N . VAL B 1 28 ? -6.508 1.84 8.023 1 95.31 28 VAL B N 1
ATOM 2473 C CA . VAL B 1 28 ? -5.109 1.423 8.016 1 95.31 28 VAL B CA 1
ATOM 2474 C C . VAL B 1 28 ? -4.445 1.83 9.328 1 95.31 28 VAL B C 1
ATOM 2476 O O . VAL B 1 28 ? -3.986 2.967 9.477 1 95.31 28 VAL B O 1
ATOM 2479 N N . LYS B 1 29 ? -4.297 0.893 10.219 1 94.44 29 LYS B N 1
ATOM 2480 C CA . LYS B 1 29 ? -3.857 1.187 11.578 1 94.44 29 LYS B CA 1
ATOM 2481 C C . LYS B 1 29 ? -2.336 1.221 11.672 1 94.44 29 LYS B C 1
ATOM 2483 O O . LYS B 1 29 ? -1.773 1.93 12.508 1 94.44 29 LYS B O 1
ATOM 2488 N N . SER B 1 30 ? -1.686 0.501 10.797 1 95.94 30 SER B N 1
ATOM 2489 C CA . SER B 1 30 ? -0.247 0.298 10.93 1 95.94 30 SER B CA 1
ATOM 2490 C C . SER B 1 30 ? 0.535 1.399 10.219 1 95.94 30 SER B C 1
ATOM 2492 O O . SER B 1 30 ? 1.765 1.444 10.297 1 95.94 30 SER B O 1
ATOM 2494 N N . LEU B 1 31 ? -0.116 2.279 9.531 1 96.81 31 LEU B N 1
ATOM 2495 C CA . LEU B 1 31 ? 0.538 3.373 8.82 1 96.81 31 LEU B CA 1
ATOM 2496 C C . LEU B 1 31 ? -0.353 4.609 8.789 1 96.81 31 LEU B C 1
ATOM 2498 O O . LEU B 1 31 ? -1.467 4.566 8.266 1 96.81 31 LEU B O 1
ATOM 2502 N N . SER B 1 32 ? 0.139 5.668 9.297 1 95.69 32 SER B N 1
ATOM 2503 C CA . SER B 1 32 ? -0.611 6.918 9.305 1 95.69 32 SER B CA 1
ATOM 2504 C C . SER B 1 32 ? 0.281 8.102 8.93 1 95.69 32 SER B C 1
ATOM 2506 O O . SER B 1 32 ? 1.419 8.195 9.398 1 95.69 32 SER B O 1
ATOM 2508 N N . LEU B 1 33 ? -0.232 8.898 8.039 1 97 33 LEU B N 1
ATOM 2509 C CA . LEU B 1 33 ? 0.407 10.172 7.723 1 97 33 LEU B CA 1
ATOM 2510 C C . LEU B 1 33 ? 0.019 11.242 8.742 1 97 33 LEU B C 1
ATOM 2512 O O . LEU B 1 33 ? -1.168 11.461 8.992 1 97 33 LEU B O 1
ATOM 2516 N N . ILE B 1 34 ? 1.006 11.859 9.312 1 95.25 34 ILE B N 1
ATOM 2517 C CA . ILE B 1 34 ? 0.765 12.875 10.336 1 95.25 34 ILE B CA 1
ATOM 2518 C C . ILE B 1 34 ? 0.682 14.25 9.68 1 95.25 34 ILE B C 1
ATOM 2520 O O . ILE B 1 34 ? -0.253 15.016 9.938 1 95.25 34 ILE B O 1
ATOM 2524 N N . THR B 1 35 ? 1.675 14.531 8.891 1 94.94 35 THR B N 1
ATOM 2525 C CA . THR B 1 35 ? 1.764 15.836 8.234 1 94.94 35 THR B CA 1
ATOM 2526 C C . THR B 1 35 ? 2.404 15.695 6.855 1 94.94 35 THR B C 1
ATOM 2528 O O . THR B 1 35 ? 3.234 14.812 6.637 1 94.94 35 THR B O 1
ATOM 2531 N N . ALA B 1 36 ? 1.932 16.438 5.918 1 96.5 36 ALA B N 1
ATOM 2532 C CA . ALA B 1 36 ? 2.594 16.656 4.637 1 96.5 36 ALA B CA 1
ATOM 2533 C C . ALA B 1 36 ? 2.924 18.141 4.445 1 96.5 36 ALA B C 1
ATOM 2535 O O . ALA B 1 36 ? 2.113 19.016 4.773 1 96.5 36 ALA B O 1
ATOM 2536 N N . GLY B 1 37 ? 4.105 18.375 3.967 1 95.19 37 GLY B N 1
ATOM 2537 C CA . GLY B 1 37 ? 4.512 19.766 3.797 1 95.19 37 GLY B CA 1
ATOM 2538 C C . GLY B 1 37 ? 5.215 20.031 2.479 1 95.19 37 GLY B C 1
ATOM 2539 O O . GLY B 1 37 ? 5.914 19.156 1.961 1 95.19 37 GLY B O 1
ATOM 2540 N N . HIS B 1 38 ? 4.945 21.141 1.922 1 95.12 38 HIS B N 1
ATOM 2541 C CA . HIS B 1 38 ? 5.652 21.656 0.76 1 95.12 38 HIS B CA 1
ATOM 2542 C C . HIS B 1 38 ? 6.312 23 1.078 1 95.12 38 HIS B C 1
ATOM 2544 O O . HIS B 1 38 ? 5.629 23.969 1.423 1 95.12 38 HIS B O 1
ATOM 2550 N N . LEU B 1 39 ? 7.605 23.031 1.094 1 93.31 39 LEU B N 1
ATOM 2551 C CA . LEU B 1 39 ? 8.398 24.25 1.304 1 93.31 39 LEU B CA 1
ATOM 2552 C C . LEU B 1 39 ? 9.125 24.641 0.025 1 93.31 39 LEU B C 1
ATOM 2554 O O . LEU B 1 39 ? 10.297 24.312 -0.156 1 93.31 39 LEU B O 1
ATOM 2558 N N . PRO B 1 40 ? 8.367 25.438 -0.742 1 93.12 40 PRO B N 1
ATOM 2559 C CA . PRO B 1 40 ? 9.039 25.891 -1.964 1 93.12 40 PRO B CA 1
ATOM 2560 C C . PRO B 1 40 ? 10.109 26.938 -1.694 1 93.12 40 PRO B C 1
ATOM 2562 O O . PRO B 1 40 ? 9.945 27.781 -0.804 1 93.12 40 PRO B O 1
ATOM 2565 N N . ASN B 1 41 ? 11.219 26.906 -2.32 1 92.25 41 ASN B N 1
ATOM 2566 C CA . ASN B 1 41 ? 12.281 27.906 -2.262 1 92.25 41 ASN B CA 1
ATOM 2567 C C . ASN B 1 41 ? 12.805 28.078 -0.838 1 92.25 41 ASN B C 1
ATOM 2569 O O . ASN B 1 41 ? 13.031 29.203 -0.393 1 92.25 41 ASN B O 1
ATOM 2573 N N . ARG B 1 42 ? 12.898 27.047 -0.118 1 90.94 42 ARG B N 1
ATOM 2574 C CA . ARG B 1 42 ? 13.445 27.094 1.235 1 90.94 42 ARG B CA 1
ATOM 2575 C C . ARG B 1 42 ? 14.859 27.656 1.235 1 90.94 42 ARG B C 1
ATOM 2577 O O . ARG B 1 42 ? 15.688 27.281 0.409 1 90.94 42 ARG B O 1
ATOM 2584 N N . THR B 1 43 ? 15.133 28.578 2.188 1 90.06 43 THR B N 1
ATOM 2585 C CA . THR B 1 43 ? 16.453 29.172 2.322 1 90.06 43 THR B CA 1
ATOM 2586 C C . THR B 1 43 ? 17.094 28.781 3.658 1 90.06 43 THR B C 1
ATOM 2588 O O . THR B 1 43 ? 18.312 28.828 3.807 1 90.06 43 THR B O 1
ATOM 2591 N N . LEU B 1 44 ? 16.328 28.359 4.543 1 87.69 44 LEU B N 1
ATOM 2592 C CA . LEU B 1 44 ? 16.781 28.125 5.91 1 87.69 44 LEU B CA 1
ATOM 2593 C C . LEU B 1 44 ? 17.531 26.797 6.016 1 87.69 44 LEU B C 1
ATOM 2595 O O . LEU B 1 44 ? 17.047 25.766 5.566 1 87.69 44 LEU B O 1
ATOM 2599 N N . PHE B 1 45 ? 18.703 26.906 6.598 1 92 45 PHE B N 1
ATOM 2600 C CA . PHE B 1 45 ? 19.484 25.719 6.969 1 92 45 PHE B CA 1
ATOM 2601 C C . PHE B 1 45 ? 19.234 25.344 8.43 1 92 45 PHE B C 1
ATOM 2603 O O . PHE B 1 45 ? 19.219 26.219 9.305 1 92 45 PHE B O 1
ATOM 2610 N N . ARG B 1 46 ? 18.984 24.078 8.711 1 91.88 46 ARG B N 1
ATOM 2611 C CA . ARG B 1 46 ? 18.719 23.641 10.078 1 91.88 46 ARG B CA 1
ATOM 2612 C C . ARG B 1 46 ? 19.922 22.891 10.648 1 91.88 46 ARG B C 1
ATOM 2614 O O . ARG B 1 46 ? 20.469 22 10 1 91.88 46 ARG B O 1
ATOM 2621 N N . ARG B 1 47 ? 20.266 23.359 11.883 1 92.12 47 ARG B N 1
ATOM 2622 C CA . ARG B 1 47 ? 21.359 22.703 12.594 1 92.12 47 ARG B CA 1
ATOM 2623 C C . ARG B 1 47 ? 20.859 21.969 13.828 1 92.12 47 ARG B C 1
ATOM 2625 O O . ARG B 1 47 ? 19.938 22.438 14.508 1 92.12 47 ARG B O 1
ATOM 2632 N N . SER B 1 48 ? 21.422 20.797 14.062 1 93.31 48 SER B N 1
ATOM 2633 C CA . SER B 1 48 ? 21.172 20 15.266 1 93.31 48 SER B CA 1
ATOM 2634 C C . SER B 1 48 ? 19.688 19.719 15.438 1 93.31 48 SER B C 1
ATOM 2636 O O . SER B 1 48 ? 19.141 19.859 16.531 1 93.31 48 SER B O 1
ATOM 2638 N N . ALA B 1 49 ? 19.047 19.438 14.344 1 92.06 49 ALA B N 1
ATOM 2639 C CA . ALA B 1 49 ? 17.609 19.156 14.375 1 92.06 49 ALA B CA 1
ATOM 2640 C C . ALA B 1 49 ? 17.359 17.719 14.844 1 92.06 49 ALA B C 1
ATOM 2642 O O . ALA B 1 49 ? 18.078 16.797 14.484 1 92.06 49 ALA B O 1
ATOM 2643 N N . THR B 1 50 ? 16.375 17.578 15.695 1 92 50 THR B N 1
ATOM 2644 C CA . THR B 1 50 ? 15.906 16.266 16.141 1 92 50 THR B CA 1
ATOM 2645 C C . THR B 1 50 ? 14.414 16.109 15.844 1 92 50 THR B C 1
ATOM 2647 O O . THR B 1 50 ? 13.688 17.094 15.75 1 92 50 THR B O 1
ATOM 2650 N N . PHE B 1 51 ? 14.016 14.953 15.672 1 91 51 PHE B N 1
ATOM 2651 C CA . PHE B 1 51 ? 12.617 14.695 15.344 1 91 51 PHE B CA 1
ATOM 2652 C C . PHE B 1 51 ? 12.062 13.547 16.188 1 91 51 PHE B C 1
ATOM 2654 O O . PHE B 1 51 ? 12.805 12.633 16.547 1 91 51 PHE B O 1
ATOM 2661 N N . ASN B 1 52 ? 10.766 13.648 16.438 1 90.25 52 ASN B N 1
ATOM 2662 C CA . ASN B 1 52 ? 10.102 12.633 17.25 1 90.25 52 ASN B CA 1
ATOM 2663 C C . ASN B 1 52 ? 9.453 11.555 16.375 1 90.25 52 ASN B C 1
ATOM 2665 O O . ASN B 1 52 ? 9.086 10.492 16.875 1 90.25 52 ASN B O 1
ATOM 2669 N N . HIS B 1 53 ? 9.312 11.844 15.133 1 93.38 53 HIS B N 1
ATOM 2670 C CA . HIS B 1 53 ? 8.695 10.914 14.188 1 93.38 53 HIS B CA 1
ATOM 2671 C C . HIS B 1 53 ? 9.586 10.695 12.969 1 93.38 53 HIS B C 1
ATOM 2673 O O . HIS B 1 53 ? 10.539 11.453 12.742 1 93.38 53 HIS B O 1
ATOM 2679 N N . HIS B 1 54 ? 9.281 9.602 12.281 1 96.56 54 HIS B N 1
ATOM 2680 C CA . HIS B 1 54 ? 9.938 9.383 10.992 1 96.56 54 HIS B CA 1
ATOM 2681 C C . HIS B 1 54 ? 9.398 10.336 9.93 1 96.56 54 HIS B C 1
ATOM 2683 O O . HIS B 1 54 ? 8.227 10.727 9.984 1 96.56 54 HIS B O 1
ATOM 2689 N N . ALA B 1 55 ? 10.297 10.727 9.047 1 97 55 ALA B N 1
ATOM 2690 C CA . ALA B 1 55 ? 9.852 11.555 7.93 1 97 55 ALA B CA 1
ATOM 2691 C C . ALA B 1 55 ? 10.641 11.25 6.664 1 97 55 ALA B C 1
ATOM 2693 O O . ALA B 1 55 ? 11.797 10.805 6.738 1 97 55 ALA B O 1
ATOM 2694 N N . ILE B 1 56 ? 9.969 11.398 5.539 1 97.19 56 ILE B N 1
ATOM 2695 C CA . ILE B 1 56 ? 10.578 11.312 4.223 1 97.19 56 ILE B CA 1
ATOM 2696 C C . ILE B 1 56 ? 10.648 12.703 3.594 1 97.19 56 ILE B C 1
ATOM 2698 O O . ILE B 1 56 ? 9.648 13.43 3.562 1 97.19 56 ILE B O 1
ATOM 2702 N N . VAL B 1 57 ? 11.812 13.047 3.109 1 96.81 57 VAL B N 1
ATOM 2703 C CA . VAL B 1 57 ? 12 14.344 2.477 1 96.81 57 VAL B CA 1
ATOM 2704 C C . VAL B 1 57 ? 12.414 14.156 1.02 1 96.81 57 VAL B C 1
ATOM 2706 O O . VAL B 1 57 ? 13.328 13.391 0.725 1 96.81 57 VAL B O 1
ATOM 2709 N N . TYR B 1 58 ? 11.719 14.758 0.161 1 95.94 58 TYR B N 1
ATOM 2710 C CA . TYR B 1 58 ? 12.023 14.758 -1.266 1 95.94 58 TYR B CA 1
ATOM 2711 C C . TYR B 1 58 ? 12.328 16.172 -1.759 1 95.94 58 TYR B C 1
ATOM 2713 O O . TYR B 1 58 ? 11.555 17.094 -1.522 1 95.94 58 TYR B O 1
ATOM 2721 N N . ILE B 1 59 ? 13.438 16.312 -2.422 1 95.62 59 ILE B N 1
ATOM 2722 C CA . ILE B 1 59 ? 13.852 17.609 -2.947 1 95.62 59 ILE B CA 1
ATOM 2723 C C . ILE B 1 59 ? 13.57 17.672 -4.445 1 95.62 59 ILE B C 1
ATOM 2725 O O . ILE B 1 59 ? 14.234 17 -5.238 1 95.62 59 ILE B O 1
ATOM 2729 N N . ALA B 1 60 ? 12.625 18.5 -4.801 1 94.06 60 ALA B N 1
ATOM 2730 C CA . ALA B 1 60 ? 12.18 18.594 -6.188 1 94.06 60 ALA B CA 1
ATOM 2731 C C . ALA B 1 60 ? 13.109 19.484 -7.004 1 94.06 60 ALA B C 1
ATOM 2733 O O . ALA B 1 60 ? 13.164 19.375 -8.234 1 94.06 60 ALA B O 1
ATOM 2734 N N . ASP B 1 61 ? 13.766 20.375 -6.398 1 93.75 61 ASP B N 1
ATOM 2735 C CA . ASP B 1 61 ? 14.695 21.297 -7.051 1 93.75 61 ASP B CA 1
ATOM 2736 C C . ASP B 1 61 ? 15.625 21.938 -6.027 1 93.75 61 ASP B C 1
ATOM 2738 O O . ASP B 1 61 ? 15.336 21.953 -4.832 1 93.75 61 ASP B O 1
ATOM 2742 N N . GLY B 1 62 ? 16.781 22.406 -6.559 1 95.5 62 GLY B N 1
ATOM 2743 C CA . GLY B 1 62 ? 17.719 23.125 -5.695 1 95.5 62 GLY B CA 1
ATOM 2744 C C . GLY B 1 62 ? 18.844 22.234 -5.18 1 95.5 62 GLY B C 1
ATOM 2745 O O . GLY B 1 62 ? 19.078 21.156 -5.711 1 95.5 62 GLY B O 1
ATOM 2746 N N . SER B 1 63 ? 19.562 22.859 -4.258 1 96.12 63 SER B N 1
ATOM 2747 C CA . SER B 1 63 ? 20.734 22.141 -3.758 1 96.12 63 SER B CA 1
ATOM 2748 C C . SER B 1 63 ? 21.031 22.5 -2.307 1 96.12 63 SER B C 1
ATOM 2750 O O . SER B 1 63 ? 20.609 23.547 -1.828 1 96.12 63 SER B O 1
ATOM 2752 N N . GLY B 1 64 ? 21.781 21.625 -1.66 1 97.75 64 GLY B N 1
ATOM 2753 C CA . GLY B 1 64 ? 22.172 21.797 -0.271 1 97.75 64 GLY B CA 1
ATOM 2754 C C . GLY B 1 64 ? 22.922 20.594 0.276 1 97.75 64 GLY B C 1
ATOM 2755 O O . GLY B 1 64 ? 23.672 19.938 -0.45 1 97.75 64 GLY B O 1
ATOM 2756 N N . THR B 1 65 ? 22.828 20.484 1.583 1 98.25 65 THR B N 1
ATOM 2757 C CA . THR B 1 65 ? 23.562 19.375 2.195 1 98.25 65 THR B CA 1
ATOM 2758 C C . THR B 1 65 ? 22.734 18.719 3.293 1 98.25 65 THR B C 1
ATOM 2760 O O . THR B 1 65 ? 21.75 19.281 3.76 1 98.25 65 THR B O 1
ATOM 2763 N N . TYR B 1 66 ? 23.047 17.516 3.619 1 98.25 66 TYR B N 1
ATOM 2764 C CA . TYR B 1 66 ? 22.422 16.672 4.629 1 98.25 66 TYR B CA 1
ATOM 2765 C C . TYR B 1 66 ? 23.484 15.906 5.418 1 98.25 66 TYR B C 1
ATOM 2767 O O . TYR B 1 66 ? 24.391 15.312 4.84 1 98.25 66 TYR B O 1
ATOM 2775 N N . GLN B 1 67 ? 23.406 16.062 6.73 1 98.31 67 GLN B N 1
ATOM 2776 C CA . GLN B 1 67 ? 24.359 15.43 7.637 1 98.31 67 GLN B CA 1
ATOM 2777 C C . GLN B 1 67 ? 23.641 14.789 8.82 1 98.31 67 GLN B C 1
ATOM 2779 O O . GLN B 1 67 ? 22.719 15.375 9.391 1 98.31 67 GLN B O 1
ATOM 2784 N N . VAL B 1 68 ? 24.031 13.531 9.148 1 98.19 68 VAL B N 1
ATOM 2785 C CA . VAL B 1 68 ? 23.422 12.805 10.258 1 98.19 68 VAL B CA 1
ATOM 2786 C C . VAL B 1 68 ? 24.469 12.555 11.344 1 98.19 68 VAL B C 1
ATOM 2788 O O . VAL B 1 68 ? 25.547 12.023 11.07 1 98.19 68 VAL B O 1
ATOM 2791 N N . ASN B 1 69 ? 24.141 12.953 12.57 1 97.94 69 ASN B N 1
ATOM 2792 C CA . ASN B 1 69 ? 24.938 12.703 13.758 1 97.94 69 ASN B CA 1
ATOM 2793 C C . ASN B 1 69 ? 26.375 13.18 13.57 1 97.94 69 ASN B C 1
ATOM 2795 O O . ASN B 1 69 ? 27.328 12.477 13.938 1 97.94 69 ASN B O 1
ATOM 2799 N N . GLY B 1 70 ? 26.484 14.242 12.922 1 96.06 70 GLY B N 1
ATOM 2800 C CA . GLY B 1 70 ? 27.797 14.844 12.742 1 96.06 70 GLY B CA 1
ATOM 2801 C C . GLY B 1 70 ? 28.672 14.055 11.797 1 96.06 70 GLY B C 1
ATOM 2802 O O . GLY B 1 70 ? 29.891 14.266 11.758 1 96.06 70 GLY B O 1
ATOM 2803 N N . GLY B 1 71 ? 28.109 13.109 11.102 1 96.56 71 GLY B N 1
ATOM 2804 C CA . GLY B 1 71 ? 28.875 12.312 10.156 1 96.56 71 GLY B CA 1
ATOM 2805 C C . GLY B 1 71 ? 29.219 13.055 8.883 1 96.56 71 GLY B C 1
ATOM 2806 O O . GLY B 1 71 ? 29.531 14.25 8.914 1 96.56 71 GLY B O 1
ATOM 2807 N N . GLU B 1 72 ? 29.297 12.367 7.816 1 96.88 72 GLU B N 1
ATOM 2808 C CA . GLU B 1 72 ? 29.656 12.938 6.52 1 96.88 72 GLU B CA 1
ATOM 2809 C C . GLU B 1 72 ? 28.594 13.914 6.031 1 96.88 72 GLU B C 1
ATOM 2811 O O . GLU B 1 72 ? 27.406 13.641 6.141 1 96.88 72 GLU B O 1
ATOM 2816 N N . ARG B 1 73 ? 29.188 15.023 5.559 1 97.88 73 ARG B N 1
ATOM 2817 C CA . ARG B 1 73 ? 28.297 15.953 4.883 1 97.88 73 ARG B CA 1
ATOM 2818 C C . ARG B 1 73 ? 27.984 15.5 3.459 1 97.88 73 ARG B C 1
ATOM 2820 O O . ARG B 1 73 ? 28.906 15.383 2.633 1 97.88 73 ARG B O 1
ATOM 2827 N N . GLN B 1 74 ? 26.734 15.289 3.131 1 98.38 74 GLN B N 1
ATOM 2828 C CA . GLN B 1 74 ? 26.328 14.719 1.85 1 98.38 74 GLN B CA 1
ATOM 2829 C C . GLN B 1 74 ? 25.641 15.758 0.977 1 98.38 74 GLN B C 1
ATOM 2831 O O . GLN B 1 74 ? 24.781 16.516 1.458 1 98.38 74 GLN B O 1
ATOM 2836 N N . PRO B 1 75 ? 25.984 15.797 -0.291 1 97.88 75 PRO B N 1
ATOM 2837 C CA . PRO B 1 75 ? 25.312 16.75 -1.18 1 97.88 75 PRO B CA 1
ATOM 2838 C C . PRO B 1 75 ? 23.859 16.344 -1.476 1 97.88 75 PRO B C 1
ATOM 2840 O O . PRO B 1 75 ? 23.562 15.148 -1.601 1 97.88 75 PRO B O 1
ATOM 2843 N N . VAL B 1 76 ? 23 17.297 -1.556 1 97.56 76 VAL B N 1
ATOM 2844 C CA . VAL B 1 76 ? 21.609 17.156 -1.923 1 97.56 76 VAL B CA 1
ATOM 2845 C C . VAL B 1 76 ? 21.297 17.984 -3.168 1 97.56 76 VAL B C 1
ATOM 2847 O O . VAL B 1 76 ? 21.766 19.125 -3.287 1 97.56 76 VAL B O 1
ATOM 2850 N N . GLY B 1 77 ? 20.609 17.453 -4.098 1 94.94 77 GLY B N 1
ATOM 2851 C CA . GLY B 1 77 ? 20.188 18.141 -5.305 1 94.94 77 GLY B CA 1
ATOM 2852 C C . GLY B 1 77 ? 18.828 17.719 -5.797 1 94.94 77 GLY B C 1
ATOM 2853 O O . GLY B 1 77 ? 18.078 17.062 -5.066 1 94.94 77 GLY B O 1
ATOM 2854 N N . LYS B 1 78 ? 18.5 18.219 -6.992 1 94 78 LYS B N 1
ATOM 2855 C CA . LYS B 1 78 ? 17.234 17.844 -7.602 1 94 78 LYS B CA 1
ATOM 2856 C C . LYS B 1 78 ? 17.094 16.328 -7.688 1 94 78 LYS B C 1
ATOM 2858 O O . LYS B 1 78 ? 17.984 15.648 -8.219 1 94 78 LYS B O 1
ATOM 2863 N N . GLY B 1 79 ? 15.984 15.812 -7.09 1 92.75 79 GLY B N 1
ATOM 2864 C CA . GLY B 1 79 ? 15.742 14.383 -7.16 1 92.75 79 GLY B CA 1
ATOM 2865 C C . GLY B 1 79 ? 16.266 13.625 -5.957 1 92.75 79 GLY B C 1
ATOM 2866 O O . GLY B 1 79 ? 16.031 12.422 -5.812 1 92.75 79 GLY B O 1
ATOM 2867 N N . SER B 1 80 ? 16.938 14.352 -5.055 1 95.25 80 SER B N 1
ATOM 2868 C CA . SER B 1 80 ? 17.438 13.711 -3.84 1 95.25 80 SER B CA 1
ATOM 2869 C C . SER B 1 80 ? 16.297 13.445 -2.857 1 95.25 80 SER B C 1
ATOM 2871 O O . SER B 1 80 ? 15.305 14.18 -2.838 1 95.25 80 SER B O 1
ATOM 2873 N N . PHE B 1 81 ? 16.453 12.359 -2.125 1 95.69 81 PHE B N 1
ATOM 2874 C CA . PHE B 1 81 ? 15.562 12.164 -0.982 1 95.69 81 PHE B CA 1
ATOM 2875 C C . PHE B 1 81 ? 16.312 11.547 0.186 1 95.69 81 PHE B C 1
ATOM 2877 O O . PHE B 1 81 ? 17.312 10.852 -0.014 1 95.69 81 PHE B O 1
ATOM 2884 N N . PHE B 1 82 ? 15.922 11.93 1.345 1 97.5 82 PHE B N 1
ATOM 2885 C CA . PHE B 1 82 ? 16.547 11.461 2.576 1 97.5 82 PHE B CA 1
ATOM 2886 C C . PHE B 1 82 ? 15.516 11.328 3.689 1 97.5 82 PHE B C 1
ATOM 2888 O O . PHE B 1 82 ? 14.344 11.648 3.494 1 97.5 82 PHE B O 1
ATOM 2895 N N . LEU B 1 83 ? 15.906 10.742 4.809 1 97.56 83 LEU B N 1
ATOM 2896 C CA . LEU B 1 83 ? 14.969 10.352 5.852 1 97.56 83 LEU B CA 1
ATOM 2897 C C . LEU B 1 83 ? 15.32 11.016 7.18 1 97.56 83 LEU B C 1
ATOM 2899 O O . LEU B 1 83 ? 16.484 11.32 7.438 1 97.56 83 LEU B O 1
ATOM 2903 N N . PHE B 1 84 ? 14.328 11.344 7.934 1 96.62 84 PHE B N 1
ATOM 2904 C CA . PHE B 1 84 ? 14.484 11.672 9.344 1 96.62 84 PHE B CA 1
ATOM 2905 C C . PHE B 1 84 ? 13.93 10.547 10.219 1 96.62 84 PHE B C 1
ATOM 2907 O O . PHE B 1 84 ? 12.961 9.883 9.852 1 96.62 84 PHE B O 1
ATOM 2914 N N . TYR B 1 85 ? 14.5 10.328 11.336 1 96.31 85 TYR B N 1
ATOM 2915 C CA . TYR B 1 85 ? 14.055 9.312 12.289 1 96.31 85 TYR B CA 1
ATOM 2916 C C . TYR B 1 85 ? 14.469 9.688 13.711 1 96.31 85 TYR B C 1
ATOM 2918 O O . TYR B 1 85 ? 15.43 10.43 13.914 1 96.31 85 TYR B O 1
ATOM 2926 N N . PRO B 1 86 ? 13.664 9.242 14.703 1 94.5 86 PRO B N 1
ATOM 2927 C CA . PRO B 1 86 ? 13.977 9.57 16.094 1 94.5 86 PRO B CA 1
ATOM 2928 C C . PRO B 1 86 ? 15.328 9.031 16.531 1 94.5 86 PRO B C 1
ATOM 2930 O O . PRO B 1 86 ? 15.773 7.988 16.062 1 94.5 86 PRO B O 1
ATOM 2933 N N . GLY B 1 87 ? 15.977 9.75 17.438 1 95.38 87 GLY B N 1
ATOM 2934 C CA . GLY B 1 87 ? 17.219 9.289 18.031 1 95.38 87 GLY B CA 1
ATOM 2935 C C . GLY B 1 87 ? 18.453 9.797 17.312 1 95.38 87 GLY B C 1
ATOM 2936 O O . GLY B 1 87 ? 19.578 9.508 17.719 1 95.38 87 GLY B O 1
ATOM 2937 N N . ALA B 1 88 ? 18.312 10.547 16.297 1 96.75 88 ALA B N 1
ATOM 2938 C CA . ALA B 1 88 ? 19.438 11.094 15.539 1 96.75 88 ALA B CA 1
ATOM 2939 C C . ALA B 1 88 ? 19.359 12.617 15.477 1 96.75 88 ALA B C 1
ATOM 2941 O O . ALA B 1 88 ? 18.312 13.211 15.742 1 96.75 88 ALA B O 1
ATOM 2942 N N . VAL B 1 89 ? 20.516 13.18 15.211 1 96.5 89 VAL B N 1
ATOM 2943 C CA . VAL B 1 89 ? 20.641 14.625 15.047 1 96.5 89 VAL B CA 1
ATOM 2944 C C . VAL B 1 89 ? 20.953 14.953 13.586 1 96.5 89 VAL B C 1
ATOM 2946 O O . VAL B 1 89 ? 21.812 14.328 12.977 1 96.5 89 VAL B O 1
ATOM 2949 N N . PHE B 1 90 ? 20.25 15.914 13.023 1 96.5 90 PHE B N 1
ATOM 2950 C CA . PHE B 1 90 ? 20.375 16.188 11.594 1 96.5 90 PHE B CA 1
ATOM 2951 C C . PHE B 1 90 ? 20.797 17.625 11.352 1 96.5 90 PHE B C 1
ATOM 2953 O O . PHE B 1 90 ? 20.312 18.547 12.031 1 96.5 90 PHE B O 1
ATOM 2960 N N . ASP B 1 91 ? 21.703 17.891 10.508 1 96.5 91 ASP B N 1
ATOM 2961 C CA . ASP B 1 91 ? 22.047 19.172 9.898 1 96.5 91 ASP B CA 1
ATOM 2962 C C . ASP B 1 91 ? 21.719 19.156 8.398 1 96.5 91 ASP B C 1
ATOM 2964 O O . ASP B 1 91 ? 22.281 18.375 7.645 1 96.5 91 ASP B O 1
ATOM 2968 N N . TYR B 1 92 ? 20.812 19.984 7.992 1 96.81 92 TYR B N 1
ATOM 2969 C CA . TYR B 1 92 ? 20.406 19.891 6.598 1 96.81 92 TYR B CA 1
ATOM 2970 C C . TYR B 1 92 ? 19.828 21.203 6.102 1 96.81 92 TYR B C 1
ATOM 2972 O O . TYR B 1 92 ? 19.344 22.016 6.895 1 96.81 92 TYR B O 1
ATOM 2980 N N . GLY B 1 93 ? 19.828 21.422 4.824 1 95.75 93 GLY B N 1
ATOM 2981 C CA . GLY B 1 93 ? 19.234 22.594 4.191 1 95.75 93 GLY B CA 1
ATOM 2982 C C . GLY B 1 93 ? 20.078 23.156 3.062 1 95.75 93 GLY B C 1
ATOM 2983 O O . GLY B 1 93 ? 21.141 22.594 2.734 1 95.75 93 GLY B O 1
ATOM 2984 N N . PRO B 1 94 ? 19.5 24.109 2.393 1 95.69 94 PRO B N 1
ATOM 2985 C CA . PRO B 1 94 ? 20.25 24.766 1.319 1 95.69 94 PRO B CA 1
ATOM 2986 C C . PRO B 1 94 ? 21.516 25.469 1.823 1 95.69 94 PRO B C 1
ATOM 2988 O O . PRO B 1 94 ? 21.562 25.906 2.973 1 95.69 94 PRO B O 1
ATOM 2991 N N . GLY B 1 95 ? 22.562 25.469 0.975 1 90.31 95 GLY B N 1
ATOM 2992 C CA . GLY B 1 95 ? 23.734 26.266 1.292 1 90.31 95 GLY B CA 1
ATOM 2993 C C . GLY B 1 95 ? 23.469 27.75 1.309 1 90.31 95 GLY B C 1
ATOM 2994 O O . GLY B 1 95 ? 22.344 28.188 1.032 1 90.31 95 GLY B O 1
ATOM 2995 N N . PRO B 1 96 ? 24.594 28.453 1.65 1 88.56 96 PRO B N 1
ATOM 2996 C CA . PRO B 1 96 ? 24.453 29.906 1.632 1 88.56 96 PRO B CA 1
ATOM 2997 C C . PRO B 1 96 ? 24.047 30.453 0.263 1 88.56 96 PRO B C 1
ATOM 2999 O O . PRO B 1 96 ? 24.609 30.047 -0.757 1 88.56 96 PRO B O 1
ATOM 3002 N N . ASN B 1 97 ? 23 31.25 0.111 1 88.5 97 ASN B N 1
ATOM 3003 C CA . ASN B 1 97 ? 22.484 31.875 -1.1 1 88.5 97 ASN B CA 1
ATOM 3004 C C . ASN B 1 97 ? 21.828 30.859 -2.021 1 88.5 97 ASN B C 1
ATOM 3006 O O . ASN B 1 97 ? 21.75 31.062 -3.234 1 88.5 97 ASN B O 1
ATOM 3010 N N . GLU B 1 98 ? 21.625 29.688 -1.556 1 92.94 98 GLU B N 1
ATOM 3011 C CA . GLU B 1 98 ? 20.922 28.672 -2.307 1 92.94 98 GLU B CA 1
ATOM 3012 C C . GLU B 1 98 ? 19.516 28.453 -1.745 1 92.94 98 GLU B C 1
ATOM 3014 O O . GLU B 1 98 ? 19.188 28.938 -0.662 1 92.94 98 GLU B O 1
ATOM 3019 N N . THR B 1 99 ? 18.703 27.859 -2.586 1 95.06 99 THR B N 1
ATOM 3020 C CA . THR B 1 99 ? 17.375 27.469 -2.174 1 95.06 99 THR B CA 1
ATOM 3021 C C . THR B 1 99 ? 17.062 26.047 -2.619 1 95.06 99 THR B C 1
ATOM 3023 O O . THR B 1 99 ? 17.734 25.5 -3.496 1 95.06 99 THR B O 1
ATOM 3026 N N . TRP B 1 100 ? 16.141 25.375 -1.956 1 95.38 100 TRP B N 1
ATOM 3027 C CA . TRP B 1 100 ? 15.633 24.141 -2.521 1 95.38 100 TRP B CA 1
ATOM 3028 C C . TRP B 1 100 ? 14.117 24.047 -2.365 1 95.38 100 TRP B C 1
ATOM 3030 O O . TRP B 1 100 ? 13.508 24.844 -1.657 1 95.38 100 TRP B O 1
ATOM 3040 N N . ASP B 1 101 ? 13.469 23.234 -3.197 1 95.25 101 ASP B N 1
ATOM 3041 C CA . ASP B 1 101 ? 12.047 22.891 -3.186 1 95.25 101 ASP B CA 1
ATOM 3042 C C . ASP B 1 101 ? 11.812 21.547 -2.512 1 95.25 101 ASP B C 1
ATOM 3044 O O . ASP B 1 101 ? 12.125 20.5 -3.082 1 95.25 101 ASP B O 1
ATOM 3048 N N . GLU B 1 102 ? 11.203 21.641 -1.315 1 95.56 102 GLU B N 1
ATOM 3049 C CA . GLU B 1 102 ? 11.148 20.484 -0.443 1 95.56 102 GLU B CA 1
ATOM 3050 C C . GLU B 1 102 ? 9.711 20 -0.248 1 95.56 102 GLU B C 1
ATOM 3052 O O . GLU B 1 102 ? 8.812 20.797 0.011 1 95.56 102 GLU B O 1
ATOM 3057 N N . PHE B 1 103 ? 9.484 18.734 -0.467 1 96.12 103 PHE B N 1
ATOM 3058 C CA . PHE B 1 103 ? 8.305 18.047 0.042 1 96.12 103 PHE B CA 1
ATOM 3059 C C . PHE B 1 103 ? 8.68 17.109 1.187 1 96.12 103 PHE B C 1
ATOM 3061 O O . PHE B 1 103 ? 9.719 16.438 1.134 1 96.12 103 PHE B O 1
ATOM 3068 N N . TYR B 1 104 ? 7.922 17.094 2.223 1 96.62 104 TYR B N 1
ATOM 3069 C CA . TYR B 1 104 ? 8.188 16.125 3.277 1 96.62 104 TYR B CA 1
ATOM 3070 C C . TYR B 1 104 ? 6.895 15.484 3.768 1 96.62 104 TYR B C 1
ATOM 3072 O O . TYR B 1 104 ? 5.82 16.078 3.662 1 96.62 104 TYR B O 1
ATOM 3080 N N . PHE B 1 105 ? 6.949 14.273 4.258 1 97.69 105 PHE B N 1
ATOM 3081 C CA . PHE B 1 105 ? 5.859 13.484 4.82 1 97.69 105 PHE B CA 1
ATOM 3082 C C . PHE B 1 105 ? 6.27 12.867 6.152 1 97.69 105 PHE B C 1
ATOM 3084 O O . PHE B 1 105 ? 7.234 12.109 6.223 1 97.69 105 PHE B O 1
ATOM 3091 N N . THR B 1 106 ? 5.578 13.273 7.191 1 96.94 106 THR B N 1
ATOM 3092 C CA . THR B 1 106 ? 5.797 12.68 8.508 1 96.94 106 THR B CA 1
ATOM 3093 C C . THR B 1 106 ? 4.844 11.516 8.734 1 96.94 106 THR B C 1
ATOM 3095 O O . THR B 1 106 ? 3.643 11.625 8.477 1 96.94 106 THR B O 1
ATOM 3098 N N . VAL B 1 107 ? 5.41 10.383 9.242 1 97.44 107 VAL B N 1
ATOM 3099 C CA . VAL B 1 107 ? 4.625 9.156 9.305 1 97.44 107 VAL B CA 1
ATOM 3100 C C . VAL B 1 107 ? 4.852 8.461 10.648 1 97.44 107 VAL B C 1
ATOM 3102 O O . VAL B 1 107 ? 5.82 8.758 11.352 1 97.44 107 VAL B O 1
ATOM 3105 N N . GLU B 1 108 ? 3.908 7.617 10.953 1 96.31 108 GLU B N 1
ATOM 3106 C CA . GLU B 1 108 ? 4.031 6.758 12.125 1 96.31 108 GLU B CA 1
ATOM 3107 C C . GLU B 1 108 ? 3.344 5.414 11.898 1 96.31 108 GLU B C 1
ATOM 3109 O O . GLU B 1 108 ? 2.562 5.262 10.953 1 96.31 108 GLU B O 1
ATOM 3114 N N . GLY B 1 109 ? 3.715 4.41 12.75 1 95.69 109 GLY B N 1
ATOM 3115 C CA . GLY B 1 109 ? 3.113 3.09 12.703 1 95.69 109 GLY B CA 1
ATOM 3116 C C . GLY B 1 109 ? 4.129 1.977 12.531 1 95.69 109 GLY B C 1
ATOM 3117 O O . GLY B 1 109 ? 5.293 2.236 12.203 1 95.69 109 GLY B O 1
ATOM 3118 N N . THR B 1 110 ? 3.678 0.753 12.633 1 95.25 110 THR B N 1
ATOM 3119 C CA . THR B 1 110 ? 4.559 -0.409 12.609 1 95.25 110 THR B CA 1
ATOM 3120 C C . THR B 1 110 ? 5.133 -0.626 11.219 1 95.25 110 THR B C 1
ATOM 3122 O O . THR B 1 110 ? 6.23 -1.167 11.07 1 95.25 110 THR B O 1
ATOM 3125 N N . ARG B 1 111 ? 4.457 -0.231 10.156 1 95.94 111 ARG B N 1
ATOM 3126 C CA . ARG B 1 111 ? 4.961 -0.377 8.789 1 95.94 111 ARG B CA 1
ATOM 3127 C C . ARG B 1 111 ? 6.207 0.472 8.578 1 95.94 111 ARG B C 1
ATOM 3129 O O . ARG B 1 111 ? 7.105 0.085 7.828 1 95.94 111 ARG B O 1
ATOM 3136 N N . VAL B 1 112 ? 6.195 1.571 9.273 1 96 112 VAL B N 1
ATOM 3137 C CA . VAL B 1 112 ? 7.348 2.457 9.156 1 96 112 VAL B CA 1
ATOM 3138 C C . VAL B 1 112 ? 8.594 1.766 9.711 1 96 112 VAL B C 1
ATOM 3140 O O . VAL B 1 112 ? 9.664 1.83 9.109 1 96 112 VAL B O 1
ATOM 3143 N N . GLU B 1 113 ? 8.375 1.063 10.766 1 94 113 GLU B N 1
ATOM 3144 C CA . GLU B 1 113 ? 9.477 0.296 11.336 1 94 113 GLU B CA 1
ATOM 3145 C C . GLU B 1 113 ? 9.961 -0.775 10.359 1 94 113 GLU B C 1
ATOM 3147 O O . GLU B 1 113 ? 11.172 -1.009 10.242 1 94 113 GLU B O 1
ATOM 3152 N N . GLU B 1 114 ? 9.047 -1.368 9.695 1 94.44 114 GLU B N 1
ATOM 3153 C CA . GLU B 1 114 ? 9.406 -2.365 8.695 1 94.44 114 GLU B CA 1
ATOM 3154 C C . GLU B 1 114 ? 10.211 -1.742 7.559 1 94.44 114 GLU B C 1
ATOM 3156 O O . GLU B 1 114 ? 11.203 -2.316 7.105 1 94.44 114 GLU B O 1
ATOM 3161 N N . TRP B 1 115 ? 9.742 -0.533 7.047 1 96.12 115 TRP B N 1
ATOM 3162 C CA . TRP B 1 115 ? 10.469 0.143 5.977 1 96.12 115 TRP B CA 1
ATOM 3163 C C . TRP B 1 115 ? 11.938 0.294 6.328 1 96.12 115 TRP B C 1
ATOM 3165 O O . TRP B 1 115 ? 12.812 -0.108 5.559 1 96.12 115 TRP B O 1
ATOM 3175 N N . PHE B 1 116 ? 12.188 0.738 7.539 1 93.19 116 PHE B N 1
ATOM 3176 C CA . PHE B 1 116 ? 13.531 1.088 7.984 1 93.19 116 PHE B CA 1
ATOM 3177 C C . PHE B 1 116 ? 14.359 -0.165 8.258 1 93.19 116 PHE B C 1
ATOM 3179 O O . PHE B 1 116 ? 15.586 -0.146 8.141 1 93.19 116 PHE B O 1
ATOM 3186 N N . ALA B 1 117 ? 13.672 -1.229 8.5 1 92.12 117 ALA B N 1
ATOM 3187 C CA . ALA B 1 117 ? 14.367 -2.479 8.805 1 92.12 117 ALA B CA 1
ATOM 3188 C C . ALA B 1 117 ? 14.656 -3.27 7.531 1 92.12 117 ALA B C 1
ATOM 3190 O O . ALA B 1 117 ? 15.477 -4.191 7.535 1 92.12 117 ALA B O 1
ATOM 3191 N N . THR B 1 118 ? 14 -2.926 6.453 1 92.62 118 THR B N 1
ATOM 3192 C CA . THR B 1 118 ? 14.086 -3.809 5.293 1 92.62 118 THR B CA 1
ATOM 3193 C C . THR B 1 118 ? 14.539 -3.037 4.059 1 92.62 118 THR B C 1
ATOM 3195 O O . THR B 1 118 ? 15.727 -3.002 3.742 1 92.62 118 THR B O 1
ATOM 3198 N N . TRP B 1 119 ? 13.773 -2.219 3.527 1 90.38 119 TRP B N 1
ATOM 3199 C CA . TRP B 1 119 ? 14.086 -1.747 2.182 1 90.38 119 TRP B CA 1
ATOM 3200 C C . TRP B 1 119 ? 14.5 -0.28 2.201 1 90.38 119 TRP B C 1
ATOM 3202 O O . TRP B 1 119 ? 15 0.243 1.203 1 90.38 119 TRP B O 1
ATOM 3212 N N . LEU B 1 120 ? 14.25 0.418 3.273 1 92.06 120 LEU B N 1
ATOM 3213 C CA . LEU B 1 120 ? 14.875 1.725 3.428 1 92.06 120 LEU B CA 1
ATOM 3214 C C . LEU B 1 120 ? 16.25 1.594 4.082 1 92.06 120 LEU B C 1
ATOM 3216 O O . LEU B 1 120 ? 16.484 2.158 5.152 1 92.06 120 LEU B O 1
ATOM 3220 N N . SER B 1 121 ? 17.062 0.949 3.361 1 86.62 121 SER B N 1
ATOM 3221 C CA . SER B 1 121 ? 18.391 0.678 3.877 1 86.62 121 SER B CA 1
ATOM 3222 C C . SER B 1 121 ? 19.234 1.95 3.93 1 86.62 121 SER B C 1
ATOM 3224 O O . SER B 1 121 ? 18.969 2.904 3.195 1 86.62 121 SER B O 1
ATOM 3226 N N . GLU B 1 122 ? 20.203 1.992 4.816 1 92.38 122 GLU B N 1
ATOM 3227 C CA . GLU B 1 122 ? 21.094 3.133 4.984 1 92.38 122 GLU B CA 1
ATOM 3228 C C . GLU B 1 122 ? 20.312 4.43 5.172 1 92.38 122 GLU B C 1
ATOM 3230 O O . GLU B 1 122 ? 20.469 5.375 4.398 1 92.38 122 GLU B O 1
ATOM 3235 N N . PRO B 1 123 ? 19.516 4.504 6.203 1 94.56 123 PRO B N 1
ATOM 3236 C CA . PRO B 1 123 ? 18.625 5.656 6.402 1 94.56 123 PRO B CA 1
ATOM 3237 C C . PRO B 1 123 ? 19.406 6.965 6.574 1 94.56 123 PRO B C 1
ATOM 3239 O O . PRO B 1 123 ? 18.812 8.047 6.469 1 94.56 123 PRO B O 1
ATOM 3242 N N . ASP B 1 124 ? 20.75 6.906 6.773 1 96.62 124 ASP B N 1
ATOM 3243 C CA . ASP B 1 124 ? 21.578 8.094 7.004 1 96.62 124 ASP B CA 1
ATOM 3244 C C . ASP B 1 124 ? 22.094 8.664 5.688 1 96.62 124 ASP B C 1
ATOM 3246 O O . ASP B 1 124 ? 22.75 9.711 5.676 1 96.62 124 ASP B O 1
ATOM 3250 N N . ARG B 1 125 ? 21.812 7.98 4.59 1 96.69 125 ARG B N 1
AT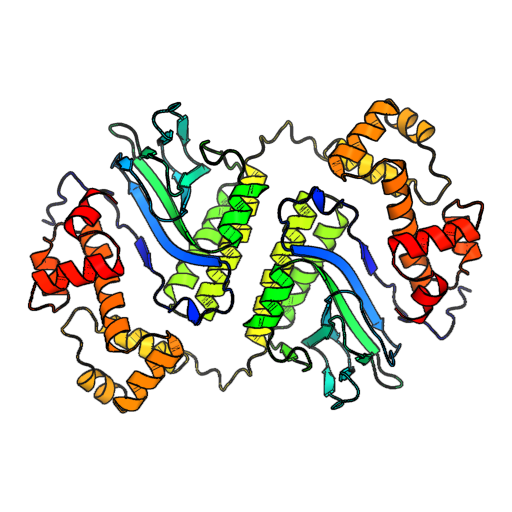OM 3251 C CA . ARG B 1 125 ? 22.391 8.391 3.312 1 96.69 125 ARG B CA 1
ATOM 3252 C C . ARG B 1 125 ? 21.359 9.086 2.439 1 96.69 125 ARG B C 1
ATOM 3254 O O . ARG B 1 125 ? 20.188 8.695 2.416 1 96.69 125 ARG B O 1
ATOM 3261 N N . VAL B 1 126 ? 21.875 10.07 1.775 1 97.44 126 VAL B N 1
ATOM 3262 C CA . VAL B 1 126 ? 21.062 10.703 0.736 1 97.44 126 VAL B CA 1
ATOM 3263 C C . VAL B 1 126 ? 20.953 9.766 -0.463 1 97.44 126 VAL B C 1
ATOM 3265 O O . VAL B 1 126 ? 21.922 9.125 -0.862 1 97.44 126 VAL B O 1
ATOM 3268 N N . LYS B 1 127 ? 19.75 9.656 -0.959 1 94.62 127 LYS B N 1
ATOM 3269 C CA . LYS B 1 127 ? 19.516 8.859 -2.16 1 94.62 127 LYS B CA 1
ATOM 3270 C C . LYS B 1 127 ? 19.094 9.742 -3.33 1 94.62 127 LYS B C 1
ATOM 3272 O O . LYS B 1 127 ? 18.609 10.859 -3.131 1 94.62 127 LYS B O 1
ATOM 3277 N N . GLN B 1 128 ? 19.344 9.227 -4.531 1 92.31 128 GLN B N 1
ATOM 3278 C CA . GLN B 1 128 ? 19.047 9.969 -5.746 1 92.31 128 GLN B CA 1
ATOM 3279 C C . GLN B 1 128 ? 18.016 9.234 -6.602 1 92.31 128 GLN B C 1
ATOM 3281 O O . GLN B 1 128 ? 18.25 8.094 -7 1 92.31 128 GLN B O 1
ATOM 3286 N N . ALA B 1 129 ? 16.891 9.906 -6.742 1 87.88 129 ALA B N 1
ATOM 3287 C CA . ALA B 1 129 ? 15.891 9.344 -7.648 1 87.88 129 ALA B CA 1
ATOM 3288 C C . ALA B 1 129 ? 16.109 9.844 -9.078 1 87.88 129 ALA B C 1
ATOM 3290 O O . ALA B 1 129 ? 16.375 11.023 -9.297 1 87.88 129 ALA B O 1
ATOM 3291 N N . TRP B 1 130 ? 15.992 8.984 -10.078 1 78.19 130 TRP B N 1
ATOM 3292 C CA . TRP B 1 130 ? 16.297 9.352 -11.461 1 78.19 130 TRP B CA 1
ATOM 3293 C C . TRP B 1 130 ? 15.023 9.57 -12.266 1 78.19 130 TRP B C 1
ATOM 3295 O O . TRP B 1 130 ? 15.07 10.07 -13.391 1 78.19 130 TRP B O 1
ATOM 3305 N N . ASN B 1 131 ? 13.867 9.164 -11.836 1 69.75 131 ASN B N 1
ATOM 3306 C CA . ASN B 1 131 ? 12.609 9.367 -12.547 1 69.75 131 ASN B CA 1
ATOM 3307 C C . ASN B 1 131 ? 11.766 10.461 -11.898 1 69.75 131 ASN B C 1
ATOM 3309 O O . ASN B 1 131 ? 10.734 10.172 -11.273 1 69.75 131 ASN B O 1
ATOM 3313 N N . TYR B 1 132 ? 12 11.82 -12.234 1 62.81 132 TYR B N 1
ATOM 3314 C CA . TYR B 1 132 ? 11.469 12.992 -11.547 1 62.81 132 TYR B CA 1
ATOM 3315 C C . TYR B 1 132 ? 9.992 13.195 -11.883 1 62.81 132 TYR B C 1
ATOM 3317 O O . TYR B 1 132 ? 9.172 13.422 -10.992 1 62.81 132 TYR B O 1
ATOM 3325 N N . ASP B 1 133 ? 9.625 13.195 -13.086 1 64.38 133 ASP B N 1
ATOM 3326 C CA . ASP B 1 133 ? 8.352 13.711 -13.586 1 64.38 133 ASP B CA 1
ATOM 3327 C C . ASP B 1 133 ? 7.184 12.891 -13.039 1 64.38 133 ASP B C 1
ATOM 3329 O O . ASP B 1 133 ? 6.133 13.445 -12.719 1 64.38 133 ASP B O 1
ATOM 3333 N N . THR B 1 134 ? 7.477 11.727 -12.734 1 69.94 134 THR B N 1
ATOM 3334 C CA . THR B 1 134 ? 6.375 10.867 -12.312 1 69.94 134 THR B CA 1
ATOM 3335 C C . THR B 1 134 ? 6.109 11.023 -10.812 1 69.94 134 THR B C 1
ATOM 3337 O O . THR B 1 134 ? 4.996 10.773 -10.344 1 69.94 134 THR B O 1
ATOM 3340 N N . GLN B 1 135 ? 6.922 11.766 -10.172 1 82.94 135 GLN B N 1
ATOM 3341 C CA . GLN B 1 135 ? 6.812 11.82 -8.711 1 82.94 135 GLN B CA 1
ATOM 3342 C C . GLN B 1 135 ? 5.91 12.969 -8.273 1 82.94 135 GLN B C 1
ATOM 3344 O O . GLN B 1 135 ? 5.152 12.836 -7.312 1 82.94 135 GLN B O 1
ATOM 3349 N N . ARG B 1 136 ? 5.852 14.008 -9.031 1 86.81 136 ARG B N 1
ATOM 3350 C CA . ARG B 1 136 ? 5.113 15.195 -8.625 1 86.81 136 ARG B CA 1
ATOM 3351 C C . ARG B 1 136 ? 3.613 14.922 -8.594 1 86.81 136 ARG B C 1
ATOM 3353 O O . ARG B 1 136 ? 2.914 15.375 -7.688 1 86.81 136 ARG B O 1
ATOM 3360 N N . GLY B 1 137 ? 3.168 14.281 -9.594 1 90.12 137 GLY B N 1
ATOM 3361 C CA . GLY B 1 137 ? 1.755 13.938 -9.625 1 90.12 137 GLY B CA 1
ATOM 3362 C C . GLY B 1 137 ? 1.312 13.133 -8.414 1 90.12 137 GLY B C 1
ATOM 3363 O O . GLY B 1 137 ? 0.265 13.406 -7.828 1 90.12 137 GLY B O 1
ATOM 3364 N N . LYS B 1 138 ? 2.055 12.18 -8.016 1 93.31 138 LYS B N 1
ATOM 3365 C CA . LYS B 1 138 ? 1.751 11.352 -6.855 1 93.31 138 LYS B CA 1
ATOM 3366 C C . LYS B 1 138 ? 1.779 12.172 -5.57 1 93.31 138 LYS B C 1
ATOM 3368 O O . LYS B 1 138 ? 0.905 12.031 -4.715 1 93.31 138 LYS B O 1
ATOM 3373 N N . ILE B 1 139 ? 2.764 13.07 -5.52 1 95.5 139 ILE B N 1
ATOM 3374 C CA . ILE B 1 139 ? 2.914 13.914 -4.34 1 95.5 139 ILE B CA 1
ATOM 3375 C C . ILE B 1 139 ? 1.691 14.82 -4.195 1 95.5 139 ILE B C 1
ATOM 3377 O O . ILE B 1 139 ? 1.099 14.898 -3.115 1 95.5 139 ILE B O 1
ATOM 3381 N N . GLU B 1 140 ? 1.271 15.406 -5.227 1 94.69 140 GLU B N 1
ATOM 3382 C CA . GLU B 1 140 ? 0.116 16.297 -5.195 1 94.69 140 GLU B CA 1
ATOM 3383 C C . GLU B 1 140 ? -1.154 15.539 -4.816 1 94.69 140 GLU B C 1
ATOM 3385 O O . GLU B 1 140 ? -2.025 16.078 -4.133 1 94.69 140 GLU B O 1
ATOM 3390 N N . ARG B 1 141 ? -1.257 14.375 -5.289 1 95.88 141 ARG B N 1
ATOM 3391 C CA . ARG B 1 141 ? -2.414 13.555 -4.938 1 95.88 141 ARG B CA 1
ATOM 3392 C C . ARG B 1 141 ? -2.439 13.25 -3.445 1 95.88 141 ARG B C 1
ATOM 3394 O O . ARG B 1 141 ? -3.498 13.289 -2.816 1 95.88 141 ARG B O 1
ATOM 3401 N N . ILE B 1 142 ? -1.299 12.969 -2.883 1 97.19 142 ILE B N 1
ATOM 3402 C CA . ILE B 1 142 ? -1.212 12.711 -1.448 1 97.19 142 ILE B CA 1
ATOM 3403 C C . ILE B 1 142 ? -1.687 13.945 -0.677 1 97.19 142 ILE B C 1
ATOM 3405 O O . ILE B 1 142 ? -2.498 13.828 0.246 1 97.19 142 ILE B O 1
ATOM 3409 N N . PHE B 1 143 ? -1.229 15.125 -1.122 1 96.25 143 PHE B N 1
ATOM 3410 C CA . PHE B 1 143 ? -1.645 16.375 -0.48 1 96.25 143 PHE B CA 1
ATOM 3411 C C . PHE B 1 143 ? -3.152 16.562 -0.587 1 96.25 143 PHE B C 1
ATOM 3413 O O . PHE B 1 143 ? -3.812 16.906 0.396 1 96.25 143 PHE B O 1
ATOM 3420 N N . ALA B 1 144 ? -3.656 16.297 -1.751 1 95.56 144 ALA B N 1
ATOM 3421 C CA . ALA B 1 144 ? -5.086 16.484 -1.99 1 95.56 144 ALA B CA 1
ATOM 3422 C C . ALA B 1 144 ? -5.91 15.531 -1.121 1 95.56 144 ALA B C 1
ATOM 3424 O O . ALA B 1 144 ? -6.93 15.938 -0.554 1 95.56 144 ALA B O 1
ATOM 3425 N N . LEU B 1 145 ? -5.496 14.336 -1.033 1 95.69 145 LEU B N 1
ATOM 3426 C CA . LEU B 1 145 ? -6.188 13.344 -0.21 1 95.69 145 LEU B CA 1
ATOM 3427 C C . LEU B 1 145 ? -6.172 13.758 1.259 1 95.69 145 LEU B C 1
ATOM 3429 O O . LEU B 1 145 ? -7.207 13.711 1.929 1 95.69 145 LEU B O 1
ATOM 3433 N N . MET B 1 146 ? -5.043 14.219 1.708 1 94.44 146 MET B N 1
ATOM 3434 C CA . MET B 1 146 ? -4.934 14.648 3.1 1 94.44 146 MET B CA 1
ATOM 3435 C C . MET B 1 146 ? -5.789 15.883 3.354 1 94.44 146 MET B C 1
ATOM 3437 O O . MET B 1 146 ? -6.426 16 4.402 1 94.44 146 MET B O 1
ATOM 3441 N N . ASP B 1 147 ? -5.82 16.719 2.412 1 90.62 147 ASP B N 1
ATOM 3442 C CA . ASP B 1 147 ? -6.508 18 2.539 1 90.62 147 ASP B CA 1
ATOM 3443 C C . ASP B 1 147 ? -8.016 17.812 2.623 1 90.62 147 ASP B C 1
ATOM 3445 O O . ASP B 1 147 ? -8.734 18.672 3.154 1 90.62 147 ASP B O 1
ATOM 3449 N N . SER B 1 148 ? -8.5 16.734 2.105 1 87.5 148 SER B N 1
ATOM 3450 C CA . SER B 1 148 ? -9.93 16.469 2.115 1 87.5 148 SER B CA 1
ATOM 3451 C C . SER B 1 148 ? -10.461 16.328 3.541 1 87.5 148 SER B C 1
ATOM 3453 O O . SER B 1 148 ? -11.641 16.562 3.797 1 87.5 148 SER B O 1
ATOM 3455 N N . GLY B 1 149 ? -9.602 15.859 4.441 1 86 149 GLY B N 1
ATOM 3456 C CA . GLY B 1 149 ? -9.992 15.711 5.836 1 86 149 GLY B CA 1
ATOM 3457 C C . GLY B 1 149 ? -10.891 14.516 6.082 1 86 149 GLY B C 1
ATOM 3458 O O . GLY B 1 149 ? -11.562 14.445 7.109 1 86 149 GLY B O 1
ATOM 3459 N N . GLU B 1 150 ? -10.977 13.625 5.141 1 89.19 150 GLU B N 1
ATOM 3460 C CA . GLU B 1 150 ? -11.797 12.43 5.281 1 89.19 150 GLU B CA 1
ATOM 3461 C C . GLU B 1 150 ? -10.938 11.219 5.641 1 89.19 150 GLU B C 1
ATOM 3463 O O . GLU B 1 150 ? -9.844 11.039 5.102 1 89.19 150 GLU B O 1
ATOM 3468 N N . ALA B 1 151 ? -11.539 10.43 6.531 1 91.19 151 ALA B N 1
ATOM 3469 C CA . ALA B 1 151 ? -10.789 9.289 7.055 1 91.19 151 ALA B CA 1
ATOM 3470 C C . ALA B 1 151 ? -10.344 8.367 5.93 1 91.19 151 ALA B C 1
ATOM 3472 O O . ALA B 1 151 ? -9.172 7.973 5.863 1 91.19 151 ALA B O 1
ATOM 3473 N N . GLY B 1 152 ? -11.273 8.031 5.047 1 92.38 152 GLY B N 1
ATOM 3474 C CA . GLY B 1 152 ? -10.938 7.16 3.934 1 92.38 152 GLY B CA 1
ATOM 3475 C C . GLY B 1 152 ? -9.828 7.715 3.055 1 92.38 152 GLY B C 1
ATOM 3476 O O . GLY B 1 152 ? -8.992 6.965 2.551 1 92.38 152 GLY B O 1
ATOM 3477 N N . ASN B 1 153 ? -9.844 9.023 2.895 1 94.19 153 ASN B N 1
ATOM 3478 C CA . ASN B 1 153 ? -8.828 9.672 2.072 1 94.19 153 ASN B CA 1
ATOM 3479 C C . ASN B 1 153 ? -7.473 9.703 2.773 1 94.19 153 ASN B C 1
ATOM 3481 O O . ASN B 1 153 ? -6.43 9.625 2.121 1 94.19 153 ASN B O 1
ATOM 3485 N N . LEU B 1 154 ? -7.496 9.805 4.066 1 95.81 154 LEU B N 1
ATOM 3486 C CA . LEU B 1 154 ? -6.238 9.727 4.801 1 95.81 154 LEU B CA 1
ATOM 3487 C C . LEU B 1 154 ? -5.621 8.336 4.676 1 95.81 154 LEU B C 1
ATOM 3489 O O . LEU B 1 154 ? -4.406 8.195 4.535 1 95.81 154 LEU B O 1
ATOM 3493 N N . ASP B 1 155 ? -6.441 7.289 4.73 1 96.56 155 ASP B N 1
ATOM 3494 C CA . ASP B 1 155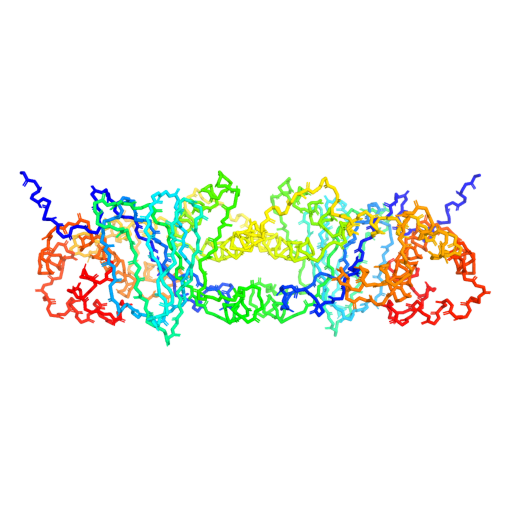 ? -5.969 5.93 4.496 1 96.56 155 ASP B CA 1
ATOM 3495 C C . ASP B 1 155 ? -5.387 5.781 3.094 1 96.56 155 ASP B C 1
ATOM 3497 O O . ASP B 1 155 ? -4.309 5.211 2.922 1 96.56 155 ASP B O 1
ATOM 3501 N N . ARG B 1 156 ? -6.078 6.395 2.133 1 96.31 156 ARG B N 1
ATOM 3502 C CA . ARG B 1 156 ? -5.602 6.379 0.754 1 96.31 156 ARG B CA 1
ATOM 3503 C C . ARG B 1 156 ? -4.246 7.07 0.637 1 96.31 156 ARG B C 1
ATOM 3505 O O . ARG B 1 156 ? -3.346 6.574 -0.044 1 96.31 156 ARG B O 1
ATOM 3512 N N . ALA B 1 157 ? -4.164 8.164 1.293 1 97.56 157 ALA B N 1
ATOM 3513 C CA . ALA B 1 157 ? -2.922 8.93 1.244 1 97.56 157 ALA B CA 1
ATOM 3514 C C . ALA B 1 157 ? -1.758 8.125 1.815 1 97.56 157 ALA B C 1
ATOM 3516 O O . ALA B 1 157 ? -0.658 8.133 1.259 1 97.56 157 ALA B O 1
ATOM 3517 N N . ALA B 1 158 ? -2.023 7.438 2.873 1 97.75 158 ALA B N 1
ATOM 3518 C CA . ALA B 1 158 ? -0.984 6.633 3.512 1 97.75 158 ALA B CA 1
ATOM 3519 C C . ALA B 1 158 ? -0.526 5.5 2.596 1 97.75 158 ALA B C 1
ATOM 3521 O O . ALA B 1 158 ? 0.674 5.258 2.449 1 97.75 158 ALA B O 1
ATOM 3522 N N . LEU B 1 159 ? -1.447 4.828 1.99 1 97 159 LEU B N 1
ATOM 3523 C CA . LEU B 1 159 ? -1.124 3.736 1.077 1 97 159 LEU B CA 1
ATOM 3524 C C . LEU B 1 159 ? -0.393 4.258 -0.156 1 97 159 LEU B C 1
ATOM 3526 O O . LEU B 1 159 ? 0.56 3.635 -0.628 1 97 159 LEU B O 1
ATOM 3530 N N . LEU B 1 160 ? -0.822 5.375 -0.649 1 96.44 160 LEU B N 1
ATOM 3531 C CA . LEU B 1 160 ? -0.174 5.996 -1.799 1 96.44 160 LEU B CA 1
ATOM 3532 C C . LEU B 1 160 ? 1.25 6.422 -1.458 1 96.44 160 LEU B C 1
ATOM 3534 O O . LEU B 1 160 ? 2.162 6.258 -2.271 1 96.44 160 LEU B O 1
ATOM 3538 N N . LEU B 1 161 ? 1.408 6.91 -0.288 1 97.31 161 LEU B N 1
ATOM 3539 C CA . LEU B 1 161 ? 2.744 7.312 0.136 1 97.31 161 LEU B CA 1
ATOM 3540 C C . LEU B 1 161 ? 3.691 6.117 0.158 1 97.31 161 LEU B C 1
ATOM 3542 O O . LEU B 1 161 ? 4.844 6.227 -0.266 1 97.31 161 LEU B O 1
ATOM 3546 N N . GLU B 1 162 ? 3.24 5.027 0.646 1 97.06 162 GLU B N 1
ATOM 3547 C CA . GLU B 1 162 ? 4.09 3.838 0.698 1 97.06 162 GLU B CA 1
ATOM 3548 C C . GLU B 1 162 ? 4.516 3.404 -0.701 1 97.06 162 GLU B C 1
ATOM 3550 O O . GLU B 1 162 ? 5.688 3.094 -0.929 1 97.06 162 GLU B O 1
ATOM 3555 N N . THR B 1 163 ? 3.555 3.354 -1.643 1 94.38 163 THR B N 1
ATOM 3556 C CA . THR B 1 163 ? 3.885 2.979 -3.014 1 94.38 163 THR B CA 1
ATOM 3557 C C . THR B 1 163 ? 4.848 3.986 -3.633 1 94.38 163 THR B C 1
ATOM 3559 O O . THR B 1 163 ? 5.785 3.604 -4.34 1 94.38 163 THR B O 1
ATOM 3562 N N . PHE B 1 164 ? 4.621 5.207 -3.318 1 94.19 164 PHE B N 1
ATOM 3563 C CA . PHE B 1 164 ? 5.48 6.281 -3.803 1 94.19 164 PHE B CA 1
ATOM 3564 C C . PHE B 1 164 ? 6.906 6.102 -3.291 1 94.19 164 PHE B C 1
ATOM 3566 O O . PHE B 1 164 ? 7.855 6.117 -4.074 1 94.19 164 PHE B O 1
ATOM 3573 N N . LEU B 1 165 ? 6.996 5.949 -2.021 1 94.94 165 LEU B N 1
ATOM 3574 C CA . LEU B 1 165 ? 8.305 5.801 -1.399 1 94.94 165 LEU B CA 1
ATOM 3575 C C . LEU B 1 165 ? 9.023 4.562 -1.93 1 94.94 165 LEU B C 1
ATOM 3577 O O . LEU B 1 165 ? 10.234 4.594 -2.17 1 94.94 165 LEU B O 1
ATOM 3581 N N . PHE B 1 166 ? 8.281 3.504 -2.115 1 94.56 166 PHE B N 1
ATOM 3582 C CA . PHE B 1 166 ? 8.859 2.277 -2.648 1 94.56 166 PHE B CA 1
ATOM 3583 C C . PHE B 1 166 ? 9.414 2.506 -4.051 1 94.56 166 PHE B C 1
ATOM 3585 O O . PHE B 1 166 ? 10.516 2.061 -4.371 1 94.56 166 PHE B O 1
ATOM 3592 N N . GLU B 1 167 ? 8.695 3.205 -4.875 1 90.62 167 GLU B N 1
ATOM 3593 C CA . GLU B 1 167 ? 9.148 3.525 -6.227 1 90.62 167 GLU B CA 1
ATOM 3594 C C . GLU B 1 167 ? 10.383 4.418 -6.191 1 90.62 167 GLU B C 1
ATOM 3596 O O . GLU B 1 167 ? 11.297 4.254 -7.008 1 90.62 167 GLU B O 1
ATOM 3601 N N . LEU B 1 168 ? 10.336 5.359 -5.285 1 90.94 168 LEU B N 1
ATOM 3602 C CA . LEU B 1 168 ? 11.477 6.25 -5.125 1 90.94 168 LEU B CA 1
ATOM 3603 C C . LEU B 1 168 ? 12.742 5.457 -4.801 1 90.94 168 LEU B C 1
ATOM 3605 O O . LEU B 1 168 ? 13.797 5.684 -5.402 1 90.94 168 LEU B O 1
ATOM 3609 N N . MET B 1 169 ? 12.625 4.543 -3.922 1 90.75 169 MET B N 1
ATOM 3610 C CA . MET B 1 169 ? 13.742 3.713 -3.498 1 90.75 169 MET B CA 1
ATOM 3611 C C . MET B 1 169 ? 14.234 2.834 -4.645 1 90.75 169 MET B C 1
ATOM 3613 O O . MET B 1 169 ? 15.438 2.689 -4.852 1 90.75 169 MET B O 1
ATOM 3617 N N . GLN B 1 170 ? 13.273 2.297 -5.383 1 85.81 170 GLN B N 1
ATOM 3618 C CA . GLN B 1 170 ? 13.641 1.437 -6.504 1 85.81 170 GLN B CA 1
ATOM 3619 C C . GLN B 1 170 ? 14.352 2.229 -7.594 1 85.81 170 GLN B C 1
ATOM 3621 O O . GLN B 1 170 ? 15.219 1.693 -8.289 1 85.81 170 GLN B O 1
ATOM 3626 N N . SER B 1 171 ? 14.023 3.445 -7.707 1 84.38 171 SER B N 1
ATOM 3627 C CA . SER B 1 171 ? 14.594 4.293 -8.742 1 84.38 171 SER B CA 1
ATOM 3628 C C . SER B 1 171 ? 15.953 4.844 -8.32 1 84.38 171 SER B C 1
ATOM 3630 O O . SER B 1 171 ? 16.641 5.488 -9.117 1 84.38 171 SER B O 1
ATOM 3632 N N . SER B 1 172 ? 16.281 4.734 -7.078 1 85.06 172 SER B N 1
ATOM 3633 C CA . SER B 1 172 ? 17.547 5.27 -6.586 1 85.06 172 SER B CA 1
ATOM 3634 C C . SER B 1 172 ? 18.703 4.324 -6.898 1 85.06 172 SER B C 1
ATOM 3636 O O . SER B 1 172 ? 19.859 4.672 -6.695 1 85.06 172 SER B O 1
ATOM 3638 N N . LYS B 1 173 ? 18.375 3.184 -7.309 1 74.38 173 LYS B N 1
ATOM 3639 C CA . LYS B 1 173 ? 19.438 2.275 -7.738 1 74.38 173 LYS B CA 1
ATOM 3640 C C . LYS B 1 173 ? 20.031 2.719 -9.07 1 74.38 173 LYS B C 1
ATOM 3642 O O . LYS B 1 173 ? 19.312 3.102 -9.984 1 74.38 173 LYS B O 1
ATOM 3647 N N . PRO B 1 174 ? 21.5 3.123 -8.883 1 61.31 174 PRO B N 1
ATOM 3648 C CA . PRO B 1 174 ? 22.109 3.652 -10.102 1 61.31 174 PRO B CA 1
ATOM 3649 C C . PRO B 1 174 ? 21.656 2.924 -11.367 1 61.31 174 PRO B C 1
ATOM 3651 O O . PRO B 1 174 ? 21.422 1.714 -11.328 1 61.31 174 PRO B O 1
ATOM 3654 N N . PRO B 1 175 ? 21.062 3.791 -12.164 1 51.62 175 PRO B N 1
ATOM 3655 C CA . PRO B 1 175 ? 20.797 3.115 -13.43 1 51.62 175 PRO B CA 1
ATOM 3656 C C . PRO B 1 175 ? 21.984 2.297 -13.93 1 51.62 175 PRO B C 1
ATOM 3658 O O . PRO B 1 175 ? 23.078 2.83 -14.086 1 51.62 175 PRO B O 1
ATOM 3661 N N . GLY B 1 176 ? 22.531 1.502 -13.18 1 45.53 176 GLY B N 1
ATOM 3662 C CA . GLY B 1 176 ? 23.531 0.824 -14 1 45.53 176 GLY B CA 1
ATOM 3663 C C . GLY B 1 176 ? 23.234 0.913 -15.484 1 45.53 176 GLY B C 1
ATOM 3664 O O . GLY B 1 176 ? 22.172 1.385 -15.891 1 45.53 176 GLY B O 1
ATOM 3665 N N . LYS B 1 177 ? 24.469 0.811 -16.406 1 43.28 177 LYS B N 1
ATOM 3666 C CA . LYS B 1 177 ? 24.141 0.657 -17.812 1 43.28 177 LYS B CA 1
ATOM 3667 C C . LYS B 1 177 ? 22.812 -0.091 -18 1 43.28 177 LYS B C 1
ATOM 3669 O O . LYS B 1 177 ? 22.719 -1.279 -17.672 1 43.28 177 LYS B O 1
ATOM 3674 N N . ALA B 1 178 ? 21.812 0.501 -17.531 1 43.47 178 ALA B N 1
ATOM 3675 C CA . ALA B 1 178 ? 20.562 -0.18 -17.797 1 43.47 178 ALA B CA 1
ATOM 3676 C C . ALA B 1 178 ? 20.703 -1.168 -18.953 1 43.47 178 ALA B C 1
ATOM 3678 O O . ALA B 1 178 ? 20.766 -0.767 -20.125 1 43.47 178 ALA B O 1
ATOM 3679 N N . PRO B 1 179 ? 21.469 -2.143 -18.875 1 40.78 179 PRO B N 1
ATOM 3680 C CA . PRO B 1 179 ? 21.188 -2.891 -20.094 1 40.78 179 PRO B CA 1
ATOM 3681 C C . PRO B 1 179 ? 19.688 -3.098 -20.328 1 40.78 179 PRO B C 1
ATOM 3683 O O . PRO B 1 179 ? 18.906 -3.021 -19.375 1 40.78 179 PRO B O 1
ATOM 3686 N N . ALA B 1 180 ? 19.094 -3.127 -21.469 1 46.31 180 ALA B N 1
ATOM 3687 C CA . ALA B 1 180 ? 17.75 -3.578 -21.828 1 46.31 180 ALA B CA 1
ATOM 3688 C C . ALA B 1 180 ? 17.188 -4.504 -20.75 1 46.31 180 ALA B C 1
ATOM 3690 O O . ALA B 1 180 ? 16.25 -4.141 -20.047 1 46.31 180 ALA B O 1
ATOM 3691 N N . VAL B 1 181 ? 17.281 -5.758 -20.828 1 52.38 181 VAL B N 1
ATOM 3692 C CA . VAL B 1 181 ? 16.938 -6.875 -19.953 1 52.38 181 VAL B CA 1
ATOM 3693 C C . VAL B 1 181 ? 18.109 -7.184 -19.016 1 52.38 181 VAL B C 1
ATOM 3695 O O . VAL B 1 181 ? 19.234 -7.438 -19.484 1 52.38 181 VAL B O 1
ATOM 3698 N N . SER B 1 182 ? 18.047 -6.836 -17.609 1 66.5 182 SER B N 1
ATOM 3699 C CA . SER B 1 182 ? 19.078 -7.262 -16.672 1 66.5 182 SER B CA 1
ATOM 3700 C C . SER B 1 182 ? 19.625 -8.641 -17.031 1 66.5 182 SER B C 1
ATOM 3702 O O . SER B 1 182 ? 18.875 -9.5 -17.5 1 66.5 182 SER B O 1
ATOM 3704 N N . PRO B 1 183 ? 20.938 -8.773 -17.25 1 74.81 183 PRO B N 1
ATOM 3705 C CA . PRO B 1 183 ? 21.469 -10.109 -17.516 1 74.81 183 PRO B CA 1
ATOM 3706 C C . PRO B 1 183 ? 20.781 -11.195 -16.688 1 74.81 183 PRO B C 1
ATOM 3708 O O . PRO B 1 183 ? 20.547 -12.297 -17.188 1 74.81 183 PRO B O 1
ATOM 3711 N N . THR B 1 184 ? 20.391 -10.734 -15.578 1 82.12 184 THR B N 1
ATOM 3712 C CA . THR B 1 184 ? 19.719 -11.688 -14.703 1 82.12 184 THR B CA 1
ATOM 3713 C C . THR B 1 184 ? 18.312 -11.992 -15.211 1 82.12 184 THR B C 1
ATOM 3715 O O . THR B 1 184 ? 17.891 -13.148 -15.219 1 82.12 184 THR B O 1
ATOM 3718 N N . ALA B 1 185 ? 17.719 -10.945 -15.641 1 81.19 185 ALA B N 1
ATOM 3719 C CA . ALA B 1 185 ? 16.391 -11.141 -16.188 1 81.19 185 ALA B CA 1
ATOM 3720 C C . ALA B 1 185 ? 16.422 -12.039 -17.422 1 81.19 185 ALA B C 1
ATOM 3722 O O . ALA B 1 185 ? 15.562 -12.898 -17.594 1 81.19 185 ALA B O 1
ATOM 3723 N N . ALA B 1 186 ? 17.375 -11.859 -18.172 1 84.56 186 ALA B N 1
ATOM 3724 C CA . ALA B 1 186 ? 17.531 -12.68 -19.375 1 84.56 186 ALA B CA 1
ATOM 3725 C C . ALA B 1 186 ? 17.797 -14.133 -19.016 1 84.56 186 ALA B C 1
ATOM 3727 O O . ALA B 1 186 ? 17.297 -15.047 -19.672 1 84.56 186 ALA B O 1
ATOM 3728 N N . LEU B 1 187 ? 18.578 -14.297 -18 1 88.12 187 LEU B N 1
ATOM 3729 C CA . LEU B 1 187 ? 18.875 -15.656 -17.578 1 88.12 187 LEU B CA 1
ATOM 3730 C C . LEU B 1 187 ? 17.641 -16.328 -16.984 1 88.12 187 LEU B C 1
ATOM 3732 O O . LEU B 1 187 ? 17.391 -17.516 -17.234 1 88.12 187 LEU B O 1
ATOM 3736 N N . LEU B 1 188 ? 16.906 -15.586 -16.25 1 88.88 188 LEU B N 1
ATOM 3737 C CA . LEU B 1 188 ? 15.664 -16.125 -15.703 1 88.88 188 LEU B CA 1
ATOM 3738 C C . LEU B 1 188 ? 14.719 -16.547 -16.812 1 88.88 188 LEU B C 1
ATOM 3740 O O . LEU B 1 188 ? 14.133 -17.625 -16.766 1 88.88 188 LEU B O 1
ATOM 3744 N N . GLU B 1 189 ? 14.641 -15.711 -17.781 1 88 189 GLU B N 1
ATOM 3745 C CA . GLU B 1 189 ? 13.789 -16.016 -18.938 1 88 189 GLU B CA 1
ATOM 3746 C C . GLU B 1 189 ? 14.289 -17.25 -19.672 1 88 189 GLU B C 1
ATOM 3748 O O . GLU B 1 189 ? 13.484 -18.062 -20.156 1 88 189 GLU B O 1
ATOM 3753 N N . ALA B 1 190 ? 15.539 -17.297 -19.766 1 89.44 190 ALA B N 1
ATOM 3754 C CA . ALA B 1 190 ? 16.141 -18.453 -20.453 1 89.44 190 ALA B CA 1
ATOM 3755 C C . ALA B 1 190 ? 15.828 -19.75 -19.719 1 89.44 190 ALA B C 1
ATOM 3757 O O . ALA B 1 190 ? 15.516 -20.766 -20.344 1 89.44 190 ALA B O 1
ATOM 3758 N N . VAL B 1 191 ? 15.945 -19.719 -18.438 1 91.62 191 VAL B N 1
ATOM 3759 C CA . VAL B 1 191 ? 15.641 -20.906 -17.641 1 91.62 191 VAL B CA 1
ATOM 3760 C C . VAL B 1 191 ? 14.164 -21.25 -17.781 1 91.62 191 VAL B C 1
ATOM 3762 O O . VAL B 1 191 ? 13.812 -22.422 -17.984 1 91.62 191 VAL B O 1
ATOM 3765 N N . GLN B 1 192 ? 13.367 -20.281 -17.734 1 88.75 192 GLN B N 1
ATOM 3766 C CA . GLN B 1 192 ? 11.922 -20.484 -17.844 1 88.75 192 GLN B CA 1
ATOM 3767 C C . GLN B 1 192 ? 11.562 -21.109 -19.188 1 88.75 192 GLN B C 1
ATOM 3769 O O . GLN B 1 192 ? 10.711 -22 -19.266 1 88.75 192 GLN B O 1
ATOM 3774 N N . ALA B 1 193 ? 12.172 -20.672 -20.172 1 86.5 193 ALA B N 1
ATOM 3775 C CA . ALA B 1 193 ? 11.891 -21.141 -21.531 1 86.5 193 ALA B CA 1
ATOM 3776 C C . ALA B 1 193 ? 12.344 -22.594 -21.719 1 86.5 193 ALA B C 1
ATOM 3778 O O . ALA B 1 193 ? 11.867 -23.297 -22.609 1 86.5 193 ALA B O 1
ATOM 3779 N N . GLY B 1 194 ? 13.227 -23.047 -20.891 1 83.12 194 GLY B N 1
ATOM 3780 C CA . GLY B 1 194 ? 13.836 -24.359 -21.062 1 83.12 194 GLY B CA 1
ATOM 3781 C C . GLY B 1 194 ? 13.227 -25.422 -20.188 1 83.12 194 GLY B C 1
ATOM 3782 O O . GLY B 1 194 ? 13.75 -26.531 -20.094 1 83.12 194 GLY B O 1
ATOM 3783 N N . ILE B 1 195 ? 12.055 -25.172 -19.594 1 81.44 195 ILE B N 1
ATOM 3784 C CA . ILE B 1 195 ? 11.594 -26.078 -18.547 1 81.44 195 ILE B CA 1
ATOM 3785 C C . ILE B 1 195 ? 10.773 -27.203 -19.172 1 81.44 195 ILE B C 1
ATOM 3787 O O . ILE B 1 195 ? 10.539 -28.234 -18.531 1 81.44 195 ILE B O 1
ATOM 3791 N N . ALA B 1 196 ? 10.242 -27.109 -20.391 1 76.69 196 ALA B N 1
ATOM 3792 C CA . ALA B 1 196 ? 9.359 -28.094 -21.016 1 76.69 196 ALA B CA 1
ATOM 3793 C C . ALA B 1 196 ? 10.109 -29.375 -21.344 1 76.69 196 ALA B C 1
ATOM 3795 O O . ALA B 1 196 ? 9.5 -30.438 -21.516 1 76.69 196 ALA B O 1
ATOM 3796 N N . GLU B 1 197 ? 11.383 -29.375 -21.469 1 76.12 197 GLU B N 1
ATOM 3797 C CA . GLU B 1 197 ? 12.289 -30.5 -21.641 1 76.12 197 GLU B CA 1
ATOM 3798 C C . GLU B 1 197 ? 13.164 -30.703 -20.406 1 76.12 197 GLU B C 1
ATOM 3800 O O . GLU B 1 197 ? 13.133 -29.906 -19.484 1 76.12 197 GLU B O 1
ATOM 3805 N N . PRO B 1 198 ? 13.664 -32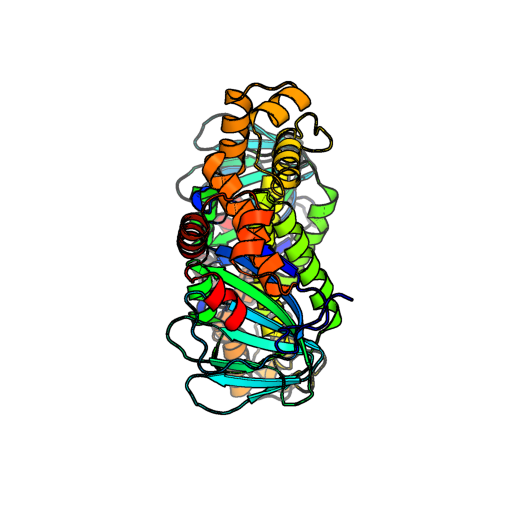 -20.281 1 81.62 198 PRO B N 1
ATOM 3806 C CA . PRO B 1 198 ? 14.648 -32.031 -19.203 1 81.62 198 PRO B CA 1
ATOM 3807 C C . PRO B 1 198 ? 15.586 -30.828 -19.203 1 81.62 198 PRO B C 1
ATOM 3809 O O . PRO B 1 198 ? 16.125 -30.469 -20.266 1 81.62 198 PRO B O 1
ATOM 3812 N N . PHE B 1 199 ? 15.445 -30.109 -18.156 1 85.81 199 PHE B N 1
ATOM 3813 C CA . PHE B 1 199 ? 16.25 -28.906 -18.047 1 85.81 199 PHE B CA 1
ATOM 3814 C C . PHE B 1 199 ? 17.734 -29.219 -18.109 1 85.81 199 PHE B C 1
ATOM 3816 O O . PHE B 1 199 ? 18.234 -30.031 -17.344 1 85.81 199 PHE B O 1
ATOM 3823 N N . ASP B 1 200 ? 18.312 -28.719 -19.094 1 90.19 200 ASP B N 1
ATOM 3824 C CA . ASP B 1 200 ? 19.75 -28.906 -19.281 1 90.19 200 ASP B CA 1
ATOM 3825 C C . ASP B 1 200 ? 20.531 -27.625 -18.984 1 90.19 200 ASP B C 1
ATOM 3827 O O . ASP B 1 200 ? 20.719 -26.797 -19.859 1 90.19 200 ASP B O 1
ATOM 3831 N N . ALA B 1 201 ? 21.016 -27.625 -17.781 1 92.12 201 ALA B N 1
ATOM 3832 C CA . ALA B 1 201 ? 21.734 -26.438 -17.328 1 92.12 201 ALA B CA 1
ATOM 3833 C C . ALA B 1 201 ? 23.016 -26.234 -18.125 1 92.12 201 ALA B C 1
ATOM 3835 O O . ALA B 1 201 ? 23.406 -25.094 -18.422 1 92.12 201 ALA B O 1
ATOM 3836 N N . ALA B 1 202 ? 23.641 -27.297 -18.453 1 93.12 202 ALA B N 1
ATOM 3837 C CA . ALA B 1 202 ? 24.891 -27.219 -19.188 1 93.12 202 ALA B CA 1
ATOM 3838 C C . ALA B 1 202 ? 24.688 -26.609 -20.578 1 93.12 202 ALA B C 1
ATOM 3840 O O . ALA B 1 202 ? 25.469 -25.75 -21 1 93.12 202 ALA B O 1
ATOM 3841 N N . ALA B 1 203 ? 23.703 -27.078 -21.203 1 92.69 203 ALA B N 1
ATOM 3842 C CA . ALA B 1 203 ? 23.375 -26.547 -22.531 1 92.69 203 ALA B CA 1
ATOM 3843 C C . ALA B 1 203 ? 23.062 -25.047 -22.453 1 92.69 203 ALA B C 1
ATOM 3845 O O . ALA B 1 203 ? 23.453 -24.281 -23.344 1 92.69 203 ALA B O 1
ATOM 3846 N N . LEU B 1 204 ? 22.312 -24.672 -21.438 1 91.88 204 LEU B N 1
ATOM 3847 C CA . LEU B 1 204 ? 21.969 -23.266 -21.25 1 91.88 204 LEU B CA 1
ATOM 3848 C C . LEU B 1 204 ? 23.234 -22.422 -21.047 1 91.88 204 LEU B C 1
ATOM 3850 O O . LEU B 1 204 ? 23.359 -21.344 -21.625 1 91.88 204 LEU B O 1
ATOM 3854 N N . CYS B 1 205 ? 24.094 -22.891 -20.234 1 94.38 205 CYS B N 1
ATOM 3855 C CA . CYS B 1 205 ? 25.344 -22.203 -19.969 1 94.38 205 CYS B CA 1
ATOM 3856 C C . CYS B 1 205 ? 26.141 -22 -21.266 1 94.38 205 CYS B C 1
ATOM 3858 O O . CYS B 1 205 ? 26.688 -20.922 -21.5 1 94.38 205 CYS B O 1
ATOM 3860 N N . GLU B 1 206 ? 26.219 -23.062 -22.062 1 94.44 206 GLU B N 1
ATOM 3861 C CA . GLU B 1 206 ? 26.922 -23 -23.328 1 94.44 206 GLU B CA 1
ATOM 3862 C C . GLU B 1 206 ? 26.312 -21.938 -24.25 1 94.44 206 GLU B C 1
ATOM 3864 O O . GLU B 1 206 ? 27.031 -21.141 -24.844 1 94.44 206 GLU B O 1
ATOM 3869 N N . ARG B 1 207 ? 25.062 -21.922 -24.312 1 91.75 207 ARG B N 1
ATOM 3870 C CA . ARG B 1 207 ? 24.344 -21 -25.188 1 91.75 207 ARG B CA 1
ATOM 3871 C C . ARG B 1 207 ? 24.562 -19.562 -24.766 1 91.75 207 ARG B C 1
ATOM 3873 O O . ARG B 1 207 ? 24.625 -18.656 -25.609 1 91.75 207 ARG B O 1
ATOM 3880 N N . HIS B 1 208 ? 24.656 -19.328 -23.484 1 91.75 208 HIS B N 1
ATOM 3881 C CA . HIS B 1 208 ? 24.766 -17.969 -22.969 1 91.75 208 HIS B CA 1
ATOM 3882 C C . HIS B 1 208 ? 26.188 -17.641 -22.594 1 91.75 208 HIS B C 1
ATOM 3884 O O . HIS B 1 208 ? 26.453 -16.562 -22.031 1 91.75 208 HIS B O 1
ATOM 3890 N N . HIS B 1 209 ? 27.078 -18.531 -22.844 1 94 209 HIS B N 1
ATOM 3891 C CA . HIS B 1 209 ? 28.5 -18.344 -22.625 1 94 209 HIS B CA 1
ATOM 3892 C C . HIS B 1 209 ? 28.797 -17.953 -21.172 1 94 209 HIS B C 1
ATOM 3894 O O . HIS B 1 209 ? 29.516 -17 -20.922 1 94 209 HIS B O 1
ATOM 3900 N N . ILE B 1 210 ? 28.188 -18.688 -20.266 1 94.69 210 ILE B N 1
ATOM 3901 C CA . ILE B 1 210 ? 28.453 -18.5 -18.844 1 94.69 210 ILE B CA 1
ATOM 3902 C C . ILE B 1 210 ? 28.75 -19.844 -18.188 1 94.69 210 ILE B C 1
ATOM 3904 O O . ILE B 1 210 ? 28.453 -20.891 -18.75 1 94.69 210 ILE B O 1
ATOM 3908 N N . SER B 1 211 ? 29.406 -19.75 -17.031 1 95.88 211 SER B N 1
ATOM 3909 C CA . SER B 1 211 ? 29.703 -20.969 -16.266 1 95.88 211 SER B CA 1
ATOM 3910 C C . SER B 1 211 ? 28.516 -21.391 -15.43 1 95.88 211 SER B C 1
ATOM 3912 O O . SER B 1 211 ? 27.594 -20.609 -15.18 1 95.88 211 SER B O 1
ATOM 3914 N N . MET B 1 212 ? 28.594 -22.688 -15.023 1 95.75 212 MET B N 1
ATOM 3915 C CA . MET B 1 212 ? 27.562 -23.219 -14.125 1 95.75 212 MET B CA 1
ATOM 3916 C C . MET B 1 212 ? 27.531 -22.438 -12.812 1 95.75 212 MET B C 1
ATOM 3918 O O . MET B 1 212 ? 26.469 -22.172 -12.266 1 95.75 212 MET B O 1
ATOM 3922 N N . SER B 1 213 ? 28.641 -22.094 -12.367 1 96.19 213 SER B N 1
ATOM 3923 C CA . SER B 1 213 ? 28.75 -21.312 -11.133 1 96.19 213 SER B CA 1
ATOM 3924 C C . SER B 1 213 ? 28.094 -19.953 -11.281 1 96.19 213 SER B C 1
ATOM 3926 O O . SER B 1 213 ? 27.391 -19.484 -10.367 1 96.19 213 SER B O 1
ATOM 3928 N N . THR B 1 214 ? 28.266 -19.391 -12.383 1 94.88 214 THR B N 1
ATOM 3929 C CA . THR B 1 214 ? 27.672 -18.078 -12.664 1 94.88 214 THR B CA 1
ATOM 3930 C C . THR B 1 214 ? 26.141 -18.188 -12.734 1 94.88 214 THR B C 1
ATOM 3932 O O . THR B 1 214 ? 25.438 -17.344 -12.18 1 94.88 214 THR B O 1
ATOM 3935 N N . LEU B 1 215 ? 25.703 -19.203 -13.398 1 95.06 215 LEU B N 1
ATOM 3936 C CA . LEU B 1 215 ? 24.266 -19.422 -13.5 1 95.06 215 LEU B CA 1
ATOM 3937 C C . LEU B 1 215 ? 23.641 -19.625 -12.125 1 95.06 215 LEU B C 1
ATOM 3939 O O . LEU B 1 215 ? 22.656 -18.969 -11.773 1 95.06 215 LEU B O 1
ATOM 3943 N N . ARG B 1 216 ? 24.234 -20.484 -11.375 1 96.19 216 ARG B N 1
ATOM 3944 C CA . ARG B 1 216 ? 23.734 -20.797 -10.047 1 96.19 216 ARG B CA 1
ATOM 3945 C C . ARG B 1 216 ? 23.719 -19.547 -9.164 1 96.19 216 ARG B C 1
ATOM 3947 O O . ARG B 1 216 ? 22.734 -19.297 -8.461 1 96.19 216 ARG B O 1
ATOM 3954 N N . ARG B 1 217 ? 24.75 -18.812 -9.234 1 95.12 217 ARG B N 1
ATOM 3955 C CA . ARG B 1 217 ? 24.844 -17.594 -8.438 1 95.12 217 ARG B CA 1
ATOM 3956 C C . ARG B 1 217 ? 23.797 -16.562 -8.867 1 95.12 217 ARG B C 1
ATOM 3958 O O . ARG B 1 217 ? 23.172 -15.922 -8.023 1 95.12 217 ARG B O 1
ATOM 3965 N N . ALA B 1 218 ? 23.609 -16.453 -10.125 1 93.31 218 ALA B N 1
ATOM 3966 C CA . ALA B 1 218 ? 22.641 -15.492 -10.664 1 93.31 218 ALA B CA 1
ATOM 3967 C C . ALA B 1 218 ? 21.219 -15.836 -10.234 1 93.31 218 ALA B C 1
ATOM 3969 O O . ALA B 1 218 ? 20.469 -14.953 -9.812 1 93.31 218 ALA B O 1
ATOM 3970 N N . ILE B 1 219 ? 20.922 -17.109 -10.289 1 94 219 ILE B N 1
ATOM 3971 C CA . ILE B 1 219 ? 19.578 -17.547 -9.93 1 94 219 ILE B CA 1
ATOM 3972 C C . ILE B 1 219 ? 19.359 -17.359 -8.43 1 94 219 ILE B C 1
ATOM 3974 O O . ILE B 1 219 ? 18.328 -16.812 -8.016 1 94 219 ILE B O 1
ATOM 3978 N N . HIS B 1 220 ? 20.312 -17.719 -7.746 1 95.12 220 HIS B N 1
ATOM 3979 C CA . HIS B 1 220 ? 20.188 -17.578 -6.301 1 95.12 220 HIS B CA 1
ATOM 3980 C C . HIS B 1 220 ? 20.062 -16.109 -5.898 1 95.12 220 HIS B C 1
ATOM 3982 O O . HIS B 1 220 ? 19.234 -15.766 -5.051 1 95.12 220 HIS B O 1
ATOM 3988 N N . LYS B 1 221 ? 20.828 -15.344 -6.461 1 92.12 221 LYS B N 1
ATOM 3989 C CA . LYS B 1 221 ? 20.797 -13.914 -6.16 1 92.12 221 LYS B CA 1
ATOM 3990 C C . LYS B 1 221 ? 19.438 -13.312 -6.547 1 92.12 221 LYS B C 1
ATOM 3992 O O . LYS B 1 221 ? 18.906 -12.477 -5.82 1 92.12 221 LYS B O 1
ATOM 3997 N N . ALA B 1 222 ? 18.906 -13.758 -7.621 1 91.44 222 ALA B N 1
ATOM 3998 C CA . ALA B 1 222 ? 17.703 -13.164 -8.18 1 91.44 222 ALA B CA 1
ATOM 3999 C C . ALA B 1 222 ? 16.453 -13.688 -7.473 1 91.44 222 ALA B C 1
ATOM 4001 O O . ALA B 1 222 ? 15.469 -12.969 -7.312 1 91.44 222 ALA B O 1
ATOM 4002 N N . THR B 1 223 ? 16.484 -14.945 -7.035 1 93.94 223 THR B N 1
ATOM 4003 C CA . THR B 1 223 ? 15.234 -15.562 -6.609 1 93.94 223 THR B CA 1
ATOM 4004 C C . THR B 1 223 ? 15.312 -16.016 -5.152 1 93.94 223 THR B C 1
ATOM 4006 O O . THR B 1 223 ? 14.289 -16.266 -4.52 1 93.94 223 THR B O 1
ATOM 4009 N N . GLY B 1 224 ? 16.484 -16.141 -4.691 1 94.75 224 GLY B N 1
ATOM 4010 C CA . GLY B 1 224 ? 16.688 -16.703 -3.367 1 94.75 224 GLY B CA 1
ATOM 4011 C C . GLY B 1 224 ? 16.703 -18.219 -3.357 1 94.75 224 GLY B C 1
ATOM 4012 O O . GLY B 1 224 ? 17.016 -18.828 -2.34 1 94.75 224 GLY B O 1
ATOM 4013 N N . TYR B 1 225 ? 16.422 -18.812 -4.418 1 95.5 225 TYR B N 1
ATOM 4014 C CA . TYR B 1 225 ? 16.391 -20.266 -4.512 1 95.5 225 TYR B CA 1
ATOM 4015 C C . TYR B 1 225 ? 17.641 -20.797 -5.203 1 95.5 225 TYR B C 1
ATOM 4017 O O . TYR B 1 225 ? 18.281 -20.094 -5.98 1 95.5 225 TYR B O 1
ATOM 4025 N N . SER B 1 226 ? 17.969 -22.062 -4.914 1 96.56 226 SER B N 1
ATOM 4026 C CA . SER B 1 226 ? 18.953 -22.75 -5.738 1 96.56 226 SER B CA 1
ATOM 4027 C C . SER B 1 226 ? 18.422 -23 -7.145 1 96.56 226 SER B C 1
ATOM 4029 O O . SER B 1 226 ? 17.219 -22.984 -7.363 1 96.56 226 SER B O 1
ATOM 4031 N N . LEU B 1 227 ? 19.344 -23.203 -8.07 1 94.88 227 LEU B N 1
ATOM 4032 C CA . LEU B 1 227 ? 18.938 -23.469 -9.453 1 94.88 227 LEU B CA 1
ATOM 4033 C C . LEU B 1 227 ? 17.984 -24.641 -9.516 1 94.88 227 LEU B C 1
ATOM 4035 O O . LEU B 1 227 ? 16.953 -24.562 -10.188 1 94.88 227 LEU B O 1
ATOM 4039 N N . HIS B 1 228 ? 18.312 -25.656 -8.805 1 94.31 228 HIS B N 1
ATOM 4040 C CA . HIS B 1 228 ? 17.484 -26.844 -8.82 1 94.31 228 HIS B CA 1
ATOM 4041 C C . HIS B 1 228 ? 16.094 -26.562 -8.273 1 94.31 228 HIS B C 1
ATOM 4043 O O . HIS B 1 228 ? 15.094 -26.938 -8.883 1 94.31 228 HIS B O 1
ATOM 4049 N N . GLU B 1 229 ? 16.062 -25.875 -7.137 1 95.44 229 GLU B N 1
ATOM 4050 C CA . GLU B 1 229 ? 14.789 -25.531 -6.531 1 95.44 229 GLU B CA 1
ATOM 4051 C C . GLU B 1 229 ? 13.977 -24.609 -7.445 1 95.44 229 GLU B C 1
ATOM 4053 O O . GLU B 1 229 ? 12.766 -24.797 -7.59 1 95.44 229 GLU B O 1
ATOM 4058 N N . TYR B 1 230 ? 14.633 -23.656 -8.055 1 95.5 230 TYR B N 1
ATOM 4059 C CA . TYR B 1 230 ? 13.969 -22.734 -8.969 1 95.5 230 TYR B CA 1
ATOM 4060 C C . TYR B 1 230 ? 13.344 -23.484 -10.141 1 95.5 230 TYR B C 1
ATOM 4062 O O . TYR B 1 230 ? 12.188 -23.25 -10.492 1 95.5 230 TYR B O 1
ATOM 4070 N N . VAL B 1 231 ? 14.062 -24.375 -10.719 1 94.81 231 VAL B N 1
ATOM 4071 C CA . VAL B 1 231 ? 13.578 -25.156 -11.859 1 94.81 231 VAL B CA 1
ATOM 4072 C C . VAL B 1 231 ? 12.383 -26 -11.438 1 94.81 231 VAL B C 1
ATOM 4074 O O . VAL B 1 231 ? 11.391 -26.078 -12.156 1 94.81 231 VAL B O 1
ATOM 4077 N N . HIS B 1 232 ? 12.492 -26.562 -10.258 1 95 232 HIS B N 1
ATOM 4078 C CA . HIS B 1 232 ? 11.383 -27.359 -9.75 1 95 232 HIS B CA 1
ATOM 4079 C C . HIS B 1 232 ? 10.125 -26.516 -9.594 1 95 232 HIS B C 1
ATOM 4081 O O . HIS B 1 232 ? 9.031 -26.938 -9.977 1 95 232 HIS B O 1
ATOM 4087 N N . ARG B 1 233 ? 10.305 -25.391 -9.07 1 94.81 233 ARG B N 1
ATOM 4088 C CA . ARG B 1 233 ? 9.156 -24.5 -8.859 1 94.81 233 ARG B CA 1
ATOM 4089 C C . ARG B 1 233 ? 8.555 -24.062 -10.195 1 94.81 233 ARG B C 1
ATOM 4091 O O . ARG B 1 233 ? 7.336 -23.984 -10.328 1 94.81 233 ARG B O 1
ATOM 4098 N N . LEU B 1 234 ? 9.383 -23.781 -11.141 1 94.5 234 LEU B N 1
ATOM 4099 C CA . LEU B 1 234 ? 8.906 -23.438 -12.477 1 94.5 234 LEU B CA 1
ATOM 4100 C C . LEU B 1 234 ? 8.102 -24.578 -13.078 1 94.5 234 LEU B C 1
ATOM 4102 O O . LEU B 1 234 ? 7.023 -24.359 -13.633 1 94.5 234 LEU B O 1
ATOM 4106 N N . LYS B 1 235 ? 8.633 -25.719 -12.961 1 94.81 235 LYS B N 1
ATOM 4107 C CA . LYS B 1 235 ? 7.969 -26.891 -13.523 1 94.81 235 LYS B CA 1
ATOM 4108 C C . LYS B 1 235 ? 6.633 -27.141 -12.836 1 94.81 235 LYS B C 1
ATOM 4110 O O . LYS B 1 235 ? 5.641 -27.453 -13.492 1 94.81 235 LYS B O 1
ATOM 4115 N N . ILE B 1 236 ? 6.672 -27.016 -11.539 1 95.19 236 ILE B N 1
ATOM 4116 C CA . ILE B 1 236 ? 5.441 -27.25 -10.789 1 95.19 236 ILE B CA 1
ATOM 4117 C C . ILE B 1 236 ? 4.398 -26.188 -11.164 1 95.19 236 ILE B C 1
ATOM 4119 O O . ILE B 1 236 ? 3.213 -26.5 -11.289 1 95.19 236 ILE B O 1
ATOM 4123 N N . SER B 1 237 ? 4.844 -24.984 -11.281 1 93.62 237 SER B N 1
ATOM 4124 C CA . SER B 1 237 ? 3.936 -23.938 -11.742 1 93.62 237 SER B CA 1
ATOM 4125 C C . SER B 1 237 ? 3.342 -24.281 -13.102 1 93.62 237 SER B C 1
ATOM 4127 O O . SER B 1 237 ? 2.137 -24.141 -13.312 1 93.62 237 SER B O 1
ATOM 4129 N N . GLU B 1 238 ? 4.141 -24.734 -13.977 1 92.5 238 GLU B N 1
ATOM 4130 C CA . GLU B 1 238 ? 3.672 -25.156 -15.289 1 92.5 238 GLU B CA 1
ATOM 4131 C C . GLU B 1 238 ? 2.736 -26.359 -15.188 1 92.5 238 GLU B C 1
ATOM 4133 O O . GLU B 1 238 ? 1.75 -26.453 -15.922 1 92.5 238 GLU B O 1
ATOM 4138 N N . ALA B 1 239 ? 3.09 -27.219 -14.352 1 93.88 239 ALA B N 1
ATOM 4139 C CA . ALA B 1 239 ? 2.229 -28.375 -14.125 1 93.88 239 ALA B CA 1
ATOM 4140 C C . ALA B 1 239 ? 0.82 -27.938 -13.727 1 93.88 239 ALA B C 1
ATOM 4142 O O . ALA B 1 239 ? -0.168 -28.5 -14.211 1 93.88 239 ALA B O 1
ATOM 4143 N N . LYS B 1 240 ? 0.768 -26.969 -12.828 1 91.69 240 LYS B N 1
ATOM 4144 C CA . LYS B 1 240 ? -0.527 -26.422 -12.43 1 91.69 240 LYS B CA 1
ATOM 4145 C C . LYS B 1 240 ? -1.32 -25.938 -13.641 1 91.69 240 LYS B C 1
ATOM 4147 O O . LYS B 1 240 ? -2.51 -26.234 -13.766 1 91.69 240 LYS B O 1
ATOM 4152 N N . ASN B 1 241 ? -0.65 -25.266 -14.477 1 89.88 241 ASN B N 1
ATOM 4153 C CA . ASN B 1 241 ? -1.288 -24.734 -15.68 1 89.88 241 ASN B CA 1
ATOM 4154 C C . ASN B 1 241 ? -1.775 -25.859 -16.594 1 89.88 241 ASN B C 1
ATOM 4156 O O . ASN B 1 241 ? -2.893 -25.797 -17.109 1 89.88 241 ASN B O 1
ATOM 4160 N N . ILE B 1 242 ? -0.973 -26.828 -16.766 1 90.62 242 ILE B N 1
ATOM 4161 C CA . ILE B 1 242 ? -1.321 -27.953 -17.625 1 90.62 242 ILE B CA 1
ATOM 4162 C C . ILE B 1 242 ? -2.521 -28.703 -17.047 1 90.62 242 ILE B C 1
ATOM 4164 O O . ILE B 1 242 ? -3.49 -28.984 -17.75 1 90.62 242 ILE B O 1
ATOM 4168 N N . LEU B 1 243 ? -2.463 -28.938 -15.758 1 90 243 LEU B N 1
ATOM 4169 C CA . LEU B 1 243 ? -3.508 -29.703 -15.086 1 90 243 LEU B CA 1
ATOM 4170 C C . LEU B 1 243 ? -4.848 -28.984 -15.164 1 90 243 LEU B C 1
ATOM 4172 O O . LEU B 1 243 ? -5.898 -29.625 -15.25 1 90 243 LEU B O 1
ATOM 4176 N N . LEU B 1 244 ? -4.762 -27.703 -15.188 1 87.81 244 LEU B N 1
ATOM 4177 C CA . LEU B 1 244 ? -5.992 -26.922 -15.141 1 87.81 244 LEU B CA 1
ATOM 4178 C C . LEU B 1 244 ? -6.516 -26.641 -16.547 1 87.81 244 LEU B C 1
ATOM 4180 O O . LEU B 1 244 ? -7.703 -26.344 -16.719 1 87.81 244 LEU B O 1
ATOM 4184 N N . ASN B 1 245 ? -5.625 -26.734 -17.562 1 89.44 245 ASN B N 1
ATOM 4185 C CA . ASN B 1 245 ? -6.023 -26.266 -18.891 1 89.44 245 ASN B CA 1
ATOM 4186 C C . ASN B 1 245 ? -6.082 -27.406 -19.906 1 89.44 245 ASN B C 1
ATOM 4188 O O . ASN B 1 245 ? -6.48 -27.203 -21.047 1 89.44 245 ASN B O 1
ATOM 4192 N N . THR B 1 246 ? -5.633 -28.578 -19.453 1 87.44 246 THR B N 1
ATOM 4193 C CA . THR B 1 246 ? -5.625 -29.719 -20.375 1 87.44 246 THR B CA 1
ATOM 4194 C C . THR B 1 246 ? -6.219 -30.953 -19.703 1 87.44 246 THR B C 1
ATOM 4196 O O . THR B 1 246 ? -6.547 -30.922 -18.516 1 87.44 246 THR B O 1
ATOM 4199 N N . ASN B 1 247 ? -6.367 -32 -20.484 1 86.56 247 ASN B N 1
ATOM 4200 C CA . ASN B 1 247 ? -6.848 -33.281 -19.953 1 86.56 247 ASN B CA 1
ATOM 4201 C C . ASN B 1 247 ? -5.707 -34.281 -19.734 1 86.56 247 ASN B C 1
ATOM 4203 O O . ASN B 1 247 ? -5.941 -35.469 -19.578 1 86.56 247 ASN B O 1
ATOM 4207 N N . GLN B 1 248 ? -4.59 -33.719 -19.75 1 91.38 248 GLN B N 1
ATOM 4208 C CA . GLN B 1 248 ? -3.443 -34.594 -19.547 1 91.38 248 GLN B CA 1
ATOM 4209 C C . GLN B 1 248 ? -3.467 -35.219 -18.156 1 91.38 248 GLN B C 1
ATOM 4211 O O . GLN B 1 248 ? -3.785 -34.562 -17.172 1 91.38 248 GLN B O 1
ATOM 4216 N N . SER B 1 249 ? -3.164 -36.5 -18.188 1 93.38 249 SER B N 1
ATOM 4217 C CA . SER B 1 249 ? -3.055 -37.156 -16.906 1 93.38 249 SER B CA 1
ATOM 4218 C C . SER B 1 249 ? -1.872 -36.625 -16.094 1 93.38 249 SER B C 1
ATOM 4220 O O . SER B 1 249 ? -1.012 -35.938 -16.641 1 93.38 249 SER B O 1
ATOM 4222 N N . VAL B 1 250 ? -1.894 -36.969 -14.82 1 95.12 250 VAL B N 1
ATOM 4223 C CA . VAL B 1 250 ? -0.775 -36.594 -13.961 1 95.12 250 VAL B CA 1
ATOM 4224 C C . VAL B 1 250 ? 0.523 -37.156 -14.523 1 95.12 250 VAL B C 1
ATOM 4226 O O . VAL B 1 250 ? 1.545 -36.469 -14.562 1 95.12 250 VAL B O 1
ATOM 4229 N N . LYS B 1 251 ? 0.381 -38.375 -14.992 1 95.56 251 LYS B N 1
ATOM 4230 C CA . LYS B 1 251 ? 1.544 -39.062 -15.578 1 95.56 251 LYS B CA 1
ATOM 4231 C C . LYS B 1 251 ? 2.023 -38.312 -16.828 1 95.56 251 LYS B C 1
ATOM 4233 O O . LYS B 1 251 ? 3.219 -38.062 -16.984 1 95.56 251 LYS B O 1
ATOM 4238 N N . GLU B 1 252 ? 1.161 -38 -17.688 1 94.88 252 GLU B N 1
ATOM 4239 C CA . GLU B 1 252 ? 1.501 -37.312 -18.922 1 94.88 252 GLU B CA 1
ATOM 4240 C C . GLU B 1 252 ? 2.109 -35.938 -18.625 1 94.88 252 GLU B C 1
ATOM 4242 O O . GLU B 1 252 ? 3.053 -35.5 -19.297 1 94.88 252 GLU B O 1
ATOM 4247 N N . THR B 1 253 ? 1.522 -35.25 -17.672 1 94.62 253 THR B N 1
ATOM 4248 C CA . THR B 1 253 ? 2.035 -33.938 -17.25 1 94.62 253 THR B CA 1
ATOM 4249 C C . THR B 1 253 ? 3.469 -34.062 -16.75 1 94.62 253 THR B C 1
ATOM 4251 O O . THR B 1 253 ? 4.336 -33.281 -17.125 1 94.62 253 THR B O 1
ATOM 4254 N N . ALA B 1 254 ? 3.689 -35.031 -15.906 1 95.25 254 ALA B N 1
ATOM 4255 C CA . ALA B 1 254 ? 5.023 -35.281 -15.367 1 95.25 254 ALA B CA 1
ATOM 4256 C C . ALA B 1 254 ? 6.035 -35.531 -16.484 1 95.25 254 ALA B C 1
ATOM 4258 O O . ALA B 1 254 ? 7.117 -34.938 -16.5 1 95.25 254 ALA B O 1
ATOM 4259 N N . ILE B 1 255 ? 5.676 -36.344 -17.453 1 93.12 255 ILE B N 1
ATOM 4260 C CA . ILE B 1 255 ? 6.543 -36.688 -18.578 1 93.12 255 ILE B CA 1
ATOM 4261 C C . ILE B 1 255 ? 6.816 -35.469 -19.422 1 93.12 255 ILE B C 1
ATOM 4263 O O . ILE B 1 255 ? 7.957 -35.219 -19.812 1 93.12 255 ILE B O 1
ATOM 4267 N N . ALA B 1 256 ? 5.816 -34.719 -19.656 1 91.31 256 ALA B N 1
ATOM 4268 C CA . ALA B 1 256 ? 5.938 -33.5 -20.453 1 91.31 256 ALA B CA 1
ATOM 4269 C C . ALA B 1 256 ? 6.93 -32.531 -19.844 1 91.31 256 ALA B C 1
ATOM 4271 O O . ALA B 1 256 ? 7.59 -31.766 -20.547 1 91.31 256 ALA B O 1
ATOM 4272 N N . LEU B 1 257 ? 7.055 -32.562 -18.562 1 93.5 257 LEU B N 1
ATOM 4273 C CA . LEU B 1 257 ? 7.914 -31.641 -17.859 1 93.5 257 LEU B CA 1
ATOM 4274 C C . LEU B 1 257 ? 9.273 -32.281 -17.547 1 93.5 257 LEU B C 1
ATOM 4276 O O . LEU B 1 257 ? 10.094 -31.672 -16.859 1 93.5 257 LEU B O 1
ATOM 4280 N N . GLY B 1 258 ? 9.477 -33.469 -18.016 1 91.5 258 GLY B N 1
ATOM 4281 C CA . GLY B 1 258 ? 10.789 -34.094 -18 1 91.5 258 GLY B CA 1
ATOM 4282 C C . GLY B 1 258 ? 11.039 -34.938 -16.75 1 91.5 258 GLY B C 1
ATOM 4283 O O . GLY B 1 258 ? 12.18 -35.281 -16.453 1 91.5 258 GLY B O 1
ATOM 4284 N N . PHE B 1 259 ? 9.992 -35.219 -16.031 1 93.56 259 PHE B N 1
ATOM 4285 C CA . PHE B 1 259 ? 10.164 -36.094 -14.883 1 93.56 259 PHE B CA 1
ATOM 4286 C C . PHE B 1 259 ? 10.148 -37.562 -15.297 1 93.56 259 PHE B C 1
ATOM 4288 O O . PHE B 1 259 ? 9.305 -37.969 -16.094 1 93.56 259 PHE B O 1
ATOM 4295 N N . LYS B 1 260 ? 11.086 -38.25 -14.805 1 90.38 260 LYS B N 1
ATOM 4296 C CA . LYS B 1 260 ? 11.164 -39.688 -15.133 1 90.38 260 LYS B CA 1
ATOM 4297 C C . LYS B 1 260 ? 10.297 -40.5 -14.18 1 90.38 260 LYS B C 1
ATOM 4299 O O . LYS B 1 260 ? 9.812 -41.562 -14.547 1 90.38 260 LYS B O 1
ATOM 4304 N N . ASP B 1 261 ? 10.117 -39.969 -13.016 1 94 261 ASP B N 1
ATOM 4305 C CA . ASP B 1 261 ? 9.359 -40.656 -11.969 1 94 261 ASP B CA 1
ATOM 4306 C C . ASP B 1 261 ? 8.117 -39.875 -11.578 1 94 261 ASP B C 1
ATOM 4308 O O . ASP B 1 261 ? 8.219 -38.812 -10.945 1 94 261 ASP B O 1
ATOM 4312 N N . VAL B 1 262 ? 7.012 -40.469 -11.891 1 94.94 262 VAL B N 1
ATOM 4313 C CA . VAL B 1 262 ? 5.738 -39.812 -11.633 1 94.94 262 VAL B CA 1
ATOM 4314 C C . VAL B 1 262 ? 5.516 -39.688 -10.125 1 94.94 262 VAL B C 1
ATOM 4316 O O . VAL B 1 262 ? 4.938 -38.688 -9.664 1 94.94 262 VAL B O 1
ATOM 4319 N N . PHE B 1 263 ? 6.012 -40.625 -9.383 1 95.62 263 PHE B N 1
ATOM 4320 C CA . PHE B 1 263 ? 5.852 -40.562 -7.934 1 95.62 263 PHE B CA 1
ATOM 4321 C C . PHE B 1 263 ? 6.664 -39.406 -7.34 1 95.62 263 PHE B C 1
ATOM 4323 O O . PHE B 1 263 ? 6.203 -38.719 -6.43 1 95.62 263 PHE B O 1
ATOM 4330 N N . TYR B 1 264 ? 7.832 -39.312 -7.883 1 96 264 TYR B N 1
ATOM 4331 C CA . TYR B 1 264 ? 8.641 -38.188 -7.441 1 96 264 TYR B CA 1
ATOM 4332 C C . TYR B 1 264 ? 7.973 -36.875 -7.797 1 96 264 TYR B C 1
ATOM 4334 O O . TYR B 1 264 ? 7.922 -35.969 -6.973 1 96 264 TYR B O 1
ATOM 4342 N N . PHE B 1 265 ? 7.477 -36.781 -9 1 96.56 265 PHE B N 1
ATOM 4343 C CA . PHE B 1 265 ? 6.754 -35.594 -9.438 1 96.56 265 PHE B CA 1
ATOM 4344 C C . PHE B 1 265 ? 5.605 -35.281 -8.484 1 96.56 265 PHE B C 1
ATOM 4346 O O . PHE B 1 265 ? 5.449 -34.156 -8.047 1 96.56 265 PHE B O 1
ATOM 4353 N N . SER B 1 266 ? 4.836 -36.219 -8.148 1 97.12 266 SER B N 1
ATOM 4354 C CA . SER B 1 266 ? 3.662 -36.031 -7.297 1 97.12 266 SER B CA 1
ATOM 4355 C C . SER B 1 266 ? 4.059 -35.562 -5.902 1 97.12 266 SER B C 1
ATOM 4357 O O . SER B 1 266 ? 3.408 -34.688 -5.332 1 97.12 266 SER B O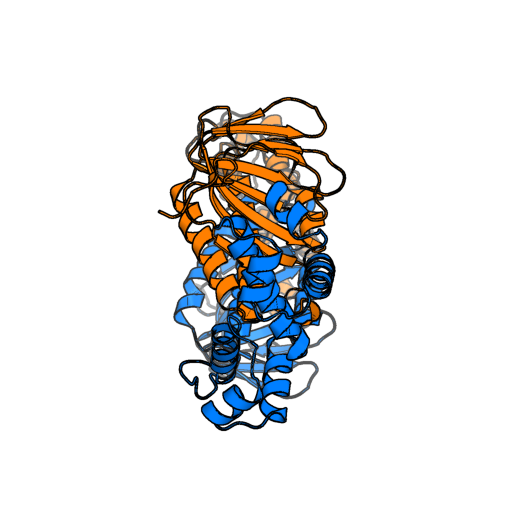 1
ATOM 4359 N N . ARG B 1 267 ? 5.094 -36.125 -5.375 1 96.75 267 ARG B N 1
ATOM 4360 C CA . ARG B 1 267 ? 5.582 -35.719 -4.062 1 96.75 267 ARG B CA 1
ATOM 4361 C C . ARG B 1 267 ? 6.07 -34.281 -4.082 1 96.75 267 ARG B C 1
ATOM 4363 O O . ARG B 1 267 ? 5.801 -33.5 -3.154 1 96.75 267 ARG B O 1
ATOM 4370 N N . LEU B 1 268 ? 6.797 -33.969 -5.098 1 96.5 268 LEU B N 1
ATOM 4371 C CA . LEU B 1 268 ? 7.312 -32.594 -5.25 1 96.5 268 LEU B CA 1
ATOM 4372 C C . LEU B 1 268 ? 6.176 -31.609 -5.395 1 96.5 268 LEU B C 1
ATOM 4374 O O . LEU B 1 268 ? 6.199 -30.531 -4.777 1 96.5 268 LEU B O 1
ATOM 4378 N N . PHE B 1 269 ? 5.223 -31.969 -6.234 1 96.81 269 PHE B N 1
ATOM 4379 C CA . PHE B 1 269 ? 4.039 -31.141 -6.422 1 96.81 269 PHE B CA 1
ATOM 4380 C C . PHE B 1 269 ? 3.346 -30.875 -5.09 1 96.81 269 PHE B C 1
ATOM 4382 O O . PHE B 1 269 ? 3.053 -29.734 -4.754 1 96.81 269 PHE B O 1
ATOM 4389 N N . LYS B 1 270 ? 3.184 -31.875 -4.371 1 95.06 270 LYS B N 1
ATOM 4390 C CA . LYS B 1 270 ? 2.516 -31.75 -3.078 1 95.06 270 LYS B CA 1
ATOM 4391 C C . LYS B 1 270 ? 3.334 -30.891 -2.121 1 95.06 270 LYS B C 1
ATOM 4393 O O . LYS B 1 270 ? 2.779 -30.078 -1.372 1 95.06 270 LYS B O 1
ATOM 4398 N N . LYS B 1 271 ? 4.582 -31.062 -2.125 1 94.94 271 LYS B N 1
ATOM 4399 C CA . LYS B 1 271 ? 5.469 -30.281 -1.265 1 94.94 271 LYS B CA 1
ATOM 4400 C C . LYS B 1 271 ? 5.363 -28.797 -1.573 1 94.94 271 LYS B C 1
ATOM 4402 O O . LYS B 1 271 ? 5.32 -27.969 -0.66 1 94.94 271 LYS B O 1
ATOM 4407 N N . ILE B 1 272 ? 5.281 -28.453 -2.824 1 93 272 ILE B N 1
ATOM 4408 C CA . ILE B 1 272 ? 5.34 -27.062 -3.256 1 93 272 ILE B CA 1
ATOM 4409 C C . ILE B 1 272 ? 3.941 -26.453 -3.223 1 93 272 ILE B C 1
ATOM 4411 O O . ILE B 1 272 ? 3.766 -25.312 -2.789 1 93 272 ILE B O 1
ATOM 4415 N N . VAL B 1 273 ? 2.955 -27.234 -3.604 1 90.62 273 VAL B N 1
ATOM 4416 C CA . VAL B 1 273 ? 1.603 -26.719 -3.777 1 90.62 273 VAL B CA 1
ATOM 4417 C C . VAL B 1 273 ? 0.781 -26.969 -2.518 1 90.62 273 VAL B C 1
ATOM 4419 O O . VAL B 1 273 ? -0.175 -26.25 -2.229 1 90.62 273 VAL B O 1
ATOM 4422 N N . GLY B 1 274 ? 1.073 -28.031 -1.773 1 88.56 274 GLY B N 1
ATOM 4423 C CA . GLY B 1 274 ? 0.366 -28.375 -0.547 1 88.56 274 GLY B CA 1
ATOM 4424 C C . GLY B 1 274 ? -0.641 -29.484 -0.728 1 88.56 274 GLY B C 1
ATOM 4425 O O . GLY B 1 274 ? -1.106 -30.078 0.251 1 88.56 274 GLY B O 1
ATOM 4426 N N . VAL B 1 275 ? -1.02 -29.75 -1.945 1 89.69 275 VAL B N 1
ATOM 4427 C CA . VAL B 1 275 ? -1.949 -30.828 -2.244 1 89.69 275 VAL B CA 1
ATOM 4428 C C . VAL B 1 275 ? -1.428 -31.641 -3.422 1 89.69 275 VAL B C 1
ATOM 4430 O O . VAL B 1 275 ? -0.542 -31.203 -4.152 1 89.69 275 VAL B O 1
ATOM 4433 N N . SER B 1 276 ? -1.969 -32.844 -3.623 1 93.19 276 SER B N 1
ATOM 4434 C CA . SER B 1 276 ? -1.552 -33.688 -4.73 1 93.19 276 SER B CA 1
ATOM 4435 C C . SER B 1 276 ? -2.014 -33.125 -6.07 1 93.19 276 SER B C 1
ATOM 4437 O O . SER B 1 276 ? -2.951 -32.312 -6.121 1 93.19 276 SER B O 1
ATOM 4439 N N . PRO B 1 277 ? -1.333 -33.5 -7.133 1 93.94 277 PRO B N 1
ATOM 4440 C CA . PRO B 1 277 ? -1.75 -33.031 -8.453 1 93.94 277 PRO B CA 1
ATOM 4441 C C . PRO B 1 277 ? -3.207 -33.344 -8.766 1 93.94 277 PRO B C 1
ATOM 4443 O O . PRO B 1 277 ? -3.936 -32.5 -9.297 1 93.94 277 PRO B O 1
ATOM 4446 N N . GLN B 1 278 ? -3.574 -34.562 -8.43 1 90.19 278 GLN B N 1
ATOM 4447 C CA . GLN B 1 278 ? -4.949 -34.969 -8.703 1 90.19 278 GLN B CA 1
ATOM 4448 C C . GLN B 1 278 ? -5.941 -34.125 -7.906 1 90.19 278 GLN B C 1
ATOM 4450 O O . GLN B 1 278 ? -6.973 -33.688 -8.438 1 90.19 278 GLN B O 1
ATOM 4455 N N . HIS B 1 279 ? -5.641 -33.969 -6.668 1 86.88 279 HIS B N 1
ATOM 4456 C CA . HIS B 1 279 ? -6.484 -33.125 -5.828 1 86.88 279 HIS B CA 1
ATOM 4457 C C . HIS B 1 279 ? -6.559 -31.703 -6.371 1 86.88 279 HIS B C 1
ATOM 4459 O O . HIS B 1 279 ? -7.629 -31.094 -6.367 1 86.88 279 HIS B O 1
ATOM 4465 N N . TYR B 1 280 ? -5.422 -31.234 -6.785 1 88 280 TYR B N 1
ATOM 4466 C CA . TYR B 1 280 ? -5.355 -29.891 -7.336 1 88 280 TYR B CA 1
ATOM 4467 C C . TYR B 1 280 ? -6.27 -29.75 -8.547 1 88 280 TYR B C 1
ATOM 4469 O O . TYR B 1 280 ? -7.031 -28.781 -8.648 1 88 280 TYR B O 1
ATOM 4477 N N . ARG B 1 281 ? -6.234 -30.625 -9.391 1 83.81 281 ARG B N 1
ATOM 4478 C CA . ARG B 1 281 ? -7.051 -30.625 -10.602 1 83.81 281 ARG B CA 1
ATOM 4479 C C . ARG B 1 281 ? -8.539 -30.641 -10.25 1 83.81 281 ARG B C 1
ATOM 4481 O O . ARG B 1 281 ? -9.328 -29.922 -10.875 1 83.81 281 ARG B O 1
ATOM 4488 N N . ASN B 1 282 ? -8.852 -31.375 -9.211 1 77.25 282 ASN B N 1
ATOM 4489 C CA . ASN B 1 282 ? -10.258 -31.609 -8.906 1 77.25 282 ASN B CA 1
ATOM 4490 C C . ASN B 1 282 ? -10.836 -30.5 -8.023 1 77.25 282 ASN B C 1
ATOM 4492 O O . ASN B 1 282 ? -12.055 -30.375 -7.906 1 77.25 282 ASN B O 1
ATOM 4496 N N . HIS B 1 283 ? -9.953 -29.766 -7.348 1 69.25 283 HIS B N 1
ATOM 4497 C CA . HIS B 1 283 ? -10.484 -28.875 -6.32 1 69.25 283 HIS B CA 1
ATOM 4498 C C . HIS B 1 283 ? -10.086 -27.438 -6.594 1 69.25 283 HIS B C 1
ATOM 4500 O O . HIS B 1 283 ? -10.367 -26.547 -5.781 1 69.25 283 HIS B O 1
ATOM 4506 N N . VAL B 1 284 ? -9.469 -27.156 -7.57 1 69 284 VAL B N 1
ATOM 4507 C CA . VAL B 1 284 ? -9.211 -25.766 -7.934 1 69 284 VAL B CA 1
ATOM 4508 C C . VAL B 1 284 ? -10.242 -25.312 -8.969 1 69 284 VAL B C 1
ATOM 4510 O O . VAL B 1 284 ? -10.562 -26.047 -9.898 1 69 284 VAL B O 1
#

Foldseek 3Di:
DPPPPPQDQAPDDKDKFAQPDDLVPAPPNQKFWGMKIKHAFGQDKDFFDFDDFKKKKAWQAKKKWKAKQNDDIHIDGHQKMAMHHHPITMTIAHDHPITIIMIMITMGGNVVVVCDVPQCDPRRDIFGADPRPVLVVLSVQLVVLSNVNDSHSRNVSRVSVVVSVVNSSVRRPPCDVVDVQPPLNVLLVLLLVQQQEPRDLPVSCVVVVHDPVVSQVSCCVVPVDGPVVSSLVSLLVVLLVCLQPHPDDLVRSCVRRHHPDSVVNQVSNCVNVVDGSVCSSVPD/DPPPPPQDQAPDDKDKFAQPDDLVPAPPNQKFWGMKIKHAFGQDKDFFDFDPFKKKKAWQAKKKWKAKQNDDIHIDGHQKMAMHHHPITMTIAHDHPITIIMIMITMGGNVVVVCDVPQCDPRRDIFGADDRPVLVVLSVQLVVLSNVNDSHSRNVSRVSVVVSVVNSSVRRPPCDVVPVQPPLNVLLVLLLVQQQEPRDLPVSCVVVVHDPVVSQVSCCVVPVDGPVVSSLVSLLVVLLVCLQPHPDDLVRSCVRRHHPDSVVNQVSNCVNVVDGSVCSSVPD

pLDDT: mean 89.16, std 13.27, range [21.75, 98.38]

Sequence (568 aa):
MTTFMDYTISKLPIRIVDRMIDPGTLSVKSLSLITAGHLPNRTLFRRSATFNHHAIVYIADGSGTYQVNGGERQPVGKGSFFLFYPGAVFDYGPGPNETWDEFYFTVEGTRVEEWFATWLSEPDRVKQAWNYDTQRGKIERIFALMDSGEAGNLDRAALLLETFLFELMQSSKPPGKAPAVSPTAALLEAVQAGIAEPFDAAALCERHHISMSTLRRAIHKATGYSLHEYVHRLKISEAKNILLNTNQSVKETAIALGFKDVFYFSRLFKKIVGVSPQHYRNHVMTTFMDYTISKLPIRIVDRMIDPGTLSVKSLSLITAGHLPNRTLFRRSATFNHHAIVYIADGSGTYQVNGGERQPVGKGSFFLFYPGAVFDYGPGPNETWDEFYFTVEGTRVEEWFATWLSEPDRVKQAWNYDTQRGKIERIFALMDSGEAGNLDRAALLLETFLFELMQSSKPPGKAPAVSPTAALLEAVQAGIAEPFDAAALCERHHISMSTLRRAIHKATGYSLHEYVHRLKISEAKNILLNTNQSVKETAIALGFKDVFYFSRLFKKIVGVSPQHYRNHV

Secondary structure (DSSP, 8-state):
-----S--SBSS--EEEE--S-GGG-S--S-EEEEEEEEEEE---EEEE--SSEEEEEEEEE-EEEEETT---EEE-TTEEEEE-TT--EEEEE-TT--EEEEEEEEESHHHHHHHHTTS--TTS-EE-S--HHHHHHHHHHHHHHHTT-HHHHHHHHHHHHHHHHHHHHHTS---S--SS-HHHHHHHHHHHTTTS---HHHHHHHHT--HHHHHHHHHHHHSS-HHHHHHHHHHHHHHHHHHHS---HHHHHHHTT-S-HHHHHHHHHHHHSS-HHHHHHH-/-----S--SBSS--EEEE--S-GGG-S--S-EEEEEEEEEEE---EEEE--SSEEEEEEEEE-EEEEETT---EEE-TTEEEEE-TT--EEEEE-TT--EEEEEEEEESHHHHHHHHTTS--TTS-EE-S--HHHHHHHHHHHHHHHTT-HHHHHHHHHHHHHHHHHHHHHTS---S--SS-HHHHHHHHHHHTTTS---HHHHHHHHT--HHHHHHHHHHHHSS-HHHHHHHHHHHHHHHHHHHS---HHHHHHHTT-S-HHHHHHHHHHHHSS-HHHHHHH-

Nearest PDB structures (foldseek):
  6swi-assembly1_A  TM=8.817E-01  e=6.160E-07  Geobacillus stearothermophilus
  6nwj-assembly1_B  TM=7.735E-01  e=2.785E-09  Clostridium perfringens str. 13
  6nwo-assembly1_A  TM=7.792E-01  e=8.008E-09  Clostridium perfringens str. 13
  3lsg-assembly1_A  TM=8.770E-01  e=3.583E-06  Fusobacterium nucleatum subsp. nucleatum
  3w6v-assembly1_A  TM=8.835E-01  e=1.465E-05  Streptomyces griseus

InterPro domains:
  IPR003313 AraC-type arabinose-binding/dimerisation domain [PF02311] (49-162)
  IPR009057 Homedomain-like superfamily [SSF46689] (235-283)
  IPR018060 AraC-like, DNA binding HTH domain [PF12833] (204-282)
  IPR018060 AraC-like, DNA binding HTH domain [PS01124] (185-283)
  IPR018060 AraC-like, DNA binding HTH domain [SM00342] (198-281)
  IPR018062 HTH domain AraC-type, conserved site [PS00041] (235-277)
  IPR020449 Transcription regulator HTH, AraC- type, HTH domain [PR00032] (250-265)
  IPR020449 Transcription regulator HTH, AraC- type, HTH domain [PR00032] (265-281)
  IPR037923 Transcription regulator HTH-like [SSF51215] (49-169)

Radius of gyration: 27.99 Å; Cα contacts (8 Å, |Δi|>4): 1038; chains: 2; bounding box: 60×87×59 Å

Solvent-accessible surface area (backbone atoms only — not comparable to full-atom values): 29866 Å² total; per-residue (Å²): 130,86,71,73,64,86,88,42,45,34,92,42,78,58,48,75,43,60,58,73,45,41,67,89,68,35,57,54,68,44,43,44,57,47,34,38,36,37,37,39,48,21,41,53,60,44,70,76,39,68,43,89,46,38,30,43,37,38,25,74,33,45,35,30,36,42,24,45,67,82,50,69,79,36,77,38,38,59,32,19,33,41,55,47,45,57,91,46,37,32,33,39,32,21,42,92,98,33,34,23,25,37,37,38,40,32,40,47,45,64,52,53,54,48,39,57,72,46,62,43,58,67,56,78,47,75,39,48,36,74,68,60,79,68,48,54,62,55,50,53,49,34,51,52,27,40,64,66,58,38,47,71,33,38,39,48,24,31,54,49,46,52,55,48,51,52,50,44,57,64,38,33,50,71,75,50,86,66,53,92,63,49,72,57,53,49,47,52,50,51,53,63,71,41,38,60,42,65,67,51,66,66,61,51,21,62,75,67,72,46,50,70,69,54,51,38,50,45,38,25,70,60,24,59,34,51,51,69,56,45,51,50,51,52,42,45,54,48,45,53,48,44,45,65,64,45,81,57,46,72,59,54,47,28,47,52,45,42,42,90,44,54,66,58,46,40,53,51,35,20,70,76,71,69,46,42,60,67,55,45,52,73,70,97,129,86,72,73,64,86,89,42,45,34,92,43,76,57,47,76,43,61,59,75,46,42,66,88,68,36,55,51,69,44,43,42,56,49,36,40,36,37,37,38,50,21,41,52,60,43,70,75,40,69,44,89,46,36,30,44,37,40,25,73,32,44,37,29,36,42,24,45,67,82,50,68,80,37,78,38,37,58,30,20,35,39,54,46,44,56,92,46,36,31,35,37,32,22,41,91,97,34,34,23,25,36,36,38,40,31,38,47,46,63,53,53,54,47,38,57,72,46,64,41,60,66,55,78,46,74,39,48,36,74,69,61,79,70,46,54,61,55,53,51,48,35,51,52,27,41,63,66,60,38,47,71,33,38,41,49,25,31,53,49,47,52,55,48,51,51,49,44,55,63,38,34,50,72,74,49,86,66,51,91,63,48,70,57,52,48,49,52,50,51,53,62,72,40,38,61,40,64,66,50,66,66,60,51,22,62,74,67,72,48,50,70,68,55,51,38,50,46,38,25,71,59,23,61,34,51,52,66,56,46,51,49,50,51,44,44,54,48,44,53,47,43,44,65,64,46,81,57,46,74,59,53,49,29,46,51,45,43,43,89,44,54,66,58,44,40,52,51,35,20,69,74,71,70,46,43,60,68,54,45,50,73,69,94

Organism: NCBI:txid582686